Protein AF-A0A2G1MBL4-F1 (afdb_monomer_lite)

InterPro domains:
  IPR002586 CobQ/CobB/MinD/ParA nucleotide binding domain [PF01656] (137-292)
  IPR027417 P-loop containing nucleoside triphosphate hydrolase [G3DSA:3.40.50.300] (133-451)
  IPR027417 P-loop containing nucleoside triphosphate hydrolase [SSF52540] (134-450)
  IPR050678 DNA Partitioning ATPase [PTHR13696] (133-441)

Organism: NCBI:txid1125964

Foldseek 3Di:
DDDDDPPDDPPPPPPPVPDQDPVNVVVVCVVVVVVVVVVDCLLVLLVPQDFDWDWLCVLCLLQVHDSVVSVVLLVVLVVVAVPQDPADWDQDPVGTIGIGGLVNSLVVQLSLCQDPPRPDNRADFDDVPRDAAEEEQDALDPPLCRLQLLLLLQVLCCRNHVFQEEEAELAQVQLNVLQFDHNVDPDPDPPAAHLLVLLQQDLVPLCSVDRHDDALVRNLVNWDDTPRFNYTYRTHHPCSVSSLVSLVVNCVVVVNPDPSLQSSLVSVVNNCVVLPQDDDSNNQADPVRHGNPPVVSCNSSSDGRYYYYRHYSHDTSSVSSSQLNHLEYEYRFEQDPVGVVSVVVVVVVNVVVCVVSVPDPVRGNVFAYEYAHEQAAVVDVSRVVSQVVCCVVPPSHYDLAHQHRAVCQVVQVVSSHRLVSDDDDPVCVVRSVVRVLSSSLSSLSVVCRRCVCPDPRSCSVVVSNVVRVD

Structure (mmCIF, N/CA/C/O backbone):
data_AF-A0A2G1MBL4-F1
#
_entry.id   AF-A0A2G1MBL4-F1
#
loop_
_atom_site.group_PDB
_atom_site.id
_atom_site.type_symbol
_atom_site.label_atom_id
_atom_site.label_alt_id
_atom_site.label_comp_id
_atom_site.label_asym_id
_atom_site.label_entity_id
_atom_site.label_seq_id
_atom_site.pdbx_PDB_ins_code
_atom_site.Cartn_x
_atom_site.Cartn_y
_atom_site.Cartn_z
_atom_site.occupancy
_atom_site.B_iso_or_equiv
_atom_site.auth_seq_id
_atom_site.auth_comp_id
_atom_site.auth_asym_id
_atom_site.auth_atom_id
_atom_site.pdbx_PDB_model_num
ATOM 1 N N . MET A 1 1 ? -27.479 16.479 69.561 1.00 47.28 1 MET A N 1
ATOM 2 C CA . MET A 1 1 ? -27.605 15.944 68.192 1.00 47.28 1 MET A CA 1
ATOM 3 C C . MET A 1 1 ? -27.246 17.063 67.230 1.00 47.28 1 MET A C 1
ATOM 5 O O . MET A 1 1 ? -28.086 17.910 66.993 1.00 47.28 1 MET A O 1
ATOM 9 N N . GLN A 1 2 ? -25.993 17.119 66.778 1.00 37.66 2 GLN A N 1
ATOM 10 C CA . GLN A 1 2 ? -25.556 17.826 65.567 1.00 37.66 2 GLN A CA 1
ATOM 11 C C . GLN A 1 2 ? -24.086 17.455 65.351 1.00 37.66 2 GLN A C 1
ATOM 13 O O . GLN A 1 2 ? -23.241 17.730 66.197 1.00 37.66 2 GLN A O 1
ATOM 18 N N . ALA A 1 3 ? -23.828 16.707 64.281 1.00 39.56 3 ALA A N 1
ATOM 19 C CA . ALA A 1 3 ? -22.493 16.340 63.842 1.00 39.56 3 ALA A CA 1
ATOM 20 C C . ALA A 1 3 ? -22.049 17.376 62.806 1.00 39.56 3 ALA A C 1
ATOM 22 O O . ALA A 1 3 ? -22.635 17.444 61.725 1.00 39.56 3 ALA A O 1
ATOM 23 N N . ASP A 1 4 ? -21.039 18.172 63.149 1.00 41.62 4 ASP A N 1
ATOM 24 C CA . ASP A 1 4 ? -20.347 19.057 62.215 1.00 41.62 4 ASP A CA 1
ATOM 25 C C . ASP A 1 4 ? -19.500 18.210 61.258 1.00 41.62 4 ASP A C 1
ATOM 27 O O . ASP A 1 4 ? -18.495 17.608 61.644 1.00 41.62 4 ASP A O 1
ATOM 31 N N . LYS A 1 5 ? -19.915 18.141 59.991 1.00 48.19 5 LYS A N 1
ATOM 32 C CA . LYS A 1 5 ? -19.060 17.674 58.897 1.00 48.19 5 LYS A CA 1
ATOM 33 C C . LYS A 1 5 ? -18.268 18.871 58.380 1.00 48.19 5 LYS A C 1
ATOM 35 O O . LYS A 1 5 ? -18.796 19.683 57.629 1.00 48.19 5 LYS A O 1
ATOM 40 N N . GLN A 1 6 ? -16.992 18.946 58.750 1.00 46.56 6 GLN A N 1
ATOM 41 C CA . GLN A 1 6 ? -16.007 19.754 58.035 1.00 46.56 6 GLN A CA 1
ATOM 42 C C . GLN A 1 6 ? -15.863 19.212 56.606 1.00 46.56 6 GLN A C 1
ATOM 44 O O . GLN A 1 6 ? -15.235 18.181 56.377 1.00 46.56 6 GLN A O 1
ATOM 49 N N . THR A 1 7 ? -16.454 19.901 55.634 1.00 43.56 7 THR A N 1
ATOM 50 C CA . THR A 1 7 ? -16.052 19.815 54.228 1.00 43.56 7 THR A CA 1
ATOM 51 C C . THR A 1 7 ? -14.730 20.554 54.074 1.00 43.56 7 THR A C 1
ATOM 53 O O . THR A 1 7 ? -14.689 21.782 54.084 1.00 43.56 7 THR A O 1
ATOM 56 N N . THR A 1 8 ? -13.633 19.807 53.982 1.00 46.31 8 THR A N 1
ATOM 57 C CA . THR A 1 8 ? -12.325 20.337 53.597 1.00 46.31 8 THR A CA 1
ATOM 58 C C . THR A 1 8 ? -12.393 20.759 52.133 1.00 46.31 8 THR A C 1
ATOM 60 O O . THR A 1 8 ? -12.489 19.916 51.242 1.00 46.31 8 THR A O 1
ATOM 63 N N . ASP A 1 9 ? -12.376 22.066 51.896 1.00 45.69 9 ASP A N 1
ATOM 64 C CA . ASP A 1 9 ? -12.354 22.655 50.564 1.00 45.69 9 ASP A CA 1
ATOM 65 C C . ASP A 1 9 ? -10.951 22.480 49.953 1.00 45.69 9 ASP A C 1
ATOM 67 O O . ASP A 1 9 ? -9.966 23.065 50.412 1.00 45.69 9 ASP A O 1
ATOM 71 N N . TYR A 1 10 ? -10.821 21.572 48.983 1.00 45.06 10 TYR A N 1
ATOM 72 C CA . TYR A 1 10 ? -9.541 21.215 48.351 1.00 45.06 10 TYR A CA 1
ATOM 73 C C . TYR A 1 10 ? -9.123 22.195 47.236 1.00 45.06 10 TYR A C 1
ATOM 75 O O . TYR A 1 10 ? -8.008 22.085 46.720 1.00 45.06 10 TYR A O 1
ATOM 83 N N . THR A 1 11 ? -9.975 23.152 46.859 1.00 51.69 11 THR A N 1
ATOM 84 C CA . THR A 1 11 ? -9.774 24.027 45.688 1.00 51.69 11 THR A CA 1
ATOM 85 C C . THR A 1 11 ? -8.787 25.175 45.899 1.00 51.69 11 THR A C 1
ATOM 87 O O . THR A 1 11 ? -8.198 25.640 44.925 1.00 51.69 11 THR A O 1
ATOM 90 N N . ASP A 1 12 ? -8.509 25.585 47.139 1.00 52.25 12 ASP A N 1
ATOM 91 C CA . ASP A 1 12 ? -7.719 26.803 47.393 1.00 52.25 12 ASP A CA 1
ATOM 92 C C . ASP A 1 12 ? -6.199 26.599 47.500 1.00 52.25 12 ASP A C 1
ATOM 94 O O . ASP A 1 12 ? -5.437 27.564 47.468 1.00 52.25 12 ASP A O 1
ATOM 98 N N . ARG A 1 13 ? -5.695 25.359 47.575 1.00 50.66 13 ARG A N 1
ATOM 99 C CA . ARG A 1 13 ? -4.246 25.115 47.776 1.00 50.66 13 ARG A CA 1
ATOM 100 C C . ARG A 1 13 ? -3.380 25.201 46.513 1.00 50.66 13 ARG A C 1
ATOM 102 O O . ARG A 1 13 ? -2.158 25.141 46.631 1.00 50.66 13 ARG A O 1
ATOM 109 N N . TYR A 1 14 ? -3.975 25.340 45.327 1.00 54.22 14 TYR A N 1
ATOM 110 C CA . TYR A 1 14 ? -3.248 25.296 44.046 1.00 54.22 14 TYR A CA 1
ATOM 111 C C . TYR A 1 14 ? -3.433 26.533 43.151 1.00 54.22 14 TYR A C 1
ATOM 113 O O . TYR A 1 14 ? -2.769 26.631 42.118 1.00 54.22 14 TYR A O 1
ATOM 121 N N . ASN A 1 15 ? -4.269 27.497 43.543 1.00 52.56 15 ASN A N 1
ATOM 122 C CA . ASN A 1 15 ? -4.556 28.699 42.756 1.00 52.56 15 ASN A CA 1
ATOM 123 C C . ASN A 1 15 ? -3.570 29.839 43.071 1.00 52.56 15 ASN A C 1
ATOM 125 O O . ASN A 1 15 ? -3.923 30.888 43.600 1.00 52.56 15 ASN A O 1
ATOM 129 N N . ASP A 1 16 ? -2.296 29.630 42.743 1.00 61.41 16 ASP A N 1
ATOM 130 C CA . ASP A 1 16 ? -1.307 30.708 42.735 1.00 61.41 16 ASP A CA 1
ATOM 131 C C . ASP A 1 16 ? -1.412 31.481 41.410 1.00 61.41 16 ASP A C 1
ATOM 133 O O . ASP A 1 16 ? -0.902 31.045 40.375 1.00 61.41 16 ASP A O 1
ATOM 137 N N . ALA A 1 17 ? -2.092 32.631 41.438 1.00 60.56 17 ALA A N 1
ATOM 138 C CA . ALA A 1 17 ? -2.305 33.498 40.275 1.00 60.56 17 ALA A CA 1
ATOM 139 C C . ALA A 1 17 ? -1.001 34.049 39.654 1.00 60.56 17 ALA A C 1
ATOM 141 O O . ALA A 1 17 ? -1.041 34.606 38.558 1.00 60.56 17 ALA A O 1
ATOM 142 N N . SER A 1 18 ? 0.149 33.889 40.325 1.00 63.81 18 SER A N 1
ATOM 143 C CA . SER A 1 18 ? 1.467 34.280 39.807 1.00 63.81 18 SER A CA 1
ATOM 144 C C . SER A 1 18 ? 2.124 33.217 38.915 1.00 63.81 18 SER A C 1
ATOM 146 O O . SER A 1 18 ? 3.076 33.521 38.192 1.00 63.81 18 SER A O 1
ATOM 148 N N . LYS A 1 19 ? 1.620 31.973 38.921 1.00 63.19 19 LYS A N 1
ATOM 149 C CA . LYS A 1 19 ? 2.148 30.886 38.088 1.00 63.19 19 LYS A CA 1
ATOM 150 C C . LYS A 1 19 ? 1.446 30.850 36.729 1.00 63.19 19 LYS A C 1
ATOM 152 O O . LYS A 1 19 ? 0.219 30.950 36.672 1.00 63.19 19 LYS A O 1
ATOM 157 N N . PRO A 1 20 ? 2.188 30.669 35.619 1.00 64.19 20 PRO A N 1
ATOM 158 C CA . PRO A 1 20 ? 1.573 30.520 34.309 1.00 64.19 20 PRO A CA 1
ATOM 159 C C . PRO A 1 20 ? 0.638 29.308 34.309 1.00 64.19 20 PRO A C 1
ATOM 161 O O . PRO A 1 20 ? 1.053 28.177 34.558 1.00 64.19 20 PRO A O 1
ATOM 164 N N . GLN A 1 21 ? -0.634 29.573 34.033 1.00 81.62 21 GLN A N 1
ATOM 165 C CA . GLN A 1 21 ? -1.693 28.571 34.012 1.00 81.62 21 GLN A CA 1
ATOM 166 C C . GLN A 1 21 ? -1.446 27.548 32.896 1.00 81.62 21 GLN A C 1
ATOM 168 O O . GLN A 1 21 ? -0.995 27.904 31.805 1.00 81.62 21 GLN A O 1
ATOM 173 N N . MET A 1 22 ? -1.784 26.277 33.137 1.00 79.81 22 MET A N 1
ATOM 174 C CA . MET A 1 22 ? -1.566 25.184 32.175 1.00 79.81 22 MET A CA 1
ATOM 175 C C . MET A 1 22 ? -2.210 25.471 30.809 1.00 79.81 22 MET A C 1
ATOM 177 O O . MET A 1 22 ? -1.595 25.219 29.777 1.00 79.81 22 MET A O 1
ATOM 181 N N . ILE A 1 23 ? -3.411 26.060 30.792 1.00 78.12 23 ILE A N 1
ATOM 182 C CA . ILE A 1 23 ? -4.107 26.448 29.553 1.00 78.12 23 ILE A CA 1
ATOM 183 C C . ILE A 1 23 ? -3.312 27.504 28.778 1.00 78.12 23 ILE A C 1
ATOM 185 O O . ILE A 1 23 ? -3.197 27.414 27.557 1.00 78.12 23 ILE A O 1
ATOM 189 N N . ASP A 1 24 ? -2.749 28.496 29.470 1.00 79.69 24 ASP A N 1
ATOM 190 C CA . ASP A 1 24 ? -1.931 29.533 28.840 1.00 79.69 24 ASP A CA 1
ATOM 191 C C . ASP A 1 24 ? -0.620 28.946 28.301 1.00 79.69 24 ASP A C 1
ATOM 193 O O . ASP A 1 24 ? -0.237 29.212 27.163 1.00 79.69 24 ASP A O 1
ATOM 197 N N . PHE A 1 25 ? 0.022 28.048 29.057 1.00 86.00 25 PHE A N 1
ATOM 198 C CA . PHE A 1 25 ? 1.174 27.294 28.567 1.00 86.00 25 PHE A CA 1
ATOM 199 C C . PHE A 1 25 ? 0.843 26.488 27.305 1.00 86.00 25 PHE A C 1
ATOM 201 O O . PHE A 1 25 ? 1.580 26.602 26.331 1.00 86.00 25 PHE A O 1
ATOM 208 N N . ILE A 1 26 ? -0.269 25.742 27.279 1.00 84.62 26 ILE A N 1
ATOM 209 C CA . ILE A 1 26 ? -0.704 24.975 26.099 1.00 84.62 26 ILE A CA 1
ATOM 210 C C . ILE A 1 26 ? -0.954 25.903 24.906 1.00 84.62 26 ILE A C 1
ATOM 212 O O . ILE A 1 26 ? -0.511 25.600 23.801 1.00 84.62 26 ILE A O 1
ATOM 216 N N . LYS A 1 27 ? -1.606 27.057 25.108 1.00 78.75 27 LYS A N 1
ATOM 217 C CA . LYS A 1 27 ? -1.837 28.044 24.039 1.00 78.75 27 LYS A CA 1
ATOM 218 C C . LYS A 1 27 ? -0.526 28.596 23.480 1.00 78.75 27 LYS A C 1
ATOM 220 O O . LYS A 1 27 ? -0.358 28.634 22.260 1.00 78.75 27 LYS A O 1
ATOM 225 N N . ARG A 1 28 ? 0.416 28.976 24.350 1.00 83.56 28 ARG A N 1
ATOM 226 C CA . ARG A 1 28 ? 1.747 29.468 23.953 1.00 83.56 28 ARG A CA 1
ATOM 227 C C . ARG A 1 28 ? 2.578 28.383 23.277 1.00 83.56 28 ARG A C 1
ATOM 229 O O . ARG A 1 28 ? 3.210 28.666 22.268 1.00 83.56 28 ARG A O 1
ATOM 236 N N . LEU A 1 29 ? 2.535 27.150 23.781 1.00 83.38 29 LEU A N 1
ATOM 237 C CA . LEU A 1 29 ? 3.185 25.993 23.168 1.00 83.38 29 LEU A CA 1
ATOM 238 C C . LEU A 1 29 ? 2.617 25.744 21.768 1.00 83.38 29 LEU A C 1
ATOM 240 O O . LEU A 1 29 ? 3.375 25.653 20.812 1.00 83.38 29 LEU A O 1
ATOM 244 N N . ALA A 1 30 ? 1.291 25.714 21.619 1.00 78.06 30 ALA A N 1
ATOM 245 C CA . ALA A 1 30 ? 0.637 25.518 20.329 1.00 78.06 30 ALA A CA 1
ATOM 246 C C . ALA A 1 30 ? 0.931 26.651 19.334 1.00 78.06 30 ALA A C 1
ATOM 248 O O . ALA A 1 30 ? 0.952 26.408 18.128 1.00 78.06 30 ALA A O 1
ATOM 249 N N . HIS A 1 31 ? 1.112 27.886 19.807 1.00 76.56 31 HIS A N 1
ATOM 250 C CA . HIS A 1 31 ? 1.511 29.013 18.964 1.00 76.56 31 HIS A CA 1
ATOM 251 C C . HIS A 1 31 ? 2.991 28.919 18.568 1.00 76.56 31 HIS A C 1
ATOM 253 O O . HIS A 1 31 ? 3.287 28.854 17.381 1.00 76.56 31 HIS A O 1
ATOM 259 N N . GLY A 1 32 ? 3.898 28.775 19.539 1.00 76.06 32 GLY A N 1
ATOM 260 C CA . GLY A 1 32 ? 5.338 28.691 19.286 1.00 76.06 32 GLY A CA 1
ATOM 261 C C . GLY A 1 32 ? 5.738 27.472 18.451 1.00 76.06 32 GLY A C 1
ATOM 262 O O . GLY A 1 32 ? 6.605 27.574 17.588 1.00 76.06 32 GLY A O 1
ATOM 263 N N . MET A 1 33 ? 5.075 26.325 18.634 1.00 75.19 33 MET A N 1
ATOM 264 C CA . MET A 1 33 ? 5.304 25.152 17.784 1.00 75.19 33 MET A CA 1
ATOM 265 C C . MET A 1 33 ? 4.790 25.360 16.356 1.00 75.19 33 MET A C 1
ATOM 267 O O . MET A 1 33 ? 5.405 24.838 15.435 1.00 75.19 33 MET A O 1
ATOM 271 N N . ARG A 1 34 ? 3.713 26.133 16.137 1.00 65.81 34 ARG A N 1
ATOM 272 C CA . ARG A 1 34 ? 3.239 26.475 14.782 1.00 65.81 34 ARG A CA 1
ATOM 273 C C . ARG A 1 34 ? 4.226 27.373 14.045 1.00 65.81 34 ARG A C 1
ATOM 275 O O . ARG A 1 34 ? 4.475 27.138 12.867 1.00 65.81 34 ARG A O 1
ATOM 282 N N . ASP A 1 35 ? 4.814 28.337 14.744 1.00 62.31 35 ASP A N 1
ATOM 283 C CA . ASP A 1 35 ? 5.798 29.251 14.159 1.00 62.31 35 ASP A CA 1
ATOM 284 C C . ASP A 1 35 ? 7.078 28.505 13.741 1.00 62.31 35 ASP A C 1
ATOM 286 O O . ASP A 1 35 ? 7.629 28.759 12.670 1.00 62.31 35 ASP A O 1
ATOM 290 N N . ILE A 1 36 ? 7.508 27.519 14.539 1.00 64.12 36 ILE A N 1
ATOM 291 C CA . ILE A 1 36 ? 8.644 26.641 14.214 1.00 64.12 36 ILE A CA 1
ATOM 292 C C . ILE A 1 36 ? 8.272 25.638 13.112 1.00 64.12 36 ILE A C 1
ATOM 294 O O . ILE A 1 36 ? 9.056 25.424 12.189 1.00 64.12 36 ILE A O 1
ATOM 298 N N . ALA A 1 37 ? 7.077 25.038 13.171 1.00 52.66 37 ALA A N 1
ATOM 299 C CA . ALA A 1 37 ? 6.597 24.079 12.175 1.00 52.66 37 ALA A CA 1
ATOM 300 C C . ALA A 1 37 ? 6.451 24.710 10.781 1.00 52.66 37 ALA A C 1
ATOM 302 O O . ALA A 1 37 ? 6.770 24.064 9.788 1.00 52.66 37 ALA A O 1
ATOM 303 N N . GLY A 1 38 ? 6.063 25.989 10.699 1.00 47.72 38 GLY A N 1
ATOM 304 C CA . GLY A 1 38 ? 6.035 26.752 9.446 1.00 47.72 38 GLY A CA 1
ATOM 305 C C . GLY A 1 38 ? 7.414 26.970 8.804 1.00 47.72 38 GLY A C 1
ATOM 306 O O . GLY A 1 38 ? 7.487 27.282 7.620 1.00 47.72 38 GLY A O 1
ATOM 307 N N . GLN A 1 39 ? 8.509 26.772 9.551 1.00 43.19 39 GLN A N 1
ATOM 308 C CA . GLN A 1 39 ? 9.887 26.788 9.041 1.00 43.19 39 GLN A CA 1
ATOM 309 C C . GLN A 1 39 ? 10.437 25.383 8.725 1.00 43.19 39 GLN A C 1
ATOM 311 O O . GLN A 1 39 ? 11.594 25.249 8.311 1.00 43.19 39 GLN A O 1
ATOM 316 N N . VAL A 1 40 ? 9.654 24.314 8.918 1.00 49.00 40 VAL A N 1
ATOM 317 C CA . VAL A 1 40 ? 10.126 22.943 8.696 1.00 49.00 40 VAL A CA 1
ATOM 318 C C . VAL A 1 40 ? 10.284 22.674 7.197 1.00 49.00 40 VAL A C 1
ATOM 320 O O . VAL A 1 40 ? 9.353 22.786 6.410 1.00 49.00 40 VAL A O 1
ATOM 323 N N . ARG A 1 41 ? 11.499 22.242 6.840 1.00 54.00 41 ARG A N 1
ATOM 324 C CA . ARG A 1 41 ? 12.054 21.850 5.526 1.00 54.00 41 ARG A CA 1
ATOM 325 C C . ARG A 1 41 ? 11.214 20.907 4.633 1.00 54.00 41 ARG A C 1
ATOM 327 O O . ARG A 1 41 ? 11.715 20.496 3.591 1.00 54.00 41 ARG A O 1
ATOM 334 N N . GLN A 1 42 ? 9.997 20.517 5.012 1.00 57.19 42 GLN A N 1
ATOM 335 C CA . GLN A 1 42 ? 9.166 19.551 4.279 1.00 57.19 42 GLN A CA 1
ATOM 336 C C . GLN A 1 42 ? 8.817 20.039 2.869 1.00 57.19 42 GLN A C 1
ATOM 338 O O . GLN A 1 42 ? 9.068 19.314 1.907 1.00 57.19 42 GLN A O 1
ATOM 343 N N . ASP A 1 43 ? 8.369 21.289 2.727 1.00 57.97 43 ASP A N 1
ATOM 344 C CA . ASP A 1 43 ? 8.055 21.883 1.420 1.00 57.97 43 ASP A CA 1
ATOM 345 C C . ASP A 1 43 ? 9.270 21.914 0.488 1.00 57.97 43 ASP A C 1
ATOM 347 O O . ASP A 1 43 ? 9.164 21.618 -0.702 1.00 57.97 43 ASP A O 1
ATOM 351 N N . ASP A 1 44 ? 10.449 22.240 1.018 1.00 58.12 44 ASP A N 1
ATOM 352 C CA . ASP A 1 44 ? 11.685 22.303 0.237 1.00 58.12 44 ASP A CA 1
ATOM 353 C C . ASP A 1 44 ? 12.195 20.916 -0.166 1.00 58.12 44 ASP A C 1
ATOM 355 O O . ASP A 1 44 ? 12.693 20.745 -1.284 1.00 58.12 44 ASP A O 1
ATOM 359 N N . THR A 1 45 ? 12.055 19.919 0.713 1.00 60.69 45 THR A N 1
ATOM 360 C CA . THR A 1 45 ? 12.400 18.526 0.406 1.00 60.69 45 THR A CA 1
ATOM 361 C C . THR A 1 45 ? 11.466 17.960 -0.663 1.00 60.69 45 THR A C 1
ATOM 363 O O . THR A 1 45 ? 11.951 17.391 -1.641 1.00 60.69 45 THR A O 1
ATOM 366 N N . MET A 1 46 ? 10.154 18.204 -0.566 1.00 65.06 46 MET A N 1
ATOM 367 C CA . MET A 1 46 ? 9.184 17.782 -1.587 1.00 65.06 46 MET A CA 1
ATOM 368 C C . MET A 1 46 ? 9.388 18.524 -2.914 1.00 65.06 46 MET A C 1
ATOM 370 O O . MET A 1 46 ? 9.327 17.922 -3.987 1.00 65.06 46 MET A O 1
ATOM 374 N N . LYS A 1 47 ? 9.760 19.812 -2.878 1.00 60.31 47 LYS A N 1
ATOM 375 C CA . LYS A 1 47 ? 10.109 20.584 -4.085 1.00 60.31 47 LYS A CA 1
ATOM 376 C C . LYS A 1 47 ? 11.347 20.048 -4.817 1.00 60.31 47 LYS A C 1
ATOM 378 O O . LYS A 1 47 ? 11.454 20.253 -6.030 1.00 60.31 47 LYS A O 1
ATOM 383 N N . LYS A 1 48 ? 12.270 19.388 -4.112 1.00 58.38 48 LYS A N 1
ATOM 384 C CA . LYS A 1 48 ? 13.546 18.872 -4.647 1.00 58.38 48 LYS A CA 1
ATOM 385 C C . LYS A 1 48 ? 13.575 17.349 -4.824 1.00 58.38 48 LYS A C 1
ATOM 387 O O . LYS A 1 48 ? 14.607 16.822 -5.238 1.00 58.38 48 LYS A O 1
ATOM 392 N N . ARG A 1 49 ? 12.482 16.638 -4.525 1.00 70.69 49 ARG A N 1
ATOM 393 C CA . ARG A 1 49 ? 12.379 15.182 -4.700 1.00 70.69 49 ARG A CA 1
ATOM 394 C C . ARG A 1 49 ? 12.554 14.837 -6.183 1.00 70.69 49 ARG A C 1
ATOM 396 O O . ARG A 1 49 ? 11.757 15.248 -7.019 1.00 70.69 49 ARG A O 1
ATOM 403 N N . VAL A 1 50 ? 13.636 14.131 -6.508 1.00 64.81 50 VAL A N 1
ATOM 404 C CA . VAL A 1 50 ? 13.901 13.612 -7.857 1.00 64.81 50 VAL A CA 1
ATOM 405 C C . VAL A 1 50 ? 13.324 12.206 -7.948 1.00 64.81 50 VAL A C 1
ATOM 407 O O . VAL A 1 50 ? 13.573 11.387 -7.062 1.00 64.81 50 VAL A O 1
ATOM 410 N N . GLU A 1 51 ? 12.564 11.940 -9.007 1.00 76.44 51 GLU A N 1
ATOM 411 C CA . GLU A 1 51 ? 12.010 10.617 -9.280 1.00 76.44 51 GLU A CA 1
ATOM 412 C C . GLU A 1 51 ? 13.137 9.611 -9.554 1.00 76.44 51 GLU A C 1
ATOM 414 O O . GLU A 1 51 ? 14.066 9.872 -10.329 1.00 76.44 51 GLU A O 1
ATOM 419 N N . LYS A 1 52 ? 13.069 8.450 -8.902 1.00 85.25 52 LYS A N 1
ATOM 420 C CA . LYS A 1 52 ? 14.018 7.363 -9.134 1.00 85.25 52 LYS A CA 1
ATOM 421 C C . LYS A 1 52 ? 13.775 6.750 -10.508 1.00 85.25 52 LYS A C 1
ATOM 423 O O . LYS A 1 52 ? 12.637 6.532 -10.908 1.00 85.25 52 LYS A O 1
ATOM 428 N N . THR A 1 53 ? 14.859 6.421 -11.203 1.00 90.25 53 THR A N 1
ATOM 429 C CA . THR A 1 53 ? 14.799 5.739 -12.499 1.00 90.25 53 THR A CA 1
ATOM 430 C C . THR A 1 53 ? 15.475 4.376 -12.437 1.00 90.25 53 THR A C 1
ATOM 432 O O . THR A 1 53 ? 16.373 4.149 -11.624 1.00 90.25 53 THR A O 1
ATOM 435 N N . PHE A 1 54 ? 15.050 3.476 -13.317 1.00 91.75 54 PHE A N 1
ATOM 436 C CA . PHE A 1 54 ? 15.447 2.074 -13.345 1.00 91.75 54 PHE A CA 1
ATOM 437 C C . PHE A 1 54 ? 16.145 1.755 -14.661 1.00 91.75 54 PHE A C 1
ATOM 439 O O . PHE A 1 54 ? 15.678 2.129 -15.735 1.00 91.75 54 PHE A O 1
ATOM 446 N N . SER A 1 55 ? 17.268 1.053 -14.589 1.00 91.81 55 SER A N 1
ATOM 447 C CA . SER A 1 55 ? 17.964 0.541 -15.770 1.00 91.81 55 SER A CA 1
ATOM 448 C C . SER A 1 55 ? 17.122 -0.504 -16.511 1.00 91.81 55 SER A C 1
ATOM 450 O O . SER A 1 55 ? 16.289 -1.180 -15.909 1.00 91.81 55 SER A O 1
ATOM 452 N N . THR A 1 56 ? 17.394 -0.734 -17.799 1.00 91.56 56 THR A N 1
ATOM 453 C CA . THR A 1 56 ? 16.745 -1.802 -18.593 1.00 91.56 56 THR A CA 1
ATOM 454 C C . THR A 1 56 ? 16.743 -3.170 -17.896 1.00 91.56 56 THR A C 1
ATOM 456 O O . THR A 1 56 ? 15.784 -3.932 -18.015 1.00 91.56 56 THR A O 1
ATOM 459 N N . ARG A 1 57 ? 17.805 -3.488 -17.142 1.00 91.62 57 ARG A N 1
ATOM 460 C CA . ARG A 1 57 ? 17.887 -4.729 -16.364 1.00 91.62 57 ARG A CA 1
ATOM 461 C C . ARG A 1 57 ? 16.842 -4.762 -15.247 1.00 91.62 57 ARG A C 1
ATOM 463 O O . ARG A 1 57 ? 16.135 -5.755 -15.119 1.00 91.62 57 ARG A O 1
ATOM 470 N N . GLU A 1 58 ? 16.757 -3.695 -14.456 1.00 92.94 58 GLU A N 1
ATOM 471 C CA . GLU A 1 58 ? 15.786 -3.574 -13.361 1.00 92.94 58 GLU A CA 1
ATOM 472 C C . GLU A 1 58 ? 14.350 -3.564 -13.895 1.00 92.94 58 GLU A C 1
ATOM 474 O O . GLU A 1 58 ? 13.486 -4.209 -13.312 1.00 92.94 58 GLU A O 1
ATOM 479 N N . VAL A 1 59 ? 14.105 -2.934 -15.051 1.00 94.69 59 VAL A N 1
ATOM 480 C CA . VAL A 1 59 ? 12.814 -3.028 -15.754 1.00 94.69 59 VAL A CA 1
ATOM 481 C C . VAL A 1 59 ? 12.472 -4.485 -16.070 1.00 94.69 59 VAL A C 1
ATOM 483 O O . VAL A 1 59 ? 11.353 -4.920 -15.821 1.00 94.69 59 VAL A O 1
ATOM 486 N N . GLY A 1 60 ? 13.433 -5.271 -16.565 1.00 94.19 60 GLY A N 1
ATOM 487 C CA . GLY A 1 60 ? 13.238 -6.703 -16.797 1.00 94.19 60 GLY A CA 1
ATOM 488 C C . GLY A 1 60 ? 12.865 -7.472 -15.531 1.00 94.19 60 GLY A C 1
ATOM 489 O O . GLY A 1 60 ? 11.911 -8.245 -15.554 1.00 94.19 60 GLY A O 1
ATOM 490 N N . GLU A 1 61 ? 13.573 -7.219 -14.428 1.00 93.19 61 GLU A N 1
ATOM 491 C CA . GLU A 1 61 ? 13.295 -7.833 -13.123 1.00 93.19 61 GLU A CA 1
ATOM 492 C C . GLU A 1 61 ? 11.874 -7.478 -12.634 1.00 93.19 61 GLU A C 1
ATOM 494 O O . GLU A 1 61 ? 11.111 -8.379 -12.282 1.00 93.19 61 GLU A O 1
ATOM 499 N N . LEU A 1 62 ? 11.467 -6.205 -12.725 1.00 94.00 62 LEU A N 1
ATOM 500 C CA . LEU A 1 62 ? 10.118 -5.747 -12.365 1.00 94.00 62 LEU A CA 1
ATOM 501 C C . LEU A 1 62 ? 9.030 -6.367 -13.255 1.00 94.00 62 LEU A C 1
ATOM 503 O O . LEU A 1 62 ? 7.989 -6.799 -12.756 1.00 94.00 62 LEU A O 1
ATOM 507 N N . LEU A 1 63 ? 9.263 -6.468 -14.567 1.00 93.38 63 LEU A N 1
ATOM 508 C CA . LEU A 1 63 ? 8.338 -7.116 -15.504 1.00 93.38 63 LEU A CA 1
ATOM 509 C C . LEU A 1 63 ? 8.301 -8.649 -15.352 1.00 93.38 63 LEU A C 1
ATOM 511 O O . LEU A 1 63 ? 7.438 -9.293 -15.942 1.00 93.38 63 LEU A O 1
ATOM 515 N N . GLY A 1 64 ? 9.196 -9.257 -14.563 1.00 91.31 64 GLY A N 1
ATOM 516 C CA . GLY A 1 64 ? 9.306 -10.715 -14.433 1.00 91.31 64 GLY A CA 1
ATOM 517 C C . GLY A 1 64 ? 9.923 -11.411 -15.637 1.00 91.31 64 GLY A C 1
ATOM 518 O O . GLY A 1 64 ? 9.607 -12.566 -15.909 1.00 91.31 64 GLY A O 1
ATOM 519 N N . LEU A 1 65 ? 10.764 -10.707 -16.388 1.00 92.19 65 LEU A N 1
ATOM 520 C CA . LEU A 1 65 ? 11.336 -11.178 -17.639 1.00 92.19 65 LEU A CA 1
ATOM 521 C C . LEU A 1 65 ? 12.846 -11.404 -17.517 1.00 92.19 65 LEU A C 1
ATOM 523 O O . LEU A 1 65 ? 13.573 -10.656 -16.864 1.00 92.19 65 LEU A O 1
ATOM 527 N N . GLY A 1 66 ? 13.346 -12.414 -18.230 1.00 90.94 66 GLY A N 1
ATOM 528 C CA . GLY A 1 66 ? 14.784 -12.608 -18.398 1.00 90.94 66 GLY A CA 1
ATOM 529 C C . GLY A 1 66 ? 15.412 -11.487 -19.235 1.00 90.94 66 GLY A C 1
ATOM 530 O O . GLY A 1 66 ? 14.846 -11.072 -20.244 1.00 90.94 66 GLY A O 1
ATOM 531 N N . ASN A 1 67 ? 16.624 -11.054 -18.872 1.00 89.44 67 ASN A N 1
ATOM 532 C CA . ASN A 1 67 ? 17.293 -9.878 -19.452 1.00 89.44 67 ASN A CA 1
ATOM 533 C C . ASN A 1 67 ? 17.319 -9.857 -20.999 1.00 89.44 67 ASN A C 1
ATOM 535 O O . ASN A 1 67 ? 16.983 -8.852 -21.620 1.00 89.44 67 ASN A O 1
ATOM 539 N N . ALA A 1 68 ? 17.659 -10.982 -21.639 1.00 90.69 68 ALA A N 1
ATOM 540 C CA . ALA A 1 68 ? 17.706 -11.079 -23.103 1.00 90.69 68 ALA A CA 1
ATOM 541 C C . ALA A 1 68 ? 16.323 -10.939 -23.766 1.00 90.69 68 ALA A C 1
ATOM 543 O O . ALA A 1 68 ? 16.215 -10.417 -24.877 1.00 90.69 68 ALA A O 1
ATOM 544 N N . TYR A 1 69 ? 15.265 -11.408 -23.098 1.00 92.06 69 TYR A N 1
ATOM 545 C CA . TYR A 1 69 ? 13.896 -11.265 -23.584 1.00 92.06 69 TYR A CA 1
ATOM 546 C C . TYR A 1 69 ? 13.394 -9.833 -23.390 1.00 92.06 69 TYR A C 1
ATOM 548 O O . TYR A 1 69 ? 12.833 -9.271 -24.325 1.00 92.06 69 TYR A O 1
ATOM 556 N N . THR A 1 70 ? 13.687 -9.211 -22.243 1.00 92.00 70 THR A N 1
ATOM 557 C CA . THR A 1 70 ? 13.376 -7.799 -21.973 1.00 92.00 70 THR A CA 1
ATOM 558 C C . THR A 1 70 ? 13.937 -6.887 -23.056 1.00 92.00 70 THR A C 1
ATOM 560 O O . THR A 1 70 ? 13.181 -6.158 -23.685 1.00 92.00 70 THR A O 1
ATOM 563 N N . ILE A 1 71 ? 15.242 -6.977 -23.343 1.00 90.69 71 ILE A N 1
ATOM 564 C CA . ILE A 1 71 ? 15.892 -6.139 -24.364 1.00 90.69 71 ILE A CA 1
ATOM 565 C C . ILE A 1 71 ? 15.206 -6.307 -25.725 1.00 90.69 71 ILE A C 1
ATOM 567 O O . ILE A 1 71 ? 14.917 -5.325 -26.404 1.00 90.69 71 ILE A O 1
ATOM 571 N N . ARG A 1 72 ? 14.905 -7.551 -26.116 1.00 91.50 72 ARG A N 1
ATOM 572 C CA . ARG A 1 72 ? 14.237 -7.844 -27.389 1.00 91.50 72 ARG A CA 1
ATOM 573 C C . ARG A 1 72 ? 12.845 -7.219 -27.460 1.00 91.50 72 ARG A C 1
ATOM 575 O O . ARG A 1 72 ? 12.526 -6.583 -28.457 1.00 91.50 72 ARG A O 1
ATOM 582 N N . VAL A 1 73 ? 12.038 -7.408 -26.418 1.00 90.75 73 VAL A N 1
ATOM 583 C CA . VAL A 1 73 ? 10.656 -6.918 -26.361 1.00 90.75 73 VAL A CA 1
ATOM 584 C C . VAL A 1 73 ? 10.610 -5.391 -26.358 1.00 90.75 73 VAL A C 1
ATOM 586 O O . VAL A 1 73 ? 9.813 -4.824 -27.097 1.00 90.75 73 VAL A O 1
ATOM 589 N N . LEU A 1 74 ? 11.479 -4.728 -25.589 1.00 90.56 74 LEU A N 1
ATOM 590 C CA . LEU A 1 74 ? 11.529 -3.264 -25.529 1.00 90.56 74 LEU A CA 1
ATOM 591 C C . LEU A 1 74 ? 12.032 -2.644 -26.839 1.00 90.56 74 LEU A C 1
ATOM 593 O O . LEU A 1 74 ? 11.466 -1.652 -27.293 1.00 90.56 74 LEU A O 1
ATOM 597 N N . ASN A 1 75 ? 13.040 -3.243 -27.486 1.00 89.75 75 ASN A N 1
ATOM 598 C CA . ASN A 1 75 ? 13.518 -2.771 -28.790 1.00 89.75 75 ASN A CA 1
ATOM 599 C C . ASN A 1 75 ? 12.453 -2.943 -29.878 1.00 89.75 75 ASN A C 1
ATOM 601 O O . ASN A 1 75 ? 12.274 -2.056 -30.711 1.00 89.75 75 ASN A O 1
ATOM 605 N N . GLN A 1 76 ? 11.739 -4.072 -29.860 1.00 89.12 76 GLN A N 1
ATOM 606 C CA . GLN A 1 76 ? 10.640 -4.306 -30.788 1.00 89.12 76 GLN A CA 1
ATOM 607 C C . GLN A 1 76 ? 9.511 -3.295 -30.557 1.00 89.12 76 GLN A C 1
ATOM 609 O O . GLN A 1 76 ? 9.089 -2.648 -31.501 1.00 89.12 76 GLN A O 1
ATOM 614 N N . ALA A 1 77 ? 9.075 -3.099 -29.309 1.00 89.25 77 ALA A N 1
ATOM 615 C CA . ALA A 1 77 ? 8.000 -2.161 -28.985 1.00 89.25 77 ALA A CA 1
ATOM 616 C C . ALA A 1 77 ? 8.340 -0.712 -29.375 1.00 89.25 77 ALA A C 1
ATOM 618 O O . ALA A 1 77 ? 7.515 -0.044 -29.982 1.00 89.25 77 ALA A O 1
ATOM 619 N N . THR A 1 78 ? 9.579 -0.274 -29.121 1.00 88.62 78 THR A N 1
ATOM 620 C CA . THR A 1 78 ? 10.093 1.035 -29.573 1.00 88.62 78 THR A CA 1
ATOM 621 C C . THR A 1 78 ? 10.062 1.200 -31.098 1.00 88.62 78 THR A C 1
ATOM 623 O O . THR A 1 78 ? 9.972 2.316 -31.586 1.00 88.62 78 THR A O 1
ATOM 626 N N . SER A 1 79 ? 10.191 0.106 -31.856 1.00 87.38 79 SER A N 1
ATOM 627 C CA . SER A 1 79 ? 10.165 0.149 -33.327 1.00 87.38 79 SER A CA 1
ATOM 628 C C . SER A 1 79 ? 8.744 0.049 -33.892 1.00 87.38 79 SER A C 1
ATOM 630 O O . SER A 1 79 ? 8.495 0.531 -34.992 1.00 87.38 79 SER A O 1
ATOM 632 N N . ASP A 1 80 ? 7.846 -0.620 -33.164 1.00 86.81 80 ASP A N 1
ATOM 633 C CA . ASP A 1 80 ? 6.468 -0.892 -33.577 1.00 86.81 80 ASP A CA 1
ATOM 634 C C . ASP A 1 80 ? 5.544 0.326 -33.345 1.00 86.81 80 ASP A C 1
ATOM 636 O O . ASP A 1 80 ? 4.546 0.464 -34.050 1.00 86.81 80 ASP A O 1
ATOM 640 N N . ASP A 1 81 ? 5.822 1.174 -32.343 1.00 84.50 81 ASP A N 1
ATOM 641 C CA . ASP A 1 81 ? 4.933 2.272 -31.932 1.00 84.50 81 ASP A CA 1
ATOM 642 C C . ASP A 1 81 ? 5.714 3.459 -31.333 1.00 84.50 81 ASP A C 1
ATOM 644 O O . ASP A 1 81 ? 6.374 3.324 -30.300 1.00 84.50 81 ASP A O 1
ATOM 648 N N . ASP A 1 82 ? 5.592 4.638 -31.950 1.00 86.12 82 ASP A N 1
ATOM 649 C CA . ASP A 1 82 ? 6.275 5.872 -31.528 1.00 86.12 82 ASP A CA 1
ATOM 650 C C . ASP A 1 82 ? 5.838 6.369 -30.138 1.00 86.12 82 ASP A C 1
ATOM 652 O O . ASP A 1 82 ? 6.548 7.155 -29.507 1.00 86.12 82 ASP A O 1
ATOM 656 N N . SER A 1 83 ? 4.681 5.920 -29.635 1.00 84.50 83 SER A N 1
ATOM 657 C CA . SER A 1 83 ? 4.217 6.253 -28.283 1.00 84.50 83 SER A CA 1
ATOM 658 C C . SER A 1 83 ? 4.948 5.472 -27.185 1.00 84.50 83 SER A C 1
ATOM 660 O O . SER A 1 83 ? 4.853 5.833 -26.009 1.00 84.50 83 SER A O 1
ATOM 662 N N . PHE A 1 84 ? 5.684 4.409 -27.531 1.00 90.31 84 PHE A N 1
ATOM 663 C CA . PHE A 1 84 ? 6.366 3.563 -26.557 1.00 90.31 84 PHE A CA 1
ATOM 664 C C . PHE A 1 84 ? 7.532 4.307 -25.872 1.00 90.31 84 PHE A C 1
ATOM 666 O O . PHE A 1 84 ? 8.321 4.981 -26.539 1.00 90.31 84 PHE A O 1
ATOM 673 N N . PRO A 1 85 ? 7.709 4.184 -24.540 1.00 91.12 85 PRO A N 1
ATOM 674 C CA . PRO A 1 85 ? 8.709 4.978 -23.842 1.00 91.12 85 PRO A CA 1
ATOM 675 C C . PRO A 1 85 ? 10.133 4.491 -24.146 1.00 91.12 85 PRO A C 1
ATOM 677 O O . PRO A 1 85 ? 10.479 3.324 -23.949 1.00 91.12 85 PRO A O 1
ATOM 680 N N . VAL A 1 86 ? 10.986 5.421 -24.583 1.00 87.50 86 VAL A N 1
ATOM 681 C CA . VAL A 1 86 ? 12.390 5.158 -24.956 1.00 87.50 86 VAL A CA 1
ATOM 682 C C . VAL A 1 86 ? 13.371 5.290 -23.789 1.00 87.50 86 VAL A C 1
ATOM 684 O O . VAL A 1 86 ? 14.498 4.791 -23.873 1.00 87.50 86 VAL A O 1
ATOM 687 N N . GLY A 1 87 ? 12.940 5.923 -22.694 1.00 87.50 87 GLY A N 1
ATOM 688 C CA . GLY A 1 87 ? 13.752 6.185 -21.513 1.00 87.50 87 GLY A CA 1
ATOM 689 C C . GLY A 1 87 ? 14.866 7.207 -21.748 1.00 87.50 87 GLY A C 1
ATOM 690 O O . GLY A 1 87 ? 15.233 7.574 -22.870 1.00 87.50 87 GLY A O 1
ATOM 691 N N . ARG A 1 88 ? 15.467 7.670 -20.653 1.00 85.88 88 ARG A N 1
ATOM 692 C CA . ARG A 1 88 ? 16.603 8.591 -20.688 1.00 85.88 88 ARG A CA 1
ATOM 693 C C . ARG A 1 88 ? 17.904 7.819 -20.886 1.00 85.88 88 ARG A C 1
ATOM 695 O O . ARG A 1 88 ? 18.311 7.034 -20.032 1.00 85.88 88 ARG A O 1
ATOM 702 N N . LYS A 1 89 ? 18.608 8.089 -21.986 1.00 81.19 89 LYS A N 1
ATOM 703 C CA . LYS A 1 89 ? 19.942 7.521 -22.237 1.00 81.19 89 LYS A CA 1
ATOM 704 C C . LYS A 1 89 ? 20.985 8.217 -21.363 1.00 81.19 89 LYS A C 1
ATOM 706 O O . LYS A 1 89 ? 21.168 9.430 -21.454 1.00 81.19 89 LYS A O 1
ATOM 711 N N . THR A 1 90 ? 21.699 7.450 -20.547 1.00 68.75 90 THR A N 1
ATOM 712 C CA . THR A 1 90 ? 22.878 7.913 -19.805 1.00 68.75 90 THR A CA 1
ATOM 713 C C . THR A 1 90 ? 24.147 7.357 -20.453 1.00 68.75 90 THR A C 1
ATOM 715 O O . THR A 1 90 ? 24.158 6.250 -20.997 1.00 68.75 90 THR A O 1
ATOM 718 N N . VAL A 1 91 ? 25.223 8.151 -20.455 1.00 57.88 91 VAL A N 1
ATOM 719 C CA . VAL A 1 91 ? 26.535 7.728 -20.968 1.00 57.88 91 VAL A CA 1
ATOM 720 C C . VAL A 1 91 ? 27.290 7.046 -19.830 1.00 57.88 91 VAL A C 1
ATOM 722 O O . VAL A 1 91 ? 27.723 7.706 -18.886 1.00 57.88 91 VAL A O 1
ATOM 725 N N . GLY A 1 92 ? 27.413 5.722 -19.898 1.00 58.75 92 GLY A N 1
ATOM 726 C CA . GLY A 1 92 ? 28.256 4.937 -19.000 1.00 58.75 92 GLY A CA 1
ATOM 727 C C . GLY A 1 92 ? 29.608 4.597 -19.632 1.00 58.75 92 GLY A C 1
ATOM 728 O O . GLY A 1 92 ? 29.811 4.772 -20.831 1.00 58.75 92 GLY A O 1
ATOM 729 N N . GLN A 1 93 ? 30.523 4.033 -18.836 1.00 49.19 93 GLN A N 1
ATOM 730 C CA . GLN A 1 93 ? 31.818 3.528 -19.329 1.00 49.19 93 GLN A CA 1
ATOM 731 C C . GLN A 1 93 ? 31.676 2.363 -20.332 1.00 49.19 93 GLN A C 1
ATOM 733 O O . GLN A 1 93 ? 32.612 2.078 -21.070 1.00 49.19 93 GLN A O 1
ATOM 738 N N . SER A 1 94 ? 30.514 1.701 -20.368 1.00 52.19 94 SER A N 1
ATOM 739 C CA . SER A 1 94 ? 30.223 0.513 -21.188 1.00 52.19 94 SER A CA 1
ATOM 740 C C . SER A 1 94 ? 29.270 0.789 -22.364 1.00 52.19 94 SER A C 1
ATOM 742 O O . SER A 1 94 ? 28.795 -0.155 -22.988 1.00 52.19 94 SER A O 1
ATOM 744 N N . GLY A 1 95 ? 28.952 2.061 -22.645 1.00 59.31 95 GLY A N 1
ATOM 745 C CA . GLY A 1 95 ? 27.988 2.480 -23.671 1.00 59.31 95 GLY A CA 1
ATOM 746 C C . GLY A 1 95 ? 26.753 3.195 -23.107 1.00 59.31 95 GLY A C 1
ATOM 747 O O . GLY A 1 95 ? 26.707 3.576 -21.934 1.00 59.31 95 GLY A O 1
ATOM 748 N N . HIS A 1 96 ? 25.746 3.402 -23.961 1.00 63.41 96 HIS A N 1
ATOM 749 C CA . HIS A 1 96 ? 24.477 4.022 -23.573 1.00 63.41 96 HIS A CA 1
ATOM 750 C C . HIS A 1 96 ? 23.585 3.020 -22.832 1.00 63.41 96 HIS A C 1
ATOM 752 O O . HIS A 1 96 ? 23.239 1.981 -23.388 1.00 63.41 96 HIS A O 1
ATOM 758 N N . THR A 1 97 ? 23.179 3.343 -21.602 1.00 75.00 97 THR A N 1
ATOM 759 C CA . THR A 1 97 ? 22.147 2.589 -20.867 1.00 75.00 97 THR A CA 1
ATOM 760 C C . THR A 1 97 ? 20.886 3.442 -20.778 1.00 75.00 97 THR A C 1
ATOM 762 O O . THR A 1 97 ? 20.968 4.627 -20.455 1.00 75.00 97 THR A O 1
ATOM 765 N N . ALA A 1 98 ? 19.727 2.869 -21.105 1.00 87.06 98 ALA A N 1
ATOM 766 C CA . ALA A 1 98 ? 18.446 3.548 -20.945 1.00 87.06 98 ALA A CA 1
ATOM 767 C C . ALA A 1 98 ? 17.942 3.388 -19.504 1.00 87.06 98 ALA A C 1
ATOM 769 O O . ALA A 1 98 ? 18.007 2.297 -18.928 1.00 87.06 98 ALA A O 1
ATOM 770 N N . HIS A 1 99 ? 17.466 4.492 -18.936 1.00 91.81 99 HIS A N 1
ATOM 771 C CA . HIS A 1 99 ? 16.842 4.554 -17.623 1.00 91.81 99 HIS A CA 1
ATOM 772 C C . HIS A 1 99 ? 15.394 5.013 -17.754 1.00 91.81 99 HIS A C 1
ATOM 774 O O . HIS A 1 99 ? 15.129 5.974 -18.474 1.00 91.81 99 HIS A O 1
ATOM 780 N N . TYR A 1 100 ? 14.494 4.354 -17.033 1.00 93.38 100 TYR A N 1
ATOM 781 C CA . TYR A 1 100 ? 13.053 4.558 -17.140 1.00 93.38 100 TYR A CA 1
ATOM 782 C C . TYR A 1 100 ? 12.448 4.990 -15.809 1.00 93.38 100 TYR A C 1
ATOM 784 O O . TYR A 1 100 ? 12.875 4.512 -14.755 1.00 93.38 100 TYR A O 1
ATOM 792 N N . SER A 1 101 ? 11.470 5.886 -15.849 1.00 93.25 101 SER A N 1
ATOM 793 C CA . SER A 1 101 ? 10.666 6.266 -14.686 1.00 93.25 101 SER A CA 1
ATOM 794 C C . SER A 1 101 ? 9.653 5.173 -14.327 1.00 93.25 101 SER A C 1
ATOM 796 O O . SER A 1 101 ? 9.403 4.258 -15.118 1.00 93.25 101 SER A O 1
ATOM 798 N N . ILE A 1 102 ? 9.042 5.246 -13.139 1.00 92.38 102 ILE A N 1
ATOM 799 C CA . ILE A 1 102 ? 8.022 4.251 -12.773 1.00 92.38 102 ILE A CA 1
ATOM 800 C C . ILE A 1 102 ? 6.765 4.392 -13.647 1.00 92.38 102 ILE A C 1
ATOM 802 O O . ILE A 1 102 ? 6.153 3.390 -14.018 1.00 92.38 102 ILE A O 1
ATOM 806 N N . SER A 1 103 ? 6.438 5.620 -14.055 1.00 93.31 103 SER A N 1
ATOM 807 C CA . SER A 1 103 ? 5.346 5.922 -14.988 1.00 93.31 103 SER A CA 1
ATOM 808 C C . SER A 1 103 ? 5.584 5.324 -16.374 1.00 93.31 103 SER A C 1
ATOM 810 O O . SER A 1 103 ? 4.671 4.735 -16.954 1.00 93.31 103 SER A O 1
ATOM 812 N N . GLU A 1 104 ? 6.819 5.391 -16.881 1.00 95.19 104 GLU A N 1
ATOM 813 C CA . GLU A 1 104 ? 7.188 4.725 -18.134 1.00 95.19 104 GLU A CA 1
ATOM 814 C C . GLU A 1 104 ? 7.051 3.204 -18.008 1.00 95.19 104 GLU A C 1
ATOM 816 O O . GLU A 1 104 ? 6.487 2.572 -18.895 1.00 95.19 104 GLU A O 1
ATOM 821 N N . ILE A 1 105 ? 7.488 2.608 -16.891 1.00 95.56 105 ILE A N 1
ATOM 822 C CA . ILE A 1 105 ? 7.349 1.161 -16.650 1.00 95.56 105 ILE A CA 1
ATOM 823 C C . ILE A 1 105 ? 5.873 0.742 -16.597 1.00 95.56 105 ILE A C 1
ATOM 825 O O . ILE A 1 105 ? 5.518 -0.290 -17.170 1.00 95.56 105 ILE A O 1
ATOM 829 N N . MET A 1 106 ? 4.996 1.526 -15.960 1.00 96.56 106 MET A N 1
ATOM 830 C CA . MET A 1 106 ? 3.551 1.261 -15.959 1.00 96.56 106 MET A CA 1
ATOM 831 C C . MET A 1 106 ? 2.971 1.310 -17.380 1.00 96.56 106 MET A C 1
ATOM 833 O O . MET A 1 106 ? 2.232 0.410 -17.781 1.00 96.56 106 MET A O 1
ATOM 837 N N . MET A 1 107 ? 3.375 2.297 -18.182 1.00 95.94 107 MET A N 1
ATOM 838 C CA . MET A 1 107 ? 2.948 2.392 -19.578 1.00 95.94 107 MET A CA 1
ATOM 839 C C . MET A 1 107 ? 3.466 1.214 -20.415 1.00 95.94 107 MET A C 1
ATOM 841 O O . MET A 1 107 ? 2.720 0.655 -21.216 1.00 95.94 107 MET A O 1
ATOM 845 N N . MET A 1 108 ? 4.705 0.758 -20.184 1.00 95.69 108 MET A N 1
ATOM 846 C CA . MET A 1 108 ? 5.229 -0.459 -20.815 1.00 95.69 108 MET A CA 1
ATOM 847 C C . MET A 1 108 ? 4.375 -1.681 -20.475 1.00 95.69 108 MET A C 1
ATOM 849 O O . MET A 1 108 ? 4.090 -2.485 -21.361 1.00 95.69 108 MET A O 1
ATOM 853 N N . ARG A 1 109 ? 3.946 -1.832 -19.213 1.00 95.69 109 ARG A N 1
ATOM 854 C CA . ARG A 1 109 ? 3.053 -2.929 -18.807 1.00 95.69 109 ARG A CA 1
ATOM 855 C C . ARG A 1 109 ? 1.742 -2.886 -19.578 1.00 95.69 109 ARG A C 1
ATOM 857 O O . ARG A 1 109 ? 1.357 -3.901 -20.151 1.00 95.69 109 ARG A O 1
ATOM 864 N N . ALA A 1 110 ? 1.101 -1.720 -19.631 1.00 96.38 110 ALA A N 1
ATOM 865 C CA . ALA A 1 110 ? -0.145 -1.516 -20.360 1.00 96.38 110 ALA A CA 1
ATOM 866 C C . ALA A 1 110 ? 0.004 -1.814 -21.861 1.00 96.38 110 ALA A C 1
ATOM 868 O O . ALA A 1 110 ? -0.779 -2.581 -22.424 1.00 96.38 110 ALA A O 1
ATOM 869 N N . TYR A 1 111 ? 1.062 -1.300 -22.490 1.00 95.75 111 TYR A N 1
ATOM 870 C CA . TYR A 1 111 ? 1.364 -1.546 -23.900 1.00 95.75 111 TYR A CA 1
ATOM 871 C C . TYR A 1 111 ? 1.566 -3.036 -24.203 1.00 95.75 111 TYR A C 1
ATOM 873 O O . TYR A 1 111 ? 1.026 -3.570 -25.176 1.00 95.75 111 TYR A O 1
ATOM 881 N N . LEU A 1 112 ? 2.360 -3.728 -23.379 1.00 94.81 112 LEU A N 1
ATOM 882 C CA . LEU A 1 112 ? 2.655 -5.147 -23.571 1.00 94.81 112 LEU A CA 1
ATOM 883 C C . LEU A 1 112 ? 1.434 -6.025 -23.273 1.00 94.81 112 LEU A C 1
ATOM 885 O O . LEU A 1 112 ? 1.206 -7.004 -23.988 1.00 94.81 112 LEU A O 1
ATOM 889 N N . GLN A 1 113 ? 0.625 -5.657 -22.275 1.00 95.69 113 GLN A N 1
ATOM 890 C CA . GLN A 1 113 ? -0.636 -6.326 -21.959 1.00 95.69 113 GLN A CA 1
ATOM 891 C C . GLN A 1 113 ? -1.651 -6.206 -23.105 1.00 95.69 113 GLN A C 1
ATOM 893 O O . GLN A 1 113 ? -2.382 -7.161 -23.379 1.00 95.69 113 GLN A O 1
ATOM 898 N N . SER A 1 114 ? -1.678 -5.073 -23.808 1.00 94.75 114 SER A N 1
ATOM 899 C CA . SER A 1 114 ? -2.649 -4.828 -24.876 1.00 94.75 114 SER A CA 1
ATOM 900 C C . SER A 1 114 ? -2.343 -5.564 -26.183 1.00 94.75 114 SER A C 1
ATOM 902 O O . SER A 1 114 ? -3.162 -5.566 -27.099 1.00 94.75 114 SER A O 1
ATOM 904 N N . ARG A 1 115 ? -1.170 -6.200 -26.324 1.00 92.19 115 ARG A N 1
ATOM 905 C CA . ARG A 1 115 ? -0.830 -6.980 -27.528 1.00 92.19 115 ARG A CA 1
ATOM 906 C C . ARG A 1 115 ? -1.693 -8.243 -27.626 1.00 92.19 115 ARG A C 1
ATOM 908 O O . ARG A 1 115 ? -1.831 -8.989 -26.657 1.00 92.19 115 ARG A O 1
ATOM 915 N N . THR A 1 116 ? -2.182 -8.534 -28.832 1.00 85.19 116 THR A N 1
ATOM 916 C CA . THR A 1 116 ? -3.014 -9.713 -29.141 1.00 85.19 116 THR A CA 1
ATOM 917 C C . THR A 1 116 ? -2.300 -11.040 -28.868 1.00 85.19 116 THR A C 1
ATOM 919 O O . THR A 1 116 ? -2.892 -11.955 -28.306 1.00 85.19 116 THR A O 1
ATOM 922 N N . HIS A 1 117 ? -1.011 -11.140 -29.202 1.00 84.31 117 HIS A N 1
ATOM 923 C CA . HIS A 1 117 ? -0.200 -12.355 -29.035 1.00 84.31 117 HIS A CA 1
ATOM 924 C C . HIS A 1 117 ? 0.813 -12.246 -27.885 1.00 84.31 117 HIS A C 1
ATOM 926 O O . HIS A 1 117 ? 1.980 -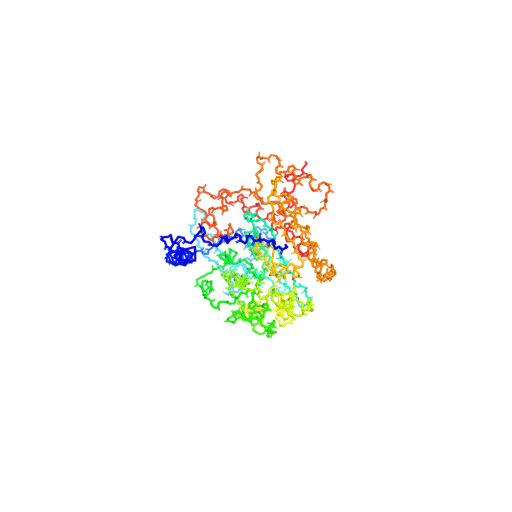12.628 -28.023 1.00 84.31 117 HIS A O 1
ATOM 932 N N . ARG A 1 118 ? 0.394 -11.687 -26.742 1.00 89.44 118 ARG A N 1
ATOM 933 C CA . ARG A 1 118 ? 1.257 -11.593 -25.555 1.00 89.44 118 ARG A CA 1
ATOM 934 C C . ARG A 1 118 ? 1.577 -12.978 -24.979 1.00 89.44 118 ARG A C 1
ATOM 936 O O . ARG A 1 118 ? 0.730 -13.865 -24.958 1.00 89.44 118 ARG A O 1
ATOM 943 N N . LYS A 1 119 ? 2.808 -13.148 -24.488 1.00 86.69 119 LYS A N 1
ATOM 944 C CA . LYS A 1 119 ? 3.280 -14.404 -23.866 1.00 86.69 119 LYS A CA 1
ATOM 945 C C . LYS A 1 119 ? 3.113 -14.450 -22.351 1.00 86.69 119 LYS A C 1
ATOM 947 O O . LYS A 1 119 ? 3.096 -15.530 -21.775 1.00 86.69 119 LYS A O 1
ATOM 952 N N . HIS A 1 120 ? 3.050 -13.283 -21.724 1.00 89.50 120 HIS A N 1
ATOM 953 C CA . HIS A 1 120 ? 2.980 -13.125 -20.280 1.00 89.50 120 HIS A CA 1
ATOM 954 C C . HIS A 1 120 ? 1.865 -12.142 -19.941 1.00 89.50 120 HIS A C 1
ATOM 956 O O . HIS A 1 120 ? 1.455 -11.340 -20.784 1.00 89.50 120 HIS A O 1
ATOM 962 N N . GLU A 1 121 ? 1.390 -12.213 -18.705 1.00 91.00 121 GLU A N 1
ATOM 963 C CA . GLU A 1 121 ? 0.586 -11.156 -18.112 1.00 91.00 121 GLU A CA 1
ATOM 964 C C . GLU A 1 121 ? 1.534 -10.078 -17.579 1.00 91.00 121 GLU A C 1
ATOM 966 O O . GLU A 1 121 ? 2.470 -10.370 -16.834 1.00 91.00 121 GLU A O 1
ATOM 971 N N . TYR A 1 122 ? 1.343 -8.847 -18.043 1.00 93.75 122 TYR A N 1
ATOM 972 C CA . TYR A 1 122 ? 2.202 -7.707 -17.721 1.00 93.75 122 TYR A CA 1
ATOM 973 C C . TYR A 1 122 ? 1.527 -6.722 -16.768 1.00 93.75 122 TYR A C 1
ATOM 975 O O . TYR A 1 122 ? 2.222 -5.958 -16.095 1.00 93.75 122 TYR A O 1
ATOM 983 N N . LEU A 1 123 ? 0.195 -6.750 -16.712 1.00 94.06 123 LEU A N 1
ATOM 984 C CA . LEU A 1 123 ? -0.642 -5.852 -15.931 1.00 94.06 123 LEU A CA 1
ATOM 985 C C . LEU A 1 123 ? -1.698 -6.682 -15.203 1.00 94.06 123 LEU A C 1
ATOM 987 O O . LEU A 1 123 ? -2.455 -7.403 -15.851 1.00 94.06 123 LEU A O 1
ATOM 991 N N . HIS A 1 124 ? -1.736 -6.572 -13.879 1.00 95.44 124 HIS A N 1
ATOM 992 C CA . HIS A 1 124 ? -2.596 -7.395 -13.025 1.00 95.44 124 HIS A CA 1
ATOM 993 C C . HIS A 1 124 ? -3.789 -6.613 -12.459 1.00 95.44 124 HIS A C 1
ATOM 995 O O . HIS A 1 124 ? -4.195 -6.845 -11.325 1.00 95.44 124 HIS A O 1
ATOM 1001 N N . TRP A 1 125 ? -4.335 -5.667 -13.226 1.00 96.75 125 TRP A N 1
ATOM 1002 C CA . TRP A 1 125 ? -5.532 -4.926 -12.821 1.00 96.75 125 TRP A CA 1
ATOM 1003 C C . TRP A 1 125 ? -6.710 -5.863 -12.549 1.00 96.75 125 TRP A C 1
ATOM 1005 O O . TRP A 1 125 ? -6.875 -6.880 -13.233 1.00 96.75 125 TRP A O 1
ATOM 1015 N N . ARG A 1 126 ? -7.542 -5.488 -11.572 1.00 96.19 126 ARG A N 1
ATOM 1016 C CA . ARG A 1 126 ? -8.820 -6.150 -11.311 1.00 96.19 126 ARG A CA 1
ATOM 1017 C C . ARG A 1 126 ? -9.682 -6.125 -12.567 1.00 96.19 126 ARG A C 1
ATOM 1019 O O . ARG A 1 126 ? -9.675 -5.156 -13.326 1.00 96.19 126 ARG A O 1
ATOM 1026 N N . LYS A 1 127 ? -10.446 -7.191 -12.760 1.00 94.50 127 LYS A N 1
ATOM 1027 C CA . LYS A 1 127 ? -11.462 -7.323 -13.805 1.00 94.50 127 LYS A CA 1
ATOM 1028 C C . LYS A 1 127 ? -12.840 -6.981 -13.229 1.00 94.50 127 LYS A C 1
ATOM 1030 O O . LYS A 1 127 ? -13.024 -7.081 -12.014 1.00 94.50 127 LYS A O 1
ATOM 1035 N N . PRO A 1 128 ? -13.823 -6.615 -14.071 1.00 94.25 128 PRO A N 1
ATOM 1036 C CA . PRO A 1 128 ? -15.201 -6.432 -13.623 1.00 94.25 128 PRO A CA 1
ATOM 1037 C C . PRO A 1 128 ? -15.696 -7.638 -12.810 1.00 94.25 128 PRO A C 1
ATOM 1039 O O . PRO A 1 128 ? -15.659 -8.772 -13.290 1.00 94.25 128 PRO A O 1
ATOM 1042 N N . GLY A 1 129 ? -16.146 -7.389 -11.579 1.00 91.88 129 GLY A N 1
ATOM 1043 C CA . GLY A 1 129 ? -16.605 -8.417 -10.638 1.00 91.88 129 GLY A CA 1
ATOM 1044 C C . GLY A 1 129 ? -15.538 -8.974 -9.687 1.00 91.88 129 GLY A C 1
ATOM 1045 O O . GLY A 1 129 ? -15.906 -9.655 -8.730 1.00 91.88 129 GLY A O 1
ATOM 1046 N N . ASP A 1 130 ? -14.250 -8.671 -9.888 1.00 94.31 130 ASP A N 1
ATOM 1047 C CA . ASP A 1 130 ? -13.207 -9.044 -8.928 1.00 94.31 130 ASP A CA 1
ATOM 1048 C C . ASP A 1 130 ? -13.376 -8.248 -7.617 1.00 94.31 130 ASP A C 1
ATOM 1050 O O . ASP A 1 130 ? -13.547 -7.021 -7.654 1.00 94.31 130 ASP A O 1
ATOM 1054 N N . PRO A 1 131 ? -13.280 -8.902 -6.443 1.00 93.06 131 PRO A N 1
ATOM 1055 C CA . PRO A 1 131 ? -13.400 -8.217 -5.161 1.00 93.06 131 PRO A CA 1
ATOM 1056 C C . PRO A 1 131 ? -12.262 -7.209 -4.973 1.00 93.06 131 PRO A C 1
ATOM 1058 O O . PRO A 1 131 ? -11.144 -7.439 -5.434 1.00 93.06 131 PRO A O 1
ATOM 1061 N N . LEU A 1 132 ? -12.530 -6.110 -4.264 1.00 96.50 132 LEU A N 1
ATOM 1062 C CA . LEU A 1 132 ? -11.517 -5.133 -3.866 1.00 96.50 132 LEU A CA 1
ATOM 1063 C C . LEU A 1 132 ? -10.837 -5.571 -2.556 1.00 96.50 132 LEU A C 1
ATOM 1065 O O . LEU A 1 132 ? -11.480 -5.532 -1.504 1.00 96.50 132 LEU A O 1
ATOM 1069 N N . PRO A 1 133 ? -9.547 -5.959 -2.563 1.00 96.88 133 PRO A N 1
ATOM 1070 C CA . PRO A 1 133 ? -8.817 -6.223 -1.332 1.00 96.88 133 PRO A CA 1
ATOM 1071 C C . PRO A 1 133 ? -8.593 -4.921 -0.557 1.00 96.88 133 PRO A C 1
ATOM 1073 O O . PRO A 1 133 ? -8.162 -3.911 -1.120 1.00 96.88 133 PRO A O 1
ATOM 1076 N N . VAL A 1 134 ? -8.836 -4.963 0.751 1.00 97.75 134 VAL A N 1
ATOM 1077 C CA . VAL A 1 134 ? -8.602 -3.859 1.687 1.00 97.75 134 VAL A CA 1
ATOM 1078 C C . VAL A 1 134 ? -7.646 -4.349 2.772 1.00 97.75 134 VAL A C 1
ATOM 1080 O O . VAL A 1 134 ? -8.004 -5.141 3.643 1.00 97.75 134 VAL A O 1
ATOM 1083 N N . VAL A 1 135 ? -6.400 -3.898 2.707 1.00 98.19 135 VAL A N 1
ATOM 1084 C CA . VAL A 1 135 ? -5.301 -4.368 3.550 1.00 98.19 135 VAL A CA 1
ATOM 1085 C C . VAL A 1 135 ? -5.008 -3.329 4.624 1.00 98.19 135 VAL A C 1
ATOM 1087 O O . VAL A 1 135 ? -4.467 -2.262 4.338 1.00 98.19 135 VAL A O 1
ATOM 1090 N N . SER A 1 136 ? -5.352 -3.640 5.871 1.00 96.38 136 SER A N 1
ATOM 1091 C CA . SER A 1 136 ? -5.107 -2.754 7.010 1.00 96.38 136 SER A CA 1
ATOM 1092 C C . SER A 1 136 ? -3.808 -3.120 7.717 1.00 96.38 136 SER A C 1
ATOM 1094 O O . SER A 1 136 ? -3.607 -4.265 8.130 1.00 96.38 136 SER A O 1
ATOM 1096 N N . PHE A 1 137 ? -2.926 -2.135 7.867 1.00 96.25 137 PHE A N 1
ATOM 1097 C CA . PHE A 1 137 ? -1.726 -2.216 8.686 1.00 96.25 137 PHE A CA 1
ATOM 1098 C C . PHE A 1 137 ? -2.036 -1.594 10.040 1.00 96.25 137 PHE A C 1
ATOM 1100 O O . PHE A 1 137 ? -2.198 -0.380 10.155 1.00 96.25 137 PHE A O 1
ATOM 1107 N N . SER A 1 138 ? -2.111 -2.426 11.078 1.00 91.12 138 SER A N 1
ATOM 1108 C CA . SER A 1 138 ? -2.542 -2.005 12.411 1.00 91.12 138 SER A CA 1
ATOM 1109 C C . SER A 1 138 ? -1.608 -2.524 13.494 1.00 91.12 138 SER A C 1
ATOM 1111 O O . SER A 1 138 ? -1.173 -3.666 13.455 1.00 91.12 138 SER A O 1
ATOM 1113 N N . ALA A 1 139 ? -1.282 -1.685 14.473 1.00 83.94 139 ALA A N 1
ATOM 1114 C CA . ALA A 1 139 ? -0.463 -2.057 15.621 1.00 83.94 139 ALA A CA 1
ATOM 1115 C C . ALA A 1 139 ? -0.671 -1.039 16.742 1.00 83.94 139 ALA A C 1
ATOM 1117 O O . ALA A 1 139 ? -0.613 0.163 16.483 1.00 83.94 139 ALA A O 1
ATOM 1118 N N . GLN A 1 140 ? -0.835 -1.507 17.981 1.00 76.94 140 GLN A N 1
ATOM 1119 C CA . GLN A 1 140 ? -1.071 -0.642 19.145 1.00 76.94 140 GLN A CA 1
ATOM 1120 C C . GLN A 1 140 ? 0.159 0.191 19.535 1.00 76.94 140 GLN A C 1
ATOM 1122 O O . GLN A 1 140 ? 0.029 1.275 20.094 1.00 76.94 140 GLN A O 1
ATOM 1127 N N . LYS A 1 141 ? 1.370 -0.300 19.255 1.00 80.25 141 LYS A N 1
ATOM 1128 C CA . LYS A 1 141 ? 2.607 0.377 19.649 1.00 80.25 141 LYS A CA 1
ATOM 1129 C C . LYS A 1 141 ? 3.102 1.317 18.542 1.00 80.25 141 LYS A C 1
ATOM 1131 O O . LYS A 1 141 ? 3.181 0.949 17.368 1.00 80.25 141 LYS A O 1
ATOM 1136 N N . GLY A 1 142 ? 3.486 2.534 18.927 1.00 79.62 142 GLY A N 1
ATOM 1137 C CA . GLY A 1 142 ? 4.220 3.450 18.054 1.00 79.62 142 GLY A CA 1
ATOM 1138 C C . GLY A 1 142 ? 5.613 2.906 17.709 1.00 79.62 142 GLY A C 1
ATOM 1139 O O . GLY A 1 142 ? 6.266 2.271 18.535 1.00 79.62 142 GLY A O 1
ATOM 1140 N N . GLY A 1 143 ? 6.083 3.149 16.484 1.00 83.12 143 GLY A N 1
ATOM 1141 C CA . GLY A 1 143 ? 7.443 2.777 16.076 1.00 83.12 143 GLY A CA 1
ATOM 1142 C C . GLY A 1 143 ? 7.663 1.301 15.713 1.00 83.12 143 GLY A C 1
ATOM 1143 O O . GLY A 1 143 ? 8.810 0.885 15.602 1.00 83.12 143 GLY A O 1
ATOM 1144 N N . THR A 1 144 ? 6.612 0.508 15.473 1.00 84.44 144 THR A N 1
ATOM 1145 C CA . THR A 1 144 ? 6.731 -0.884 14.977 1.00 84.44 144 THR A CA 1
ATOM 1146 C C . THR A 1 144 ? 6.906 -0.992 13.455 1.00 84.44 144 THR A C 1
ATOM 1148 O O . THR A 1 144 ? 6.799 -2.073 12.886 1.00 84.44 144 THR A O 1
ATOM 1151 N N . GLY A 1 145 ? 7.158 0.118 12.755 1.00 89.44 145 GLY A N 1
ATOM 1152 C CA . GLY A 1 145 ? 7.328 0.124 11.296 1.00 89.44 145 GLY A CA 1
ATOM 1153 C C . GLY A 1 145 ? 6.023 0.023 10.496 1.00 89.44 145 GLY A C 1
ATOM 1154 O O . GLY A 1 145 ? 6.059 -0.407 9.350 1.00 89.44 145 GLY A O 1
ATOM 1155 N N . LYS A 1 146 ? 4.884 0.417 11.078 1.00 92.81 146 LYS A N 1
ATOM 1156 C CA . LYS A 1 146 ? 3.542 0.307 10.480 1.00 92.81 146 LYS A CA 1
ATOM 1157 C C . LYS A 1 146 ? 3.355 1.106 9.183 1.00 92.81 146 LYS A C 1
ATOM 1159 O O . LYS A 1 146 ? 3.257 0.484 8.130 1.00 92.81 146 LYS A O 1
ATOM 1164 N N . SER A 1 147 ? 3.454 2.436 9.236 1.00 94.06 147 SER A N 1
ATOM 1165 C CA . SER A 1 147 ? 3.331 3.312 8.059 1.00 94.06 147 SER A CA 1
ATOM 1166 C C . SER A 1 147 ? 4.341 2.980 6.967 1.00 94.06 147 SER A C 1
ATOM 1168 O O . SER A 1 147 ? 4.037 3.028 5.779 1.00 94.06 147 SER A O 1
ATOM 1170 N N . LEU A 1 148 ? 5.551 2.581 7.366 1.00 94.12 148 LEU A N 1
ATOM 1171 C CA . LEU A 1 148 ? 6.585 2.168 6.427 1.00 94.12 148 LEU A CA 1
ATOM 1172 C C . LEU A 1 148 ? 6.258 0.824 5.760 1.00 94.12 148 LEU A C 1
ATOM 1174 O O . LEU A 1 148 ? 6.481 0.678 4.564 1.00 94.12 148 LEU A O 1
ATOM 1178 N N . SER A 1 149 ? 5.724 -0.148 6.507 1.00 96.88 149 SER A N 1
ATOM 1179 C CA . SER A 1 149 ? 5.284 -1.433 5.946 1.00 96.88 149 SER A CA 1
ATOM 1180 C C . SER A 1 149 ? 4.118 -1.232 4.977 1.00 96.88 149 SER A C 1
ATOM 1182 O O . SER A 1 149 ? 4.141 -1.796 3.888 1.00 96.88 149 SER A O 1
ATOM 1184 N N . ALA A 1 150 ? 3.160 -0.365 5.327 1.00 97.75 150 ALA A N 1
ATOM 1185 C CA . ALA A 1 150 ? 2.060 0.026 4.448 1.00 97.75 150 ALA A CA 1
ATOM 1186 C C . ALA A 1 150 ? 2.577 0.668 3.146 1.00 97.75 150 ALA A C 1
ATOM 1188 O O . ALA A 1 150 ? 2.217 0.230 2.052 1.00 97.75 150 ALA A O 1
ATOM 1189 N N . ALA A 1 151 ? 3.489 1.643 3.253 1.00 96.94 151 ALA A N 1
ATOM 1190 C CA . ALA A 1 151 ? 4.103 2.297 2.098 1.00 96.94 151 ALA A CA 1
ATOM 1191 C C . ALA A 1 151 ? 4.890 1.318 1.219 1.00 96.94 151 ALA A C 1
ATOM 1193 O O . ALA A 1 151 ? 4.717 1.296 0.001 1.00 96.94 151 ALA A O 1
ATOM 1194 N N . HIS A 1 152 ? 5.732 0.478 1.826 1.00 97.75 152 HIS A N 1
ATOM 1195 C CA . HIS A 1 152 ? 6.514 -0.513 1.097 1.00 97.75 152 HIS A CA 1
ATOM 1196 C C . HIS A 1 152 ? 5.629 -1.531 0.384 1.00 97.75 152 HIS A C 1
ATOM 1198 O O . HIS A 1 152 ? 5.938 -1.879 -0.752 1.00 97.75 152 HIS A O 1
ATOM 1204 N N . PHE A 1 153 ? 4.550 -1.999 1.012 1.00 98.56 153 PHE A N 1
ATOM 1205 C CA . PHE A 1 153 ? 3.614 -2.920 0.379 1.00 98.56 153 PHE A CA 1
ATOM 1206 C C . PHE A 1 153 ? 2.928 -2.275 -0.827 1.00 98.56 153 PHE A C 1
ATOM 1208 O O . PHE A 1 153 ? 3.006 -2.826 -1.924 1.00 98.56 153 PHE A O 1
ATOM 1215 N N . ALA A 1 154 ? 2.358 -1.077 -0.655 1.00 98.31 154 ALA A N 1
ATOM 1216 C CA . ALA A 1 154 ? 1.732 -0.301 -1.728 1.00 98.31 154 ALA A CA 1
ATOM 1217 C C . ALA A 1 154 ? 2.684 -0.090 -2.921 1.00 98.31 154 ALA A C 1
ATOM 1219 O O . ALA A 1 154 ? 2.344 -0.373 -4.069 1.00 98.31 154 ALA A O 1
ATOM 1220 N N . GLN A 1 155 ? 3.915 0.343 -2.652 1.00 97.31 155 GLN A N 1
ATOM 1221 C CA . GLN A 1 155 ? 4.920 0.561 -3.692 1.00 97.31 155 GLN A CA 1
ATOM 1222 C C . GLN A 1 155 ? 5.357 -0.748 -4.343 1.00 97.31 155 GLN A C 1
ATOM 1224 O O . GLN A 1 155 ? 5.492 -0.816 -5.561 1.00 97.31 155 GLN A O 1
ATOM 1229 N N . TYR A 1 156 ? 5.559 -1.807 -3.558 1.00 97.62 156 TYR A N 1
ATOM 1230 C CA . TYR A 1 156 ? 5.956 -3.106 -4.083 1.00 97.62 156 TYR A CA 1
ATOM 1231 C C . TYR A 1 156 ? 4.928 -3.650 -5.073 1.00 97.62 156 TYR A C 1
ATOM 1233 O O . TYR A 1 156 ? 5.321 -4.073 -6.165 1.00 97.62 156 TYR A O 1
ATOM 1241 N N . VAL A 1 157 ? 3.636 -3.610 -4.730 1.00 97.88 157 VAL A N 1
ATOM 1242 C CA . VAL A 1 157 ? 2.585 -4.140 -5.605 1.00 97.88 157 VAL A CA 1
ATOM 1243 C C . VAL A 1 157 ? 2.378 -3.280 -6.854 1.00 97.88 157 VAL A C 1
ATOM 1245 O O . VAL A 1 157 ? 2.217 -3.827 -7.948 1.00 97.88 157 VAL A O 1
ATOM 1248 N N . ALA A 1 158 ? 2.511 -1.956 -6.732 1.00 96.75 158 ALA A N 1
ATOM 1249 C CA . ALA A 1 158 ? 2.511 -1.050 -7.877 1.00 96.75 158 ALA A CA 1
ATOM 1250 C C . ALA A 1 158 ? 3.696 -1.332 -8.823 1.00 96.75 158 ALA A C 1
ATOM 1252 O O . ALA A 1 158 ? 3.501 -1.537 -10.020 1.00 96.75 158 ALA A O 1
ATOM 1253 N N . MET A 1 159 ? 4.928 -1.441 -8.306 1.00 94.69 159 MET A N 1
ATOM 1254 C CA . MET A 1 159 ? 6.115 -1.671 -9.147 1.00 94.69 159 MET A CA 1
ATOM 1255 C C . MET A 1 159 ? 6.143 -3.056 -9.789 1.00 94.69 159 MET A C 1
ATOM 1257 O O . MET A 1 159 ? 6.477 -3.181 -10.970 1.00 94.69 159 MET A O 1
ATOM 1261 N N . ASN A 1 160 ? 5.850 -4.106 -9.017 1.00 94.88 160 ASN A N 1
ATOM 1262 C CA . ASN A 1 160 ? 6.044 -5.489 -9.458 1.00 94.88 160 ASN A CA 1
ATOM 1263 C C . ASN A 1 160 ? 4.844 -6.029 -10.233 1.00 94.88 160 ASN A C 1
ATOM 1265 O O . ASN A 1 160 ? 5.035 -6.880 -11.097 1.00 94.88 160 ASN A O 1
ATOM 1269 N N . TYR A 1 161 ? 3.629 -5.541 -9.986 1.00 96.31 161 TYR A N 1
ATOM 1270 C CA . TYR A 1 161 ? 2.425 -6.062 -10.643 1.00 96.31 161 TYR A CA 1
ATOM 1271 C C . TYR A 1 161 ? 1.683 -5.015 -11.483 1.00 96.31 161 TYR A C 1
ATOM 1273 O O . TYR A 1 161 ? 0.803 -5.376 -12.264 1.00 96.31 161 TYR A O 1
ATOM 1281 N N . GLY A 1 162 ? 2.058 -3.735 -11.385 1.00 96.12 162 GLY A N 1
ATOM 1282 C CA . GLY A 1 162 ? 1.332 -2.654 -12.052 1.00 96.12 162 GLY A CA 1
ATOM 1283 C C . GLY A 1 162 ? -0.056 -2.429 -11.457 1.00 96.12 162 GLY A C 1
ATOM 1284 O O . GLY A 1 162 ? -0.944 -1.974 -12.167 1.00 96.12 162 GLY A O 1
ATOM 1285 N N . LEU A 1 163 ? -0.260 -2.794 -10.187 1.00 97.75 163 LEU A N 1
ATOM 1286 C CA . LEU A 1 163 ? -1.529 -2.581 -9.495 1.00 97.75 163 LEU A CA 1
ATOM 1287 C C . LEU A 1 163 ? -1.742 -1.090 -9.220 1.00 97.75 163 LEU A C 1
ATOM 1289 O O . LEU A 1 163 ? -0.817 -0.390 -8.808 1.00 97.75 163 LEU A O 1
ATOM 1293 N N . ARG A 1 164 ? -2.974 -0.628 -9.417 1.00 98.25 164 ARG A N 1
ATOM 1294 C CA . ARG A 1 164 ? -3.470 0.671 -8.958 1.00 98.25 164 ARG A CA 1
ATOM 1295 C C . ARG A 1 164 ? -3.744 0.575 -7.460 1.00 98.25 164 ARG A C 1
ATOM 1297 O O . ARG A 1 164 ? -4.391 -0.372 -7.015 1.00 98.25 164 ARG A O 1
ATOM 1304 N N . VAL A 1 165 ? -3.260 1.521 -6.664 1.00 98.56 165 VAL A N 1
ATOM 1305 C CA . VAL A 1 165 ? -3.290 1.416 -5.195 1.00 98.56 165 VAL A CA 1
ATOM 1306 C C . VAL A 1 165 ? -4.013 2.606 -4.582 1.00 98.56 165 VAL A C 1
ATOM 1308 O O . VAL A 1 165 ? -3.632 3.747 -4.811 1.00 98.56 165 VAL A O 1
ATOM 1311 N N . GLY A 1 166 ? -5.034 2.355 -3.770 1.00 98.38 166 GLY A N 1
ATOM 1312 C CA . GLY A 1 166 ? -5.659 3.369 -2.924 1.00 98.38 166 GLY A CA 1
ATOM 1313 C C . GLY A 1 166 ? -5.007 3.382 -1.549 1.00 98.38 166 GLY A C 1
ATOM 1314 O O . GLY A 1 166 ? -4.891 2.340 -0.918 1.00 98.38 166 GLY A O 1
ATOM 1315 N N . ILE A 1 167 ? -4.582 4.539 -1.064 1.00 98.19 167 ILE A N 1
ATOM 1316 C CA . ILE A 1 167 ? -3.994 4.702 0.265 1.00 98.19 167 ILE A CA 1
ATOM 1317 C C . ILE A 1 167 ? -4.961 5.499 1.126 1.00 98.19 167 ILE A C 1
ATOM 1319 O O . ILE A 1 167 ? -5.312 6.627 0.783 1.00 98.19 167 ILE A O 1
ATOM 1323 N N . LEU A 1 168 ? -5.368 4.913 2.247 1.00 97.38 168 LEU A N 1
ATOM 1324 C CA . LEU A 1 168 ? -6.154 5.572 3.282 1.00 97.38 168 LEU A CA 1
ATOM 1325 C C . LEU A 1 168 ? -5.272 5.767 4.511 1.00 97.38 168 LEU A C 1
ATOM 1327 O O . LEU A 1 168 ? -4.962 4.816 5.229 1.00 97.38 168 LEU A O 1
ATOM 1331 N N . ASP A 1 169 ? -4.861 7.002 4.754 1.00 95.12 169 ASP A N 1
ATOM 1332 C CA . ASP A 1 169 ? -4.060 7.341 5.924 1.00 95.12 169 ASP A CA 1
ATOM 1333 C C . ASP A 1 169 ? -4.988 7.716 7.089 1.00 95.12 169 ASP A C 1
ATOM 1335 O O . ASP A 1 169 ? -5.605 8.783 7.112 1.00 95.12 169 ASP A O 1
ATOM 1339 N N . CYS A 1 170 ? -5.127 6.786 8.034 1.00 92.94 170 CYS A N 1
ATOM 1340 C CA . CYS A 1 170 ? -5.923 6.935 9.250 1.00 92.94 170 CYS A CA 1
ATOM 1341 C C . CYS A 1 170 ? -5.061 7.390 10.445 1.00 92.94 170 CYS A C 1
ATOM 1343 O O . CYS A 1 170 ? -5.488 7.246 11.593 1.00 92.94 170 CYS A O 1
ATOM 1345 N N . ASP A 1 171 ? -3.855 7.920 10.204 1.00 89.62 171 ASP A N 1
ATOM 1346 C CA . ASP A 1 171 ? -2.989 8.482 11.237 1.00 89.62 171 ASP A CA 1
ATOM 1347 C C . ASP A 1 171 ? -3.062 10.023 11.238 1.00 89.62 171 ASP A C 1
ATOM 1349 O O . ASP A 1 171 ? -2.771 10.668 10.224 1.00 89.62 171 ASP A O 1
ATOM 1353 N N . PRO A 1 172 ? -3.395 10.668 12.374 1.00 84.31 172 PRO A N 1
ATOM 1354 C CA . PRO A 1 172 ? -3.332 12.122 12.497 1.00 84.31 172 PRO A CA 1
ATOM 1355 C C . PRO A 1 172 ? -1.967 12.737 12.149 1.00 84.31 172 PRO A C 1
ATOM 1357 O O . PRO A 1 172 ? -1.910 13.905 11.760 1.00 84.31 172 PRO A O 1
ATOM 1360 N N . GLN A 1 173 ? -0.872 11.977 12.289 1.00 82.31 173 GLN A N 1
ATOM 1361 C CA . GLN A 1 173 ? 0.486 12.406 11.929 1.00 82.31 173 GLN A CA 1
ATOM 1362 C C . GLN A 1 173 ? 0.761 12.359 10.420 1.00 82.31 173 GLN A C 1
ATOM 1364 O O . GLN A 1 173 ? 1.763 12.913 9.970 1.00 82.31 173 GLN A O 1
ATOM 1369 N N . ALA A 1 174 ? -0.118 11.723 9.641 1.00 85.25 174 ALA A N 1
ATOM 1370 C CA . ALA A 1 174 ? -0.039 11.613 8.189 1.00 85.25 174 ALA A CA 1
ATOM 1371 C C . ALA A 1 174 ? 1.294 11.027 7.668 1.00 85.25 174 ALA A C 1
ATOM 1373 O O . ALA A 1 174 ? 1.836 11.471 6.651 1.00 85.25 174 ALA A O 1
ATOM 1374 N N . THR A 1 175 ? 1.873 10.060 8.394 1.00 88.31 175 THR A N 1
ATOM 1375 C CA . THR A 1 175 ? 3.222 9.547 8.098 1.00 88.31 175 THR A CA 1
ATOM 1376 C C . THR A 1 175 ? 3.271 8.848 6.741 1.00 88.31 175 THR A C 1
ATOM 1378 O O . THR A 1 175 ? 4.189 9.111 5.961 1.00 88.31 175 THR A O 1
ATOM 1381 N N . VAL A 1 176 ? 2.298 7.979 6.424 1.00 91.88 176 VAL A N 1
ATOM 1382 C CA . VAL A 1 176 ? 2.270 7.309 5.115 1.00 91.88 176 VAL A CA 1
ATOM 1383 C C . VAL A 1 176 ? 2.011 8.307 3.988 1.00 91.88 176 VAL A C 1
ATOM 1385 O O . VAL A 1 176 ? 2.641 8.196 2.937 1.00 91.88 176 VAL A O 1
ATOM 1388 N N . SER A 1 177 ? 1.182 9.333 4.223 1.00 91.12 177 SER A N 1
ATOM 1389 C CA . SER A 1 177 ? 0.912 10.389 3.241 1.00 91.12 177 SER A CA 1
ATOM 1390 C C . SER A 1 177 ? 2.195 11.047 2.731 1.00 91.12 177 SER A C 1
ATOM 1392 O O . SER A 1 177 ? 2.320 11.291 1.534 1.00 91.12 177 SER A O 1
ATOM 1394 N N . LEU A 1 178 ? 3.186 11.279 3.602 1.00 86.94 178 LEU A N 1
ATOM 1395 C CA . LEU A 1 178 ? 4.464 11.897 3.222 1.00 86.94 178 LEU A CA 1
ATOM 1396 C C . LEU A 1 178 ? 5.255 11.062 2.200 1.00 86.94 178 LEU A C 1
ATOM 1398 O O . LEU A 1 178 ? 5.940 11.626 1.344 1.00 86.94 178 LEU A O 1
ATOM 1402 N N . TYR A 1 179 ? 5.144 9.730 2.233 1.00 88.62 179 TYR A N 1
ATOM 1403 C CA . TYR A 1 179 ? 5.840 8.873 1.268 1.00 88.62 179 TYR A CA 1
ATOM 1404 C C . TYR A 1 179 ? 5.274 8.986 -0.148 1.00 88.62 179 TYR A C 1
ATOM 1406 O O . TYR A 1 179 ? 6.030 8.800 -1.099 1.00 88.62 179 TYR A O 1
ATOM 1414 N N . PHE A 1 180 ? 3.997 9.341 -0.296 1.00 88.62 180 PHE A N 1
ATOM 1415 C CA . PHE A 1 180 ? 3.320 9.455 -1.594 1.00 88.62 180 PHE A CA 1
ATOM 1416 C C . PHE A 1 180 ? 3.056 10.898 -2.027 1.00 88.62 180 PHE A C 1
ATOM 1418 O O . PHE A 1 180 ? 2.652 11.127 -3.165 1.00 88.62 180 PHE A O 1
ATOM 1425 N N . ALA A 1 181 ? 3.324 11.859 -1.145 1.00 79.88 181 ALA A N 1
ATOM 1426 C CA . ALA A 1 181 ? 3.189 13.274 -1.427 1.00 79.88 181 ALA A CA 1
ATOM 1427 C C . ALA A 1 181 ? 4.118 13.738 -2.550 1.00 79.88 181 ALA A C 1
ATOM 1429 O O . ALA A 1 181 ? 5.306 13.393 -2.600 1.00 79.88 181 ALA A O 1
ATOM 1430 N N . ASP A 1 182 ? 3.576 14.611 -3.385 1.00 73.19 182 ASP A N 1
ATOM 1431 C CA . ASP A 1 182 ? 4.298 15.402 -4.368 1.00 73.19 182 ASP A CA 1
ATOM 1432 C C . ASP A 1 182 ? 4.043 16.908 -4.159 1.00 73.19 182 ASP A C 1
ATOM 1434 O O . ASP A 1 182 ? 3.470 17.335 -3.156 1.00 73.19 182 ASP A O 1
ATOM 1438 N N . LYS A 1 183 ? 4.482 17.741 -5.110 1.00 66.88 183 LYS A N 1
ATOM 1439 C CA . LYS A 1 183 ? 4.300 19.202 -5.036 1.00 66.88 183 LYS A CA 1
ATOM 1440 C C . LYS A 1 183 ? 2.841 19.654 -5.162 1.00 66.88 183 LYS A C 1
ATOM 1442 O O . LYS A 1 183 ? 2.555 20.801 -4.835 1.00 66.88 183 LYS A O 1
ATOM 1447 N N . GLN A 1 184 ? 1.971 18.817 -5.722 1.00 65.31 184 GLN A N 1
ATOM 1448 C CA . GLN A 1 184 ? 0.562 19.122 -5.978 1.00 65.31 184 GLN A CA 1
ATOM 1449 C C . GLN A 1 184 ? -0.342 18.582 -4.864 1.00 65.31 184 GLN A C 1
ATOM 1451 O O . GLN A 1 184 ? -1.465 19.054 -4.701 1.00 65.31 184 GLN A O 1
ATOM 1456 N N . THR A 1 185 ? 0.158 17.620 -4.085 1.00 69.06 185 THR A N 1
ATOM 1457 C CA . THR A 1 185 ? -0.568 16.976 -2.998 1.00 69.06 185 THR A CA 1
ATOM 1458 C C . THR A 1 185 ? -0.861 17.985 -1.899 1.00 69.06 185 THR A C 1
ATOM 1460 O O . THR A 1 185 ? 0.037 18.557 -1.277 1.00 69.06 185 THR A O 1
ATOM 1463 N N . LYS A 1 186 ? -2.146 18.149 -1.598 1.00 68.69 186 LYS A N 1
ATOM 1464 C CA . LYS A 1 186 ? -2.647 19.049 -0.562 1.00 68.69 186 LYS A CA 1
ATOM 1465 C C . LYS A 1 186 ? -2.635 18.353 0.797 1.00 68.69 186 LYS A C 1
ATOM 1467 O O . LYS A 1 186 ? -3.659 18.219 1.471 1.00 68.69 186 LYS A O 1
ATOM 1472 N N . LEU A 1 187 ? -1.447 17.914 1.219 1.00 66.94 187 LEU A N 1
ATOM 1473 C CA . LEU A 1 187 ? -1.151 17.768 2.649 1.00 66.94 187 LEU A CA 1
ATOM 1474 C C . LEU A 1 187 ? -1.217 19.179 3.261 1.00 66.94 187 LEU A C 1
ATOM 1476 O O . LEU A 1 187 ? -1.447 20.121 2.547 1.00 66.94 187 LEU A O 1
ATOM 1480 N N . PHE A 1 188 ? -1.033 19.440 4.538 1.00 65.81 188 PHE A N 1
ATOM 1481 C CA . PHE A 1 188 ? -1.010 20.809 5.123 1.00 65.81 188 PHE A CA 1
ATOM 1482 C C . PHE A 1 188 ? -2.235 21.758 4.959 1.00 65.81 188 PHE A C 1
ATOM 1484 O O . PHE A 1 188 ? -2.425 22.592 5.845 1.00 65.81 188 PHE A O 1
ATOM 1491 N N . GLU A 1 189 ? -3.113 21.642 3.954 1.00 67.62 189 GLU A N 1
ATOM 1492 C CA . GLU A 1 189 ? -4.364 22.412 3.876 1.00 67.62 189 GLU A CA 1
ATOM 1493 C C . GLU A 1 189 ? -5.281 22.029 5.054 1.00 67.62 189 GLU A C 1
ATOM 1495 O O . GLU A 1 189 ? -5.356 20.859 5.451 1.00 67.62 189 GLU A O 1
ATOM 1500 N N . ARG A 1 190 ? -5.953 23.024 5.654 1.00 60.47 190 ARG A N 1
ATOM 1501 C CA . ARG A 1 190 ? -6.836 22.814 6.818 1.00 60.47 190 ARG A CA 1
ATOM 1502 C C . ARG A 1 190 ? -8.117 22.060 6.462 1.00 60.47 190 ARG A C 1
ATOM 1504 O O . ARG A 1 190 ? -8.516 21.196 7.229 1.00 60.47 190 ARG A O 1
ATOM 1511 N N . ASN A 1 191 ? -8.695 22.335 5.293 1.00 62.78 191 ASN A N 1
ATOM 1512 C CA . ASN A 1 191 ? -9.969 21.759 4.845 1.00 62.78 191 ASN A CA 1
ATOM 1513 C C . ASN A 1 191 ? -9.755 20.603 3.856 1.00 62.78 191 ASN A C 1
ATOM 1515 O O . ASN A 1 191 ? -10.491 20.460 2.882 1.00 62.78 191 ASN A O 1
ATOM 1519 N N . ARG A 1 192 ? -8.696 19.809 4.053 1.00 76.44 192 ARG A N 1
ATOM 1520 C CA . ARG A 1 192 ? -8.425 18.661 3.182 1.00 76.44 192 ARG A CA 1
ATOM 1521 C C . ARG A 1 192 ? -9.404 17.525 3.488 1.00 76.44 192 ARG A C 1
ATOM 1523 O O . ARG A 1 192 ? -9.720 17.279 4.652 1.00 76.44 192 ARG A O 1
ATOM 1530 N N . ASN A 1 193 ? -9.802 16.784 2.459 1.00 84.88 193 ASN A N 1
ATOM 1531 C CA . ASN A 1 193 ? -10.550 15.544 2.646 1.00 84.88 193 ASN A CA 1
ATOM 1532 C C . ASN A 1 193 ? -9.639 14.503 3.306 1.00 84.88 193 ASN A C 1
ATOM 1534 O O . ASN A 1 193 ? -8.577 14.186 2.772 1.00 84.88 193 ASN A O 1
ATOM 1538 N N . THR A 1 194 ? -10.049 13.987 4.461 1.00 90.81 194 THR A N 1
ATOM 1539 C CA . THR A 1 194 ? -9.393 12.854 5.132 1.00 90.81 194 THR A CA 1
ATOM 1540 C C . THR A 1 194 ? -10.359 11.680 5.217 1.00 90.81 194 THR A C 1
ATOM 1542 O O . THR A 1 194 ? -11.505 11.770 4.764 1.00 90.81 194 THR A O 1
ATOM 1545 N N . VAL A 1 195 ? -9.932 10.573 5.833 1.00 92.25 195 VAL A N 1
ATOM 1546 C CA . VAL A 1 195 ? -10.815 9.420 6.059 1.00 92.25 195 VAL A CA 1
ATOM 1547 C C . VAL A 1 195 ? -12.093 9.806 6.816 1.00 92.25 195 VAL A C 1
ATOM 1549 O O . VAL A 1 195 ? -13.139 9.211 6.588 1.00 92.25 195 VAL A O 1
ATOM 1552 N N . ALA A 1 196 ? -12.053 10.851 7.651 1.00 90.62 196 ALA A N 1
ATOM 1553 C CA . ALA A 1 196 ? -13.233 11.370 8.335 1.00 90.62 196 ALA A CA 1
ATOM 1554 C C . ALA A 1 196 ? -14.307 11.857 7.349 1.00 90.62 196 ALA A C 1
ATOM 1556 O O . ALA A 1 196 ? -15.455 11.418 7.404 1.00 90.62 196 ALA A O 1
ATOM 1557 N N . SER A 1 197 ? -13.914 12.709 6.401 1.00 90.31 197 SER A N 1
ATOM 1558 C CA . SER A 1 197 ? -14.795 13.221 5.347 1.00 90.31 197 SER A CA 1
ATOM 1559 C C . SER A 1 197 ? -15.287 12.099 4.434 1.00 90.31 197 SER A C 1
ATOM 1561 O O . SER A 1 197 ? -16.453 12.097 4.039 1.00 90.31 197 SER A O 1
ATOM 1563 N N . PHE A 1 198 ? -14.416 11.123 4.152 1.00 93.38 198 PHE A N 1
ATOM 1564 C CA . PHE A 1 198 ? -14.740 9.947 3.344 1.00 93.38 198 PHE A CA 1
ATOM 1565 C C . PHE A 1 198 ? -15.787 9.050 4.017 1.00 93.38 198 PHE A C 1
ATOM 1567 O O . PHE A 1 198 ? -16.706 8.569 3.362 1.00 93.38 198 PHE A O 1
ATOM 1574 N N . MET A 1 199 ? -15.721 8.909 5.344 1.00 92.44 199 MET A N 1
ATOM 1575 C CA . MET A 1 199 ? -16.762 8.260 6.149 1.00 92.44 199 MET A CA 1
ATOM 1576 C C . MET A 1 199 ? -18.058 9.075 6.239 1.00 92.44 199 MET A C 1
ATOM 1578 O O . MET A 1 199 ? -19.024 8.581 6.806 1.00 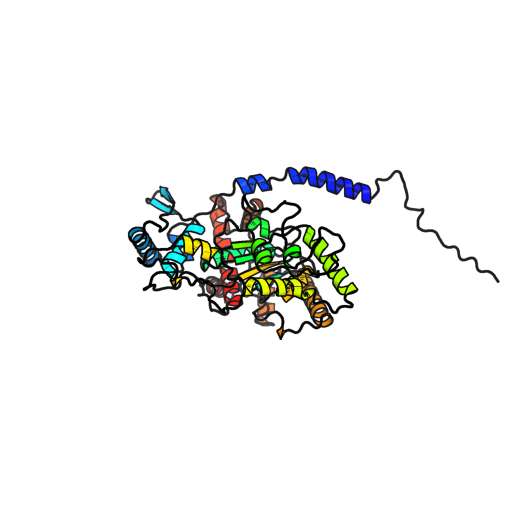92.44 199 MET A O 1
ATOM 1582 N N . GLY A 1 200 ? -18.105 10.305 5.714 1.00 89.19 200 GLY A N 1
ATOM 1583 C CA . GLY A 1 200 ? -19.281 11.172 5.790 1.00 89.19 200 GLY A CA 1
ATOM 1584 C C . GLY A 1 200 ? -19.372 12.008 7.067 1.00 89.19 200 GLY A C 1
ATOM 1585 O O . GLY A 1 200 ? -20.444 12.525 7.379 1.00 89.19 200 GLY A O 1
ATOM 1586 N N . LEU A 1 201 ? -18.276 12.152 7.817 1.00 86.56 201 LEU A N 1
ATOM 1587 C CA . LEU A 1 201 ? -18.231 13.005 9.003 1.00 86.56 201 LEU A CA 1
ATOM 1588 C C . LEU A 1 201 ? -17.947 14.452 8.587 1.00 86.56 201 LEU A C 1
ATOM 1590 O O . LEU A 1 201 ? -16.872 14.764 8.072 1.00 86.56 201 LEU A O 1
ATOM 1594 N N . ASP A 1 202 ? -18.921 15.333 8.813 1.00 74.88 202 ASP A N 1
ATOM 1595 C CA . ASP A 1 202 ? -18.736 16.781 8.712 1.00 74.88 202 ASP A CA 1
ATOM 1596 C C . ASP A 1 202 ? -18.214 17.311 10.054 1.00 74.88 202 ASP A C 1
ATOM 1598 O O . ASP A 1 202 ? -18.922 17.284 11.063 1.00 74.88 202 ASP A O 1
ATOM 1602 N N . LEU A 1 203 ? -16.946 17.723 10.065 1.00 71.69 203 LEU A N 1
ATOM 1603 C CA . LEU A 1 203 ? -16.222 18.151 11.264 1.00 71.69 203 LEU A CA 1
ATOM 1604 C C . LEU A 1 203 ? -16.149 19.680 11.406 1.00 71.69 203 LEU A C 1
ATOM 1606 O O . LEU A 1 203 ? -15.700 20.163 12.444 1.00 71.69 203 LEU A O 1
ATOM 1610 N N . ASP A 1 204 ? -16.612 20.446 10.408 1.00 62.16 204 ASP A N 1
ATOM 1611 C CA . ASP A 1 204 ? -16.614 21.919 10.457 1.00 62.16 204 ASP A CA 1
ATOM 1612 C C . ASP A 1 204 ? -17.625 22.455 11.483 1.00 62.16 204 ASP A C 1
ATOM 1614 O O . ASP A 1 204 ? -17.527 23.579 11.982 1.00 62.16 204 ASP A O 1
ATOM 1618 N N . GLN A 1 205 ? -18.583 21.613 11.853 1.00 51.47 205 GLN A N 1
ATOM 1619 C CA . GLN A 1 205 ? -19.482 21.825 12.966 1.00 51.47 205 GLN A CA 1
ATOM 1620 C C . GLN A 1 205 ? -19.075 20.795 14.018 1.00 51.47 205 GLN A C 1
ATOM 1622 O O . GLN A 1 205 ? -19.237 19.604 13.782 1.00 51.47 205 GLN A O 1
ATOM 1627 N N . PHE A 1 206 ? -18.614 21.216 15.204 1.00 49.22 206 PHE A N 1
ATOM 1628 C CA . PHE A 1 206 ? -18.340 20.367 16.392 1.00 49.22 206 PHE A CA 1
ATOM 1629 C C . PHE A 1 206 ? -19.569 19.558 16.900 1.00 49.22 206 PHE A C 1
ATOM 1631 O O . PHE A 1 206 ? -19.636 19.109 18.040 1.00 49.22 206 PHE A O 1
ATOM 1638 N N . ASN A 1 207 ? -20.569 19.409 16.040 1.00 50.38 207 ASN A N 1
ATOM 1639 C CA . ASN A 1 207 ? -21.870 18.809 16.159 1.00 50.38 207 ASN A CA 1
ATOM 1640 C C . ASN A 1 207 ? -22.120 17.936 14.914 1.00 50.38 207 ASN A C 1
ATOM 1642 O O . ASN A 1 207 ? -23.143 18.078 14.249 1.00 50.38 207 ASN A O 1
ATOM 1646 N N . ALA A 1 208 ? -21.216 17.002 14.598 1.00 56.97 208 ALA A N 1
ATOM 1647 C CA . ALA A 1 208 ? -21.550 15.902 13.696 1.00 56.97 208 ALA A CA 1
ATOM 1648 C C . ALA A 1 208 ? -22.755 15.152 14.301 1.00 56.97 208 ALA A C 1
ATOM 1650 O O . ALA A 1 208 ? -22.641 14.388 15.259 1.00 56.97 208 ALA A O 1
ATOM 1651 N N . HIS A 1 209 ? -23.956 15.489 13.835 1.00 61.47 209 HIS A N 1
ATOM 1652 C CA . HIS A 1 209 ? -25.221 14.956 14.344 1.00 61.47 209 HIS A CA 1
ATOM 1653 C C . HIS A 1 209 ? -25.630 13.667 13.639 1.00 61.47 209 HIS A C 1
ATOM 1655 O O . HIS A 1 209 ? -26.491 12.950 14.138 1.00 61.47 209 HIS A O 1
ATOM 1661 N N . GLN A 1 210 ? -24.985 13.370 12.513 1.00 72.75 210 GLN A N 1
ATOM 1662 C CA . GLN A 1 210 ? -25.190 12.175 11.715 1.00 72.75 210 GLN A CA 1
ATOM 1663 C C . GLN A 1 210 ? -23.965 11.911 10.838 1.00 72.75 210 GLN A C 1
ATOM 1665 O O . GLN A 1 210 ? -23.174 12.819 10.575 1.00 72.75 210 GLN A O 1
ATOM 1670 N N . ILE A 1 211 ? -23.854 10.679 10.352 1.00 81.81 211 ILE A N 1
ATOM 1671 C CA . ILE A 1 211 ? -23.002 10.355 9.210 1.00 81.81 211 ILE A CA 1
ATOM 1672 C C . ILE A 1 211 ? -23.759 10.790 7.953 1.00 81.81 211 ILE A C 1
ATOM 1674 O O . ILE A 1 211 ? -24.879 10.338 7.721 1.00 81.81 211 ILE A O 1
ATOM 1678 N N . VAL A 1 212 ? -23.176 11.692 7.165 1.00 86.06 212 VAL A N 1
ATOM 1679 C CA . VAL A 1 212 ? -23.772 12.148 5.906 1.00 86.06 212 VAL A CA 1
ATOM 1680 C C . VAL A 1 212 ? -23.403 11.170 4.804 1.00 86.06 212 VAL A C 1
ATOM 1682 O O . VAL A 1 212 ? -22.231 10.992 4.472 1.00 86.06 212 VAL A O 1
ATOM 1685 N N . GLU A 1 213 ? -24.415 10.561 4.198 1.00 87.50 213 GLU A N 1
ATOM 1686 C CA . GLU A 1 213 ? -24.225 9.683 3.055 1.00 87.50 213 GLU A CA 1
ATOM 1687 C C . GLU A 1 213 ? -23.699 10.483 1.844 1.00 87.50 213 GLU A C 1
ATOM 1689 O O . GLU A 1 213 ? -24.417 11.276 1.241 1.00 87.50 213 GLU A O 1
ATOM 1694 N N . LYS A 1 214 ? -22.414 10.312 1.510 1.00 90.38 214 LYS A N 1
ATOM 1695 C CA . LYS A 1 214 ? -21.765 10.947 0.346 1.00 90.38 214 LYS A CA 1
ATOM 1696 C C . LYS A 1 214 ? -22.102 10.216 -0.952 1.00 90.38 214 LYS A C 1
ATOM 1698 O O . LYS A 1 214 ? -22.117 8.986 -0.948 1.00 90.38 214 LYS A O 1
ATOM 1703 N N . SER A 1 215 ? -22.314 10.933 -2.055 1.00 95.81 215 SER A N 1
ATOM 1704 C CA . SER A 1 215 ? -22.491 10.285 -3.361 1.00 95.81 215 SER A CA 1
ATOM 1705 C C . SER A 1 215 ? -21.197 9.588 -3.806 1.00 95.81 215 SER A C 1
ATOM 1707 O O . SER A 1 215 ? -20.107 9.916 -3.334 1.00 95.81 215 SER A O 1
ATOM 1709 N N . ALA A 1 216 ? -21.289 8.623 -4.725 1.00 96.31 216 ALA A N 1
ATOM 1710 C CA . ALA A 1 216 ? -20.091 7.978 -5.259 1.00 96.31 216 ALA A CA 1
ATOM 1711 C C . ALA A 1 216 ? -19.167 8.972 -5.985 1.00 96.31 216 ALA A C 1
ATOM 1713 O O . ALA A 1 216 ? -17.948 8.832 -5.909 1.00 96.31 216 ALA A O 1
ATOM 1714 N N . GLU A 1 217 ? -19.739 9.982 -6.648 1.00 96.75 217 GLU A N 1
ATOM 1715 C CA . GLU A 1 217 ? -18.996 11.067 -7.295 1.00 96.75 217 GLU A CA 1
ATOM 1716 C C . GLU A 1 217 ? -18.221 11.898 -6.265 1.00 96.75 217 GLU A C 1
ATOM 1718 O O . GLU A 1 217 ? -17.021 12.116 -6.439 1.00 96.75 217 GLU A O 1
ATOM 1723 N N . ASP A 1 218 ? -18.865 12.266 -5.149 1.00 95.19 218 ASP A N 1
ATOM 1724 C CA . ASP A 1 218 ? -18.198 12.966 -4.045 1.00 95.19 218 ASP A CA 1
ATOM 1725 C C . ASP A 1 218 ? -17.032 12.139 -3.502 1.00 95.19 218 ASP A C 1
ATOM 1727 O O . ASP A 1 218 ? -15.930 12.659 -3.353 1.00 95.19 218 ASP A O 1
ATOM 1731 N N . LEU A 1 219 ? -17.260 10.847 -3.227 1.00 96.44 219 LEU A N 1
ATOM 1732 C CA . LEU A 1 219 ? -16.233 9.929 -2.724 1.00 96.44 219 LEU A CA 1
ATOM 1733 C C . LEU A 1 219 ? -15.066 9.803 -3.710 1.00 96.44 219 LEU A C 1
ATOM 1735 O O . LEU A 1 219 ? -13.907 9.856 -3.300 1.00 96.44 219 LEU A O 1
ATOM 1739 N N . ASN A 1 220 ? -15.356 9.685 -5.009 1.00 96.75 220 ASN A N 1
ATOM 1740 C CA . ASN A 1 220 ? -14.329 9.620 -6.042 1.00 96.75 220 ASN A CA 1
ATOM 1741 C C . ASN A 1 220 ? -13.504 10.917 -6.108 1.00 96.75 220 ASN A C 1
ATOM 1743 O O . ASN A 1 220 ? -12.280 10.859 -6.213 1.00 96.75 220 ASN A O 1
ATOM 1747 N N . GLY A 1 221 ? -14.154 12.076 -5.964 1.00 94.56 221 GLY A N 1
ATOM 1748 C CA . GLY A 1 221 ? -13.506 13.389 -5.935 1.00 94.56 221 GLY A CA 1
ATOM 1749 C C . GLY A 1 221 ? -12.612 13.645 -4.712 1.00 94.56 221 GLY A C 1
ATOM 1750 O O . GLY A 1 221 ? -11.818 14.586 -4.729 1.00 94.56 221 GLY A O 1
ATOM 1751 N N . MET A 1 222 ? -12.697 12.827 -3.654 1.00 93.56 222 MET A N 1
ATOM 1752 C CA . MET A 1 222 ? -11.825 12.956 -2.475 1.00 93.56 222 MET A CA 1
ATOM 1753 C C . MET A 1 222 ? -10.428 12.364 -2.679 1.00 93.56 222 MET A C 1
ATOM 1755 O O . MET A 1 222 ? -9.500 12.748 -1.963 1.00 93.56 222 MET A O 1
ATOM 1759 N N . TRP A 1 223 ? -10.265 11.440 -3.628 1.00 94.38 223 TRP A N 1
ATOM 1760 C CA . TRP A 1 223 ? -8.980 10.808 -3.907 1.00 94.38 223 TRP A CA 1
ATOM 1761 C C . TRP A 1 223 ? -8.022 11.780 -4.597 1.00 94.38 223 TRP A C 1
ATOM 1763 O O . TRP A 1 223 ? -8.312 12.309 -5.668 1.00 94.38 223 TRP A O 1
ATOM 1773 N N . GLN A 1 224 ? -6.835 11.965 -4.022 1.00 92.00 224 GLN A N 1
ATOM 1774 C CA . GLN A 1 224 ? -5.759 12.736 -4.643 1.00 92.00 224 GLN A CA 1
ATOM 1775 C C . GLN A 1 224 ? -4.862 11.810 -5.464 1.00 92.00 224 GLN A C 1
ATOM 1777 O O . GLN A 1 224 ? -4.523 10.711 -5.021 1.00 92.00 224 GLN A O 1
ATOM 1782 N N . THR A 1 225 ? -4.453 12.239 -6.655 1.00 90.50 225 THR A N 1
ATOM 1783 C CA . THR A 1 225 ? -3.401 11.547 -7.408 1.00 90.50 225 THR A CA 1
ATOM 1784 C C . THR A 1 225 ? -2.048 11.731 -6.732 1.00 90.50 225 THR A C 1
ATOM 1786 O O . THR A 1 225 ? -1.820 12.718 -6.036 1.00 90.50 225 THR A O 1
ATOM 1789 N N . THR A 1 226 ? -1.140 10.787 -6.956 1.00 88.94 226 THR A N 1
ATOM 1790 C CA . THR A 1 226 ? 0.226 10.832 -6.422 1.00 88.94 226 THR A CA 1
ATOM 1791 C C . THR A 1 226 ? 1.239 10.755 -7.563 1.00 88.94 226 THR A C 1
ATOM 1793 O O . THR A 1 226 ? 0.881 10.439 -8.697 1.00 88.94 226 THR A O 1
ATOM 1796 N N . GLN A 1 227 ? 2.523 10.962 -7.264 1.00 84.94 227 GLN A N 1
ATOM 1797 C CA . GLN A 1 227 ? 3.604 10.752 -8.239 1.00 84.94 227 GLN A CA 1
ATOM 1798 C C . GLN A 1 227 ? 3.752 9.289 -8.697 1.00 84.94 227 GLN A C 1
ATOM 1800 O O . GLN A 1 227 ? 4.457 9.005 -9.663 1.00 84.94 227 GLN A O 1
ATOM 1805 N N . TRP A 1 228 ? 3.130 8.350 -7.982 1.00 91.19 228 TRP A N 1
ATOM 1806 C CA . TRP A 1 228 ? 3.142 6.935 -8.319 1.00 91.19 228 TRP A CA 1
ATOM 1807 C C . TRP A 1 228 ? 1.988 6.625 -9.290 1.00 91.19 228 TRP A C 1
ATOM 1809 O O . TRP A 1 228 ? 0.829 6.880 -8.951 1.00 91.19 228 TRP A O 1
ATOM 1819 N N . PRO A 1 229 ? 2.264 6.069 -10.485 1.00 93.25 229 PRO A N 1
ATOM 1820 C CA . PRO A 1 229 ? 1.243 5.844 -11.504 1.00 93.25 229 PRO A CA 1
ATOM 1821 C C . PRO A 1 229 ? 0.184 4.863 -10.994 1.00 93.25 229 PRO A C 1
ATOM 1823 O O . PRO A 1 229 ? 0.511 3.774 -10.527 1.00 93.25 229 PRO A O 1
ATOM 1826 N N . GLY A 1 230 ? -1.089 5.252 -11.085 1.00 94.00 230 GLY A N 1
ATOM 1827 C CA . GLY A 1 230 ? -2.211 4.447 -10.592 1.00 94.00 230 GLY A CA 1
ATOM 1828 C C . GLY A 1 230 ? -2.386 4.456 -9.070 1.00 94.00 230 GLY A C 1
ATOM 1829 O O . GLY A 1 230 ? -3.277 3.776 -8.567 1.00 94.00 230 GLY A O 1
ATOM 1830 N N . THR A 1 231 ? -1.582 5.219 -8.323 1.00 95.94 231 THR A N 1
ATOM 1831 C CA . THR A 1 231 ? -1.729 5.345 -6.869 1.00 95.94 231 THR A CA 1
ATOM 1832 C C . THR A 1 231 ? -2.511 6.600 -6.501 1.00 95.94 231 THR A C 1
ATOM 1834 O O . THR A 1 231 ? -2.196 7.709 -6.949 1.00 95.94 231 THR A O 1
ATOM 1837 N N . ARG A 1 232 ? -3.513 6.420 -5.641 1.00 95.56 232 ARG A N 1
ATOM 1838 C CA . ARG A 1 232 ? -4.401 7.453 -5.108 1.00 95.56 232 ARG A CA 1
ATOM 1839 C C . ARG A 1 232 ? -4.298 7.523 -3.593 1.00 95.56 232 ARG A C 1
ATOM 1841 O O . ARG A 1 232 ? -4.096 6.504 -2.944 1.00 95.56 232 ARG A O 1
ATOM 1848 N N . LEU A 1 233 ? -4.464 8.712 -3.028 1.00 95.06 233 LEU A N 1
ATOM 1849 C CA . LEU A 1 233 ? -4.298 8.974 -1.601 1.00 95.06 233 LEU A CA 1
ATOM 1850 C C . LEU A 1 233 ? -5.486 9.762 -1.044 1.00 95.06 233 LEU A C 1
ATOM 1852 O O . LEU A 1 233 ? -5.847 10.811 -1.575 1.00 95.06 233 LEU A O 1
ATOM 1856 N N . ILE A 1 234 ? -6.026 9.294 0.078 1.00 94.62 234 ILE A N 1
ATOM 1857 C CA . ILE A 1 234 ? -6.770 10.121 1.028 1.00 94.62 234 ILE A CA 1
ATOM 1858 C C . ILE A 1 234 ? -5.842 10.346 2.225 1.00 94.62 234 ILE A C 1
ATOM 1860 O O . ILE A 1 234 ? -5.514 9.385 2.929 1.00 94.62 234 ILE A O 1
ATOM 1864 N N . PRO A 1 235 ? -5.356 11.583 2.426 1.00 92.19 235 PRO A N 1
ATOM 1865 C CA . PRO A 1 235 ? -4.303 11.850 3.387 1.00 92.19 235 PRO A CA 1
ATOM 1866 C C . PRO A 1 235 ? -4.794 11.835 4.834 1.00 92.19 235 PRO A C 1
ATOM 1868 O O . PRO A 1 235 ? -5.970 12.064 5.127 1.00 92.19 235 PRO A O 1
ATOM 1871 N N . GLY A 1 236 ? -3.832 11.662 5.736 1.00 88.88 236 GLY A N 1
ATOM 1872 C CA . GLY A 1 236 ? -4.032 11.794 7.168 1.00 88.88 236 GLY A CA 1
ATOM 1873 C C . GLY A 1 236 ? -4.143 13.261 7.575 1.00 88.88 236 GLY A C 1
ATOM 1874 O O . GLY A 1 236 ? -3.821 14.190 6.814 1.00 88.88 236 GLY A O 1
ATOM 1875 N N . GLY A 1 237 ? -4.575 13.495 8.809 1.00 85.12 237 GLY A N 1
ATOM 1876 C CA . GLY A 1 237 ? -4.675 14.844 9.346 1.00 85.12 237 GLY A CA 1
ATOM 1877 C C . GLY A 1 237 ? -5.235 14.907 10.758 1.00 85.12 237 GLY A C 1
ATOM 1878 O O . GLY A 1 237 ? -5.882 13.981 11.236 1.00 85.12 237 GLY A O 1
ATOM 1879 N N . ALA A 1 238 ? -5.006 16.043 11.418 1.00 77.81 238 ALA A N 1
ATOM 1880 C CA . ALA A 1 238 ? -5.428 16.270 12.801 1.00 77.81 238 ALA A CA 1
ATOM 1881 C C . ALA A 1 238 ? -6.937 16.052 13.024 1.00 77.81 238 ALA A C 1
ATOM 1883 O O . ALA A 1 238 ? -7.329 15.588 14.090 1.00 77.81 238 ALA A O 1
ATOM 1884 N N . ASN A 1 239 ? -7.765 16.301 12.003 1.00 79.62 239 ASN A N 1
ATOM 1885 C CA . ASN A 1 239 ? -9.217 16.122 12.058 1.00 79.62 239 ASN A CA 1
ATOM 1886 C C . ASN A 1 239 ? -9.658 14.655 12.259 1.00 79.62 239 ASN A C 1
ATOM 1888 O O . ASN A 1 239 ? -10.804 14.398 12.611 1.00 79.62 239 ASN A O 1
ATOM 1892 N N . ILE A 1 240 ? -8.760 13.680 12.097 1.00 85.38 240 ILE A N 1
ATOM 1893 C CA . ILE A 1 240 ? -9.026 12.278 12.448 1.00 85.38 240 ILE A CA 1
ATOM 1894 C C . ILE A 1 240 ? -9.307 12.131 13.952 1.00 85.38 240 ILE A C 1
ATOM 1896 O O . ILE A 1 240 ? -10.144 11.323 14.343 1.00 85.38 240 ILE A O 1
ATOM 1900 N N . GLN A 1 241 ? -8.677 12.947 14.803 1.00 82.19 241 GLN A N 1
ATOM 1901 C CA . GLN A 1 241 ? -8.970 12.944 16.241 1.00 82.19 241 GLN A CA 1
ATOM 1902 C C . GLN A 1 241 ? -10.378 13.479 16.533 1.00 82.19 241 GLN A C 1
ATOM 1904 O O . GLN A 1 241 ? -11.078 12.951 17.397 1.00 82.19 241 GLN A O 1
ATOM 1909 N N . ASP A 1 242 ? -10.818 14.490 15.782 1.00 83.25 242 ASP A N 1
ATOM 1910 C CA . ASP A 1 242 ? -12.175 15.032 15.893 1.00 83.25 242 ASP A CA 1
ATOM 1911 C C . ASP A 1 242 ? -13.219 14.011 15.407 1.00 83.25 242 ASP A C 1
ATOM 1913 O O . ASP A 1 242 ? -14.301 13.892 15.986 1.00 83.25 242 ASP A O 1
ATOM 1917 N N . ALA A 1 243 ? -12.872 13.209 14.394 1.00 86.25 243 ALA A N 1
ATOM 1918 C CA . ALA A 1 243 ? -13.700 12.111 13.901 1.00 86.25 243 ALA A CA 1
ATOM 1919 C C . ALA A 1 243 ? -13.961 11.040 14.965 1.00 86.25 243 ALA A C 1
ATOM 1921 O O . ALA A 1 243 ? -15.087 10.559 15.086 1.00 86.25 243 ALA A O 1
ATOM 1922 N N . ASP A 1 244 ? -12.953 10.695 15.768 1.00 85.50 244 ASP A N 1
ATOM 1923 C CA . ASP A 1 244 ? -13.119 9.750 16.875 1.00 85.50 244 ASP A CA 1
ATOM 1924 C C . ASP A 1 244 ? -14.151 10.246 17.899 1.00 85.50 244 ASP A C 1
ATOM 1926 O O . ASP A 1 244 ? -15.031 9.488 18.320 1.00 85.50 244 ASP A O 1
ATOM 1930 N N . LEU A 1 245 ? -14.092 11.533 18.260 1.00 83.25 245 LEU A N 1
ATOM 1931 C CA . LEU A 1 245 ? -15.065 12.143 19.166 1.00 83.25 245 LEU A CA 1
ATOM 1932 C C . LEU A 1 245 ? -16.472 12.166 18.551 1.00 83.25 245 LEU A C 1
ATOM 1934 O O . LEU A 1 245 ? -17.446 11.841 19.233 1.00 83.25 245 LEU A O 1
ATOM 1938 N N . ALA A 1 246 ? -16.578 12.510 17.266 1.00 85.56 246 ALA A N 1
ATOM 1939 C CA . ALA A 1 246 ? -17.841 12.510 16.535 1.00 85.56 246 ALA A CA 1
ATOM 1940 C C . ALA A 1 246 ? -18.493 11.118 16.520 1.00 85.56 246 ALA A C 1
ATOM 1942 O O . ALA A 1 246 ? -19.661 10.982 16.886 1.00 85.56 246 ALA A O 1
ATOM 1943 N N . LEU A 1 247 ? -17.736 10.071 16.172 1.00 87.00 247 LEU A N 1
ATOM 1944 C CA . LEU A 1 247 ? -18.227 8.689 16.154 1.00 87.00 247 LEU A CA 1
ATOM 1945 C C . LEU A 1 247 ? -18.698 8.229 17.542 1.00 87.00 247 LEU A C 1
ATOM 1947 O O . LEU A 1 247 ? -19.717 7.544 17.647 1.00 87.00 247 LEU A O 1
ATOM 1951 N N . LEU A 1 248 ? -18.009 8.644 18.612 1.00 83.94 248 LEU A N 1
ATOM 1952 C CA . LEU A 1 248 ? -18.410 8.335 19.986 1.00 83.94 248 LEU A CA 1
ATOM 1953 C C . LEU A 1 248 ? -19.722 9.032 20.372 1.00 83.94 248 LEU A C 1
ATOM 1955 O O . LEU A 1 248 ? -20.608 8.414 20.958 1.00 83.94 248 LEU A O 1
ATOM 1959 N N . MET A 1 249 ? -19.878 10.314 20.035 1.00 82.62 249 MET A N 1
ATOM 1960 C CA . MET A 1 249 ? -21.127 11.035 20.299 1.00 82.62 249 MET A CA 1
ATOM 1961 C C . MET A 1 249 ? -22.304 10.435 19.521 1.00 82.62 249 MET A C 1
ATOM 1963 O O . MET A 1 249 ? -23.417 10.348 20.044 1.00 82.62 249 MET A O 1
ATOM 1967 N N . LEU A 1 250 ? -22.066 10.009 18.280 1.00 83.69 250 LEU A N 1
ATOM 1968 C CA . LEU A 1 250 ? -23.069 9.368 17.432 1.00 83.69 250 LEU A CA 1
ATOM 1969 C C . LEU A 1 250 ? -23.497 8.002 17.970 1.00 83.69 250 LEU A C 1
ATOM 1971 O O . LEU A 1 250 ? -24.697 7.714 17.991 1.00 83.69 250 LEU A O 1
ATOM 1975 N N . SER A 1 251 ? -22.555 7.184 18.449 1.00 80.69 251 SER A N 1
ATOM 1976 C CA . SER A 1 251 ? -22.879 5.874 19.025 1.00 80.69 251 SER A CA 1
ATOM 1977 C C . SER A 1 251 ? -23.769 6.007 20.265 1.00 80.69 251 SER A C 1
ATOM 1979 O O . SER A 1 251 ? -24.743 5.268 20.403 1.00 80.69 251 SER A O 1
ATOM 1981 N N . GLN A 1 252 ? -23.514 7.013 21.110 1.00 78.12 252 GLN A N 1
ATOM 1982 C CA . GLN A 1 252 ? -24.324 7.298 22.298 1.00 78.12 252 GLN A CA 1
ATOM 1983 C C . GLN A 1 252 ? -25.720 7.833 21.952 1.00 78.12 252 GLN A C 1
ATOM 1985 O O . GLN A 1 252 ? -26.714 7.349 22.492 1.00 78.12 252 GLN A O 1
ATOM 1990 N N . LYS A 1 253 ? -25.818 8.813 21.042 1.00 75.19 253 LYS A N 1
ATOM 1991 C CA . LYS A 1 253 ? -27.104 9.424 20.649 1.00 75.19 253 LYS A CA 1
ATOM 1992 C C . LYS A 1 253 ? -28.051 8.439 19.975 1.00 75.19 253 LYS A C 1
ATOM 1994 O O . LYS A 1 253 ? -29.259 8.534 20.153 1.00 75.19 253 LYS A O 1
ATOM 1999 N N . SER A 1 254 ? -27.497 7.491 19.229 1.00 66.50 254 SER A N 1
ATOM 2000 C CA . SER A 1 254 ? -28.268 6.468 18.522 1.00 66.50 254 SER A CA 1
ATOM 2001 C C . SER A 1 254 ? -28.685 5.308 19.432 1.00 66.50 254 SER A C 1
ATOM 2003 O O . SER A 1 254 ? -29.188 4.308 18.938 1.00 66.50 254 SER A O 1
ATOM 2005 N N . GLY A 1 255 ? -28.414 5.370 20.743 1.00 60.25 255 GLY A N 1
ATOM 2006 C CA . GLY A 1 255 ? -28.645 4.241 21.649 1.00 60.25 255 GLY A CA 1
ATOM 2007 C C . GLY A 1 255 ? -27.869 2.978 21.250 1.00 60.25 255 GLY A C 1
ATOM 2008 O O . GLY A 1 255 ? -28.339 1.875 21.501 1.00 60.25 255 GLY A O 1
ATOM 2009 N N . GLY A 1 256 ? -26.722 3.131 20.578 1.00 61.91 256 GLY A N 1
ATOM 2010 C CA . GLY A 1 256 ? -25.909 2.023 20.071 1.00 61.91 256 GLY A CA 1
ATOM 2011 C C . GLY A 1 256 ? -26.384 1.388 18.759 1.00 61.91 256 GLY A C 1
ATOM 2012 O O . GLY A 1 256 ? -25.728 0.468 18.285 1.00 61.91 256 GLY A O 1
ATOM 20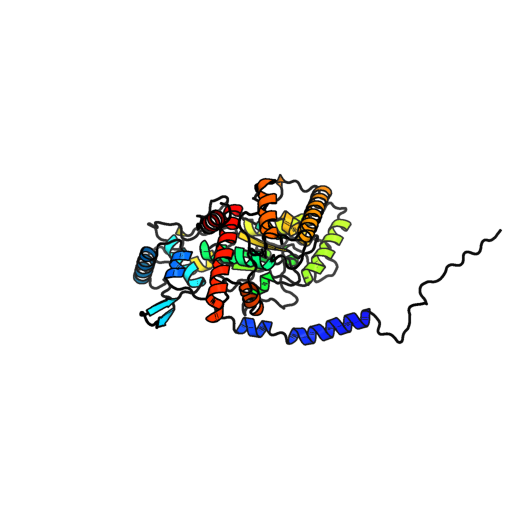13 N N . THR A 1 257 ? -27.474 1.854 18.134 1.00 58.91 257 THR A N 1
ATOM 2014 C CA . THR A 1 257 ? -28.024 1.200 16.927 1.00 58.91 257 THR A CA 1
ATOM 2015 C C . THR A 1 257 ? -27.420 1.684 15.608 1.00 58.91 257 THR A C 1
ATOM 2017 O O . THR A 1 257 ? -27.626 1.046 14.578 1.00 58.91 257 THR A O 1
ATOM 2020 N N . ALA A 1 258 ? -26.709 2.816 15.596 1.00 66.62 258 ALA A N 1
ATOM 2021 C CA . ALA A 1 258 ? -26.051 3.301 14.385 1.00 66.62 258 ALA A CA 1
ATOM 2022 C C . ALA A 1 258 ? -24.772 2.487 14.117 1.00 66.62 258 ALA A C 1
ATOM 2024 O O . ALA A 1 258 ? -23.937 2.381 15.023 1.00 66.62 258 ALA A O 1
ATOM 2025 N N . PRO A 1 259 ? -24.558 1.968 12.891 1.00 76.31 259 PRO A N 1
ATOM 2026 C CA . PRO A 1 259 ? -23.385 1.170 12.540 1.00 76.31 259 PRO A CA 1
ATOM 2027 C C . PRO A 1 259 ? -22.158 2.068 12.318 1.00 76.31 259 PRO A C 1
ATOM 2029 O O . PRO A 1 259 ? -21.517 2.051 11.272 1.00 76.31 259 PRO A O 1
ATOM 2032 N N . VAL A 1 260 ? -21.804 2.876 13.322 1.00 85.75 260 VAL A N 1
ATOM 2033 C CA . VAL A 1 260 ? -20.686 3.832 13.261 1.00 85.75 260 VAL A CA 1
ATOM 2034 C C . VAL A 1 260 ? -19.346 3.153 12.978 1.00 85.75 260 VAL A C 1
ATOM 2036 O O . VAL A 1 260 ? -18.424 3.815 12.524 1.00 85.75 260 VAL A O 1
ATOM 2039 N N . HIS A 1 261 ? -19.238 1.847 13.239 1.00 86.62 261 HIS A N 1
ATOM 2040 C CA . HIS A 1 261 ? -18.068 1.014 12.967 1.00 86.62 261 HIS A CA 1
ATOM 2041 C C . HIS A 1 261 ? -17.958 0.569 11.498 1.00 86.62 261 HIS A C 1
ATOM 2043 O O . HIS A 1 261 ? -16.901 0.093 11.098 1.00 86.62 261 HIS A O 1
ATOM 2049 N N . ALA A 1 262 ? -19.029 0.692 10.707 1.00 89.06 262 ALA A N 1
ATOM 2050 C CA . ALA A 1 262 ? -19.072 0.291 9.301 1.00 89.06 262 ALA A CA 1
ATOM 2051 C C . ALA A 1 262 ? -18.993 1.481 8.331 1.00 89.06 262 ALA A C 1
ATOM 2053 O O . ALA A 1 262 ? -18.902 1.267 7.126 1.00 89.06 262 ALA A O 1
ATOM 2054 N N . ALA A 1 263 ? -18.959 2.721 8.831 1.00 92.00 263 ALA A N 1
ATOM 2055 C CA . ALA A 1 263 ? -18.992 3.937 8.018 1.00 92.00 263 ALA A CA 1
ATOM 2056 C C . ALA A 1 263 ? -17.934 3.942 6.901 1.00 92.00 263 ALA A C 1
ATOM 2058 O O . ALA A 1 263 ? -18.230 4.284 5.754 1.00 92.00 263 ALA A O 1
ATOM 2059 N N . LEU A 1 264 ? -16.707 3.511 7.215 1.00 94.94 264 LEU A N 1
ATOM 2060 C CA . LEU A 1 264 ? -15.640 3.407 6.218 1.00 94.94 264 LEU A CA 1
ATOM 2061 C C . LEU A 1 264 ? -15.892 2.287 5.207 1.00 94.94 264 LEU A C 1
ATOM 2063 O O . LEU A 1 264 ? -15.697 2.488 4.009 1.00 94.94 264 LEU A O 1
ATOM 2067 N N . LYS A 1 265 ? -16.338 1.120 5.677 1.00 94.12 265 LYS A N 1
ATOM 2068 C CA . LYS A 1 265 ? -16.658 -0.024 4.819 1.00 94.12 265 LYS A CA 1
ATOM 2069 C C . LYS A 1 265 ? -17.765 0.334 3.825 1.00 94.12 265 LYS A C 1
ATOM 2071 O O . LYS A 1 265 ? -17.628 0.057 2.637 1.00 94.12 265 LYS A O 1
ATOM 2076 N N . ASP A 1 266 ? -18.809 1.007 4.295 1.00 94.00 266 ASP A N 1
ATOM 2077 C CA . ASP A 1 266 ? -19.953 1.426 3.485 1.00 94.00 266 ASP A CA 1
ATOM 2078 C C . ASP A 1 266 ? -19.574 2.525 2.485 1.00 94.00 266 ASP A C 1
ATOM 2080 O O . ASP A 1 266 ? -20.082 2.551 1.364 1.00 94.00 266 ASP A O 1
ATOM 2084 N N . ALA A 1 267 ? -18.667 3.436 2.853 1.00 96.31 267 ALA A N 1
ATOM 2085 C CA . ALA A 1 267 ? -18.104 4.412 1.921 1.00 96.31 267 ALA A CA 1
ATOM 2086 C C . ALA A 1 267 ? -17.273 3.735 0.817 1.00 96.31 267 ALA A C 1
ATOM 2088 O O . ALA A 1 267 ? -17.494 4.007 -0.363 1.00 96.31 267 ALA A O 1
ATOM 2089 N N . ILE A 1 268 ? -16.376 2.807 1.175 1.00 97.44 268 ILE A N 1
ATOM 2090 C CA . ILE A 1 268 ? -15.576 2.046 0.201 1.00 97.44 268 ILE A CA 1
ATOM 2091 C C . ILE A 1 268 ? -16.486 1.246 -0.735 1.00 97.44 268 ILE A C 1
ATOM 2093 O O . ILE A 1 268 ? -16.308 1.318 -1.947 1.00 97.44 268 ILE A O 1
ATOM 2097 N N . ALA A 1 269 ? -17.476 0.528 -0.197 1.00 96.12 269 ALA A N 1
ATOM 2098 C CA . ALA A 1 269 ? -18.382 -0.300 -0.989 1.00 96.12 269 ALA A CA 1
ATOM 2099 C C . ALA A 1 269 ? -19.212 0.527 -1.982 1.00 96.12 269 ALA A C 1
ATOM 2101 O O . ALA A 1 269 ? -19.349 0.138 -3.139 1.00 96.12 269 ALA A O 1
ATOM 2102 N N . ARG A 1 270 ? -19.734 1.688 -1.561 1.00 96.81 270 ARG A N 1
ATOM 2103 C CA . ARG A 1 270 ? -20.478 2.591 -2.456 1.00 96.81 270 ARG A CA 1
ATOM 2104 C C . ARG A 1 270 ? -19.596 3.179 -3.551 1.00 96.81 270 ARG A C 1
ATOM 2106 O O . ARG A 1 270 ? -20.043 3.283 -4.690 1.00 96.81 270 ARG A O 1
ATOM 2113 N N . TRP A 1 271 ? -18.360 3.550 -3.220 1.00 97.94 271 TRP A N 1
ATOM 2114 C CA . TRP A 1 271 ? -17.403 4.036 -4.210 1.00 97.94 271 TRP A CA 1
ATOM 2115 C C . TRP A 1 271 ? -17.013 2.937 -5.211 1.00 97.94 271 TRP A C 1
ATOM 2117 O O . TRP A 1 271 ? -17.144 3.159 -6.411 1.00 97.94 271 TRP A O 1
ATOM 2127 N N . ASP A 1 272 ? -16.624 1.745 -4.746 1.00 97.75 272 ASP A N 1
ATOM 2128 C CA . ASP A 1 272 ? -16.207 0.624 -5.607 1.00 97.75 272 ASP A CA 1
ATOM 2129 C C . ASP A 1 272 ? -17.353 0.090 -6.483 1.00 97.75 272 ASP A C 1
ATOM 2131 O O . ASP A 1 272 ? -17.129 -0.311 -7.619 1.00 97.75 272 ASP A O 1
ATOM 2135 N N . ALA A 1 273 ? -18.602 0.146 -6.009 1.00 96.94 273 ALA A N 1
ATOM 2136 C CA . ALA A 1 273 ? -19.761 -0.246 -6.812 1.00 96.94 273 ALA A CA 1
ATOM 2137 C C . ALA A 1 273 ? -19.988 0.664 -8.035 1.00 96.94 273 ALA A C 1
ATOM 2139 O O . ALA A 1 273 ? -20.496 0.200 -9.055 1.00 96.94 273 ALA A O 1
ATOM 2140 N N . ALA A 1 274 ? -19.633 1.949 -7.941 1.00 96.94 274 ALA A N 1
ATOM 2141 C CA . ALA A 1 274 ? -19.810 2.923 -9.021 1.00 96.94 274 ALA A CA 1
ATOM 2142 C C . ALA A 1 274 ? -18.539 3.128 -9.863 1.00 96.94 274 ALA A C 1
ATOM 2144 O O . ALA A 1 274 ? -18.625 3.329 -11.072 1.00 96.94 274 ALA A O 1
ATOM 2145 N N . TYR A 1 275 ? -17.369 3.062 -9.226 1.00 96.81 275 TYR A N 1
ATOM 2146 C CA . TYR A 1 275 ? -16.048 3.276 -9.819 1.00 96.81 275 TYR A CA 1
ATOM 2147 C C . TYR A 1 275 ? -15.199 2.005 -9.736 1.00 96.81 275 TYR A C 1
ATOM 2149 O O . TYR A 1 275 ? -14.009 2.065 -9.444 1.00 96.81 275 TYR A O 1
ATOM 2157 N N . GLY A 1 276 ? -15.813 0.841 -9.943 1.00 95.69 276 GLY A N 1
ATOM 2158 C CA . GLY A 1 276 ? -15.115 -0.437 -10.059 1.00 95.69 276 GLY A CA 1
ATOM 2159 C C . GLY A 1 276 ? -14.333 -0.556 -11.377 1.00 95.69 276 GLY A C 1
ATOM 2160 O O . GLY A 1 276 ? -14.385 0.340 -12.224 1.00 95.69 276 GLY A O 1
ATOM 2161 N N . PRO A 1 277 ? -13.588 -1.655 -11.577 1.00 95.75 277 PRO A N 1
ATOM 2162 C CA . PRO A 1 277 ? -12.805 -1.865 -12.788 1.00 95.75 277 PRO A CA 1
ATOM 2163 C C . PRO A 1 277 ? -13.726 -2.030 -13.996 1.00 95.75 277 PRO A C 1
ATOM 2165 O O . PRO A 1 277 ? -14.609 -2.888 -13.989 1.00 95.75 277 PRO A O 1
ATOM 2168 N N . ASN A 1 278 ? -13.472 -1.245 -15.042 1.00 95.31 278 ASN A N 1
ATOM 2169 C CA . ASN A 1 278 ? -14.243 -1.274 -16.285 1.00 95.31 278 ASN A CA 1
ATOM 2170 C C . ASN A 1 278 ? -13.355 -1.578 -17.491 1.00 95.31 278 ASN A C 1
ATOM 2172 O O . ASN A 1 278 ? -13.764 -2.326 -18.377 1.00 95.31 278 ASN A O 1
ATOM 2176 N N . THR A 1 279 ? -12.135 -1.039 -17.519 1.00 95.06 279 THR A N 1
ATOM 2177 C CA . THR A 1 279 ? -11.246 -1.172 -18.673 1.00 95.06 279 THR A CA 1
ATOM 2178 C C . THR A 1 279 ? -10.348 -2.396 -18.552 1.00 95.06 279 THR A C 1
ATOM 2180 O O . THR A 1 279 ? -9.537 -2.514 -17.631 1.00 95.06 279 THR A O 1
ATOM 2183 N N . LEU A 1 280 ? -10.412 -3.295 -19.536 1.00 94.00 280 LEU A N 1
ATOM 2184 C CA . LEU A 1 280 ? -9.480 -4.419 -19.606 1.00 94.00 280 LEU A CA 1
ATOM 2185 C C . LEU A 1 280 ? -8.172 -3.997 -20.280 1.00 94.00 280 LEU A C 1
ATOM 2187 O O . LEU A 1 280 ? -8.161 -3.288 -21.285 1.00 94.00 280 LEU A O 1
ATOM 2191 N N . GLY A 1 281 ? -7.040 -4.531 -19.811 1.00 90.31 281 GLY A N 1
ATOM 2192 C CA . GLY A 1 281 ? -5.730 -4.235 -20.410 1.00 90.31 281 GLY A CA 1
ATOM 2193 C C . GLY A 1 281 ? -5.610 -4.615 -21.898 1.00 90.31 281 GLY A C 1
ATOM 2194 O O . GLY A 1 281 ? -4.789 -4.050 -22.614 1.00 90.31 281 GLY A O 1
ATOM 2195 N N . SER A 1 282 ? -6.440 -5.542 -22.391 1.00 91.19 282 SER A N 1
ATOM 2196 C CA . SER A 1 282 ? -6.536 -5.891 -23.818 1.00 91.19 282 SER A CA 1
ATOM 2197 C C . SER A 1 282 ? -7.218 -4.826 -24.678 1.00 91.19 282 SER A C 1
ATOM 2199 O O . SER A 1 282 ? -7.086 -4.866 -25.895 1.00 91.19 282 SER A O 1
ATOM 2201 N N . GLU A 1 283 ? -7.943 -3.891 -24.069 1.00 94.12 283 GLU A N 1
ATOM 2202 C CA . GLU A 1 283 ? -8.755 -2.885 -24.758 1.00 94.12 283 GLU A CA 1
ATOM 2203 C C . GLU A 1 283 ? -8.028 -1.544 -24.912 1.00 94.12 283 GLU A C 1
ATOM 2205 O O . GLU A 1 283 ? -8.625 -0.573 -25.373 1.00 94.12 283 GLU A O 1
ATOM 2210 N N . LEU A 1 284 ? -6.747 -1.482 -24.536 1.00 95.62 284 LEU A N 1
ATOM 2211 C CA . LEU A 1 284 ? -5.895 -0.288 -24.600 1.00 95.62 284 LEU A CA 1
ATOM 2212 C C . LEU A 1 284 ? -5.271 -0.087 -25.993 1.00 95.62 284 LEU A C 1
ATOM 2214 O O . LEU A 1 284 ? -4.119 0.334 -26.122 1.00 95.62 284 LEU A O 1
ATOM 2218 N N . ARG A 1 285 ? -5.997 -0.462 -27.049 1.00 94.31 285 ARG A N 1
ATOM 2219 C CA . ARG A 1 285 ? -5.603 -0.245 -28.444 1.00 94.31 285 ARG A CA 1
ATOM 2220 C C . ARG A 1 285 ? -6.738 0.395 -29.218 1.00 94.31 285 ARG A C 1
ATOM 2222 O O . ARG A 1 285 ? -7.906 0.079 -28.993 1.00 94.31 285 ARG A O 1
ATOM 2229 N N . LYS A 1 286 ? -6.363 1.251 -30.161 1.00 93.25 286 LYS A N 1
ATOM 2230 C CA . LYS A 1 286 ? -7.281 1.849 -31.129 1.00 93.25 286 LYS A CA 1
ATOM 2231 C C . LYS A 1 286 ? -7.686 0.816 -32.181 1.00 93.25 286 LYS A C 1
ATOM 2233 O O . LYS A 1 286 ? -7.112 -0.270 -32.277 1.00 93.25 286 LYS A O 1
ATOM 2238 N N . SER A 1 287 ? -8.665 1.171 -33.008 1.00 90.50 287 SER A N 1
ATOM 2239 C CA . SER A 1 287 ? -9.142 0.325 -34.110 1.00 90.50 287 SER A CA 1
ATOM 2240 C C . SER A 1 287 ? -8.068 0.019 -35.162 1.00 90.50 287 SER A C 1
ATOM 2242 O O . SER A 1 287 ? -8.145 -1.019 -35.813 1.00 90.50 287 SER A O 1
ATOM 2244 N N . ASP A 1 288 ? -7.057 0.881 -35.305 1.00 89.75 288 ASP A N 1
ATOM 2245 C CA . ASP A 1 288 ? -5.899 0.680 -36.187 1.00 89.75 288 ASP A CA 1
ATOM 2246 C C . ASP A 1 288 ? -4.801 -0.218 -35.577 1.00 89.75 288 ASP A C 1
ATOM 2248 O O . ASP A 1 288 ? -3.812 -0.531 -36.237 1.00 89.75 288 ASP A O 1
ATOM 2252 N N . GLY A 1 289 ? -4.978 -0.658 -34.326 1.00 87.50 289 GLY A N 1
ATOM 2253 C CA . GLY A 1 289 ? -4.037 -1.505 -33.601 1.00 87.50 289 GLY A CA 1
ATOM 2254 C C . GLY A 1 289 ? -2.923 -0.759 -32.862 1.00 87.50 289 GLY A C 1
ATOM 2255 O O . GLY A 1 289 ? -2.162 -1.418 -32.149 1.00 87.50 289 GLY A O 1
ATOM 2256 N N . SER A 1 290 ? -2.824 0.569 -32.966 1.00 90.94 290 SER A N 1
ATOM 2257 C CA . SER A 1 290 ? -1.883 1.386 -32.179 1.00 90.94 290 SER A CA 1
ATOM 2258 C C . SER A 1 290 ? -2.273 1.445 -30.697 1.00 90.94 290 SER A C 1
ATOM 2260 O O . SER A 1 290 ? -3.425 1.181 -30.332 1.00 90.94 290 SER A O 1
ATOM 2262 N N . PHE A 1 291 ? -1.312 1.734 -29.815 1.00 94.88 291 PHE A N 1
ATOM 2263 C CA . PHE A 1 291 ? -1.591 1.884 -28.385 1.00 94.88 291 PHE A CA 1
ATOM 2264 C C . PHE A 1 291 ? -2.407 3.151 -28.097 1.00 94.88 291 PHE A C 1
ATOM 2266 O O . PHE A 1 291 ? -2.111 4.237 -28.598 1.00 94.88 291 PHE A O 1
ATOM 2273 N N . ASP A 1 292 ? -3.446 3.016 -27.274 1.00 95.81 292 ASP A N 1
ATOM 2274 C CA . ASP A 1 292 ? -4.309 4.133 -26.903 1.00 95.81 292 ASP A CA 1
ATOM 2275 C C . ASP A 1 292 ? -3.851 4.763 -25.583 1.00 95.81 292 ASP A C 1
ATOM 2277 O O . ASP A 1 292 ? -4.202 4.305 -24.493 1.00 95.81 292 ASP A O 1
ATOM 2281 N N . VAL A 1 293 ? -3.029 5.809 -25.692 1.00 95.00 293 VAL A N 1
ATOM 2282 C CA . VAL A 1 293 ? -2.482 6.525 -24.532 1.00 95.00 293 VAL A CA 1
ATOM 2283 C C . VAL A 1 293 ? -3.580 7.230 -23.735 1.00 95.00 293 VAL A C 1
ATOM 2285 O O . VAL A 1 293 ? -3.517 7.218 -22.510 1.00 95.00 293 VAL A O 1
ATOM 2288 N N . GLU A 1 294 ? -4.585 7.816 -24.391 1.00 95.50 294 GLU A N 1
ATOM 2289 C CA . GLU A 1 294 ? -5.670 8.540 -23.712 1.00 95.50 294 GLU A CA 1
ATOM 2290 C C . GLU A 1 294 ? -6.510 7.568 -22.886 1.00 95.50 294 GLU A C 1
ATOM 2292 O O . GLU A 1 294 ? -6.643 7.739 -21.673 1.00 95.50 294 GLU A O 1
ATOM 2297 N N . LYS A 1 295 ? -6.939 6.464 -23.505 1.00 96.75 295 LYS A N 1
ATOM 2298 C CA . LYS A 1 295 ? -7.676 5.408 -22.806 1.00 96.75 295 LYS A CA 1
ATOM 2299 C C . LYS A 1 295 ? -6.862 4.766 -21.681 1.00 96.75 295 LYS A C 1
ATOM 2301 O O . LYS A 1 295 ? -7.413 4.421 -20.639 1.00 96.75 295 LYS A O 1
ATOM 2306 N N . TYR A 1 296 ? -5.549 4.604 -21.860 1.00 96.69 296 TYR A N 1
ATOM 2307 C CA . TYR A 1 296 ? -4.664 4.145 -20.788 1.00 96.69 296 TYR A CA 1
ATOM 2308 C C . TYR A 1 296 ? -4.665 5.103 -19.591 1.00 96.69 296 TYR A C 1
ATOM 2310 O O . TYR A 1 296 ? -4.766 4.634 -18.459 1.00 96.69 296 TYR A O 1
ATOM 2318 N N . GLN A 1 297 ? -4.568 6.415 -19.821 1.00 95.81 297 GLN A N 1
ATOM 2319 C CA . GLN A 1 297 ? -4.575 7.402 -18.737 1.00 95.81 297 GLN A CA 1
ATOM 2320 C C . GLN A 1 297 ? -5.921 7.427 -18.004 1.00 95.81 297 GLN A C 1
ATOM 2322 O O . GLN A 1 297 ? -5.945 7.474 -16.775 1.00 95.81 297 GLN A O 1
ATOM 2327 N N . GLU A 1 298 ? -7.035 7.323 -18.732 1.00 95.94 298 GLU A N 1
ATOM 2328 C CA . GLU A 1 298 ? -8.367 7.194 -18.133 1.00 95.94 298 GLU A CA 1
ATOM 2329 C C . GLU A 1 298 ? -8.472 5.923 -17.278 1.00 95.94 298 GLU A C 1
ATOM 2331 O O . GLU A 1 298 ? -8.833 5.995 -16.104 1.00 95.94 298 GLU A O 1
ATOM 2336 N N . ALA A 1 299 ? -8.060 4.771 -17.815 1.00 96.62 299 ALA A N 1
ATOM 2337 C CA . ALA A 1 299 ? -8.102 3.488 -17.112 1.00 96.62 299 ALA A CA 1
ATOM 2338 C C . ALA A 1 299 ? -7.174 3.434 -15.886 1.00 96.62 299 ALA A C 1
ATOM 2340 O O . ALA A 1 299 ? -7.500 2.814 -14.868 1.00 96.62 299 ALA A O 1
ATOM 2341 N N . LEU A 1 300 ? -6.024 4.114 -15.941 1.00 96.31 300 LEU A N 1
ATOM 2342 C CA . LEU A 1 300 ? -5.096 4.239 -14.815 1.00 96.31 300 LEU A CA 1
ATOM 2343 C C . LEU A 1 300 ? -5.743 4.954 -13.617 1.00 96.31 300 LEU A C 1
ATOM 2345 O O . LEU A 1 300 ? -5.371 4.706 -12.469 1.00 96.31 300 LEU A O 1
ATOM 2349 N N . HIS A 1 301 ? -6.722 5.816 -13.891 1.00 94.31 301 HIS A N 1
ATOM 2350 C CA . HIS A 1 301 ? -7.451 6.623 -12.923 1.00 94.31 301 HIS A CA 1
ATOM 2351 C C . HIS A 1 301 ? -8.946 6.260 -12.856 1.00 94.31 301 HIS A C 1
ATOM 2353 O O . HIS A 1 301 ? -9.744 7.028 -12.328 1.00 94.31 301 HIS A O 1
ATOM 2359 N N . GLU A 1 302 ? -9.378 5.102 -13.346 1.00 94.69 302 GLU A N 1
ATOM 2360 C CA . GLU A 1 302 ? -10.795 4.732 -13.219 1.00 94.69 302 GLU A CA 1
ATOM 2361 C C . GLU A 1 302 ? -11.104 4.232 -11.792 1.00 94.69 302 GLU A C 1
ATOM 2363 O O . GLU A 1 302 ? -12.122 4.595 -11.213 1.00 94.69 302 GLU A O 1
ATOM 2368 N N . THR A 1 303 ? -10.191 3.452 -11.196 1.00 97.50 303 THR A N 1
ATOM 2369 C CA . THR A 1 303 ? -10.379 2.743 -9.919 1.00 97.50 303 THR A CA 1
ATOM 2370 C C . THR A 1 303 ? -9.037 2.415 -9.247 1.00 97.50 303 THR A C 1
ATOM 2372 O O . THR A 1 303 ? -7.982 2.877 -9.685 1.00 97.50 303 THR A O 1
ATOM 2375 N N . VAL A 1 304 ? -9.067 1.601 -8.187 1.00 98.31 304 VAL A N 1
ATOM 2376 C CA . VAL A 1 304 ? -7.892 0.948 -7.594 1.00 98.31 304 VAL A CA 1
ATOM 2377 C C . VAL A 1 304 ? -8.065 -0.572 -7.561 1.00 98.31 304 VAL A C 1
ATOM 2379 O O . VAL A 1 304 ? -9.178 -1.100 -7.566 1.00 98.31 304 VAL A O 1
ATOM 2382 N N . ASP A 1 305 ? -6.948 -1.290 -7.522 1.00 98.31 305 ASP A N 1
ATOM 2383 C CA . ASP A 1 305 ? -6.906 -2.751 -7.453 1.00 98.31 305 ASP A CA 1
ATOM 2384 C C . ASP A 1 305 ? -6.724 -3.278 -6.026 1.00 98.31 305 ASP A C 1
ATOM 2386 O O . ASP A 1 305 ? -6.976 -4.450 -5.766 1.00 98.31 305 ASP A O 1
ATOM 2390 N N . VAL A 1 306 ? -6.280 -2.419 -5.107 1.00 98.62 306 VAL A N 1
ATOM 2391 C CA . VAL A 1 306 ? -6.138 -2.695 -3.673 1.00 98.62 306 VAL A CA 1
ATOM 2392 C C . VAL A 1 306 ? -6.211 -1.389 -2.892 1.00 98.62 306 VAL A C 1
ATOM 2394 O O . VAL A 1 306 ? -5.669 -0.373 -3.330 1.00 98.62 306 VAL A O 1
ATOM 2397 N N . ILE A 1 307 ? -6.845 -1.418 -1.721 1.00 98.75 307 ILE A N 1
ATOM 2398 C CA . ILE A 1 307 ? -6.752 -0.346 -0.729 1.00 98.75 307 ILE A CA 1
ATOM 2399 C C . ILE A 1 307 ? -5.771 -0.759 0.369 1.00 98.75 307 ILE A C 1
ATOM 2401 O O . ILE A 1 307 ? -5.854 -1.860 0.905 1.00 98.75 307 ILE A O 1
ATOM 2405 N N . VAL A 1 308 ? -4.861 0.139 0.733 1.00 98.69 308 VAL A N 1
ATOM 2406 C CA . VAL A 1 308 ? -3.941 0.018 1.864 1.00 98.69 308 VAL A CA 1
ATOM 2407 C C . VAL A 1 308 ? -4.336 1.045 2.917 1.00 98.69 308 VAL A C 1
ATOM 2409 O O . VAL A 1 308 ? -4.367 2.241 2.633 1.00 98.69 308 VAL A O 1
ATOM 2412 N N . ILE A 1 309 ? -4.622 0.582 4.132 1.00 97.75 309 ILE A N 1
ATOM 2413 C CA . ILE A 1 309 ? -4.983 1.443 5.259 1.00 97.75 309 ILE A CA 1
ATOM 2414 C C . ILE A 1 309 ? -3.825 1.494 6.257 1.00 97.75 309 ILE A C 1
ATOM 2416 O O . ILE A 1 309 ? -3.428 0.457 6.788 1.00 97.75 309 ILE A O 1
ATOM 2420 N N . ASP A 1 310 ? -3.303 2.689 6.535 1.00 96.12 310 ASP A N 1
ATOM 2421 C CA . ASP A 1 310 ? -2.334 2.920 7.614 1.00 96.12 310 ASP A CA 1
ATOM 2422 C C . ASP A 1 310 ? -3.063 3.426 8.858 1.00 96.12 310 ASP A C 1
ATOM 2424 O O . ASP A 1 310 ? -3.690 4.482 8.825 1.00 96.12 310 ASP A O 1
ATOM 2428 N N . GLN A 1 311 ? -3.025 2.660 9.946 1.00 92.50 311 GLN A N 1
ATOM 2429 C CA . GLN A 1 311 ? -3.709 3.014 11.191 1.00 92.50 311 GLN A CA 1
ATOM 2430 C C . GLN A 1 311 ? -2.816 3.817 12.138 1.00 92.50 311 GLN A C 1
ATOM 2432 O O . GLN A 1 311 ? -1.615 3.578 12.215 1.00 92.50 311 GLN A O 1
ATOM 2437 N N . GLN A 1 312 ? -3.403 4.678 12.970 1.00 88.00 312 GLN A N 1
ATOM 2438 C CA . GLN A 1 312 ? -2.691 5.255 14.117 1.00 88.00 312 GLN A CA 1
ATOM 2439 C C . GLN A 1 312 ? -2.335 4.194 15.183 1.00 88.00 312 GLN A C 1
ATOM 2441 O O . GLN A 1 312 ? -3.003 3.162 15.291 1.00 88.00 312 GLN A O 1
ATOM 2446 N N . PRO A 1 313 ? -1.304 4.417 16.026 1.00 84.19 313 PRO A N 1
ATOM 2447 C CA . PRO A 1 313 ? -0.969 3.544 17.154 1.00 84.19 313 PRO A CA 1
ATOM 2448 C C . PRO A 1 313 ? -1.876 3.803 18.372 1.00 84.19 313 PRO A C 1
ATOM 2450 O O . PRO A 1 313 ? -1.403 4.091 19.469 1.00 84.19 313 PRO A O 1
ATOM 2453 N N . SER A 1 314 ? -3.190 3.755 18.172 1.00 79.69 314 SER A N 1
ATOM 2454 C CA . SER A 1 314 ? -4.198 3.968 19.213 1.00 79.69 314 SER A CA 1
ATOM 2455 C C . SER A 1 314 ? -5.425 3.122 18.919 1.00 79.69 314 SER A C 1
ATOM 2457 O O . SER A 1 314 ? -5.700 2.864 17.753 1.00 79.69 314 SER A O 1
ATOM 2459 N N . PHE A 1 315 ? -6.152 2.723 19.966 1.00 79.88 315 PHE A N 1
ATOM 2460 C CA . PHE A 1 315 ? -7.407 1.991 19.832 1.00 79.88 315 PHE A CA 1
ATOM 2461 C C . PHE A 1 315 ? -8.604 2.935 19.906 1.00 79.88 315 PHE A C 1
ATOM 2463 O O . PHE A 1 315 ? -9.011 3.345 20.992 1.00 79.88 315 PHE A O 1
ATOM 2470 N N . THR A 1 316 ? -9.121 3.316 18.736 1.00 85.75 316 THR A N 1
ATOM 2471 C CA . THR A 1 316 ? -10.189 4.314 18.577 1.00 85.75 316 THR A CA 1
ATOM 2472 C C . THR A 1 316 ? -11.283 3.843 17.609 1.00 85.75 316 THR A C 1
ATOM 2474 O O . THR A 1 316 ? -11.149 2.797 16.971 1.00 85.75 316 THR A O 1
ATOM 2477 N N . LEU A 1 317 ? -12.386 4.591 17.487 1.00 87.31 317 LEU A N 1
ATOM 2478 C CA . LEU A 1 317 ? -13.509 4.216 16.614 1.00 87.31 317 LEU A CA 1
ATOM 2479 C C . LEU A 1 317 ? -13.164 4.349 15.125 1.00 87.31 317 LEU A C 1
ATOM 2481 O O . LEU A 1 317 ? -13.655 3.563 14.312 1.00 87.31 317 LEU A O 1
ATOM 2485 N N . VAL A 1 318 ? -12.283 5.283 14.761 1.00 89.25 318 VAL A N 1
ATOM 2486 C CA . VAL A 1 318 ? -11.700 5.352 13.414 1.00 89.25 318 VAL A CA 1
ATOM 2487 C C . VAL A 1 318 ? -10.862 4.102 13.133 1.00 89.25 318 VAL A C 1
ATOM 2489 O O . VAL A 1 318 ? -10.978 3.518 12.055 1.00 89.25 318 VAL A O 1
ATOM 2492 N N . GLN A 1 319 ? -10.070 3.631 14.105 1.00 88.00 319 GLN A N 1
ATOM 2493 C CA . GLN A 1 319 ? -9.300 2.398 13.922 1.00 88.00 319 GLN A CA 1
ATOM 2494 C C . GLN A 1 319 ? -10.215 1.189 13.729 1.00 88.00 319 GLN A C 1
ATOM 2496 O O . GLN A 1 319 ? -9.971 0.361 12.850 1.00 88.00 319 GLN A O 1
ATOM 2501 N N . LEU A 1 320 ? -11.294 1.105 14.510 1.00 88.44 320 LEU A N 1
ATOM 2502 C CA . LEU A 1 320 ? -12.279 0.041 14.366 1.00 88.44 320 LEU A CA 1
ATOM 2503 C C . LEU A 1 320 ? -12.921 0.045 12.973 1.00 88.44 320 LEU A C 1
ATOM 2505 O O . LEU A 1 320 ? -13.029 -1.015 12.367 1.00 88.44 320 LEU A O 1
ATOM 2509 N N . ASN A 1 321 ? -13.249 1.218 12.424 1.00 91.94 321 ASN A N 1
ATOM 2510 C CA . ASN A 1 321 ? -13.718 1.346 11.040 1.00 91.94 321 ASN A CA 1
ATOM 2511 C C . ASN A 1 321 ? -12.720 0.770 10.033 1.00 91.94 321 ASN A C 1
ATOM 2513 O O . ASN A 1 321 ? -13.103 0.055 9.109 1.00 91.94 321 ASN A O 1
ATOM 2517 N N . GLY A 1 322 ? -11.432 1.045 10.230 1.00 92.44 322 GLY A N 1
ATOM 2518 C CA . GLY A 1 322 ? -10.369 0.474 9.414 1.00 92.44 322 GLY A CA 1
ATOM 2519 C C . GLY A 1 322 ? -10.242 -1.043 9.519 1.00 92.44 322 GLY A C 1
ATOM 2520 O O . GLY A 1 322 ? -9.933 -1.689 8.523 1.00 92.44 322 GLY A O 1
ATOM 2521 N N . LEU A 1 323 ? -10.483 -1.622 10.698 1.00 89.75 323 LEU A N 1
ATOM 2522 C CA . LEU A 1 323 ? -10.501 -3.075 10.896 1.00 89.75 323 LEU A CA 1
ATOM 2523 C C . LEU A 1 323 ? -11.735 -3.717 10.253 1.00 89.75 323 LEU A C 1
ATOM 2525 O O . LEU A 1 323 ? -11.607 -4.728 9.573 1.00 89.75 323 LEU A O 1
ATOM 2529 N N . VAL A 1 324 ? -12.911 -3.108 10.420 1.00 91.25 324 VAL A N 1
ATOM 2530 C CA . VAL A 1 324 ? -14.177 -3.589 9.846 1.00 91.25 324 VAL A CA 1
ATOM 2531 C C . VAL A 1 324 ? -14.171 -3.510 8.320 1.00 91.25 324 VAL A C 1
ATOM 2533 O O . VAL A 1 324 ? -14.708 -4.391 7.651 1.00 91.25 324 VAL A O 1
ATOM 2536 N N . ALA A 1 325 ? -13.547 -2.476 7.754 1.00 93.38 325 ALA A N 1
ATOM 2537 C CA . ALA A 1 325 ? -13.388 -2.331 6.312 1.00 93.38 325 ALA A CA 1
ATOM 2538 C C . ALA A 1 325 ? -12.366 -3.310 5.708 1.00 93.38 325 ALA A C 1
ATOM 2540 O O . ALA A 1 325 ? -12.395 -3.542 4.501 1.00 93.38 325 ALA A O 1
ATOM 2541 N N . ALA A 1 326 ? -11.458 -3.868 6.513 1.00 93.94 326 ALA A N 1
ATOM 2542 C CA . ALA A 1 326 ? -10.352 -4.673 6.018 1.00 93.94 326 ALA A CA 1
ATOM 2543 C C . ALA A 1 326 ? -10.774 -6.093 5.611 1.00 93.94 326 ALA A C 1
ATOM 2545 O O . ALA A 1 326 ? -11.451 -6.811 6.349 1.00 93.94 326 ALA A O 1
ATOM 2546 N N . THR A 1 327 ? -10.268 -6.543 4.462 1.00 93.38 327 THR A N 1
ATOM 2547 C CA . THR A 1 327 ? -10.240 -7.961 4.081 1.00 93.38 327 THR A CA 1
ATOM 2548 C C . THR A 1 327 ? -9.046 -8.666 4.715 1.00 93.38 327 THR A C 1
ATOM 2550 O O . THR A 1 327 ? -9.153 -9.820 5.112 1.00 93.38 327 THR A O 1
ATOM 2553 N N . ASN A 1 328 ? -7.911 -7.974 4.843 1.00 94.62 328 ASN A N 1
ATOM 2554 C CA . ASN A 1 328 ? -6.673 -8.515 5.393 1.00 94.62 328 ASN A CA 1
ATOM 2555 C C . ASN A 1 328 ? -6.159 -7.609 6.511 1.00 94.62 328 ASN A C 1
ATOM 2557 O O . ASN A 1 328 ? -6.132 -6.386 6.376 1.00 94.62 328 ASN A O 1
ATOM 2561 N N . LEU A 1 329 ? -5.686 -8.225 7.593 1.00 94.44 329 LEU A N 1
ATOM 2562 C CA . LEU A 1 329 ? -5.082 -7.527 8.725 1.00 94.44 329 LEU A CA 1
ATOM 2563 C C . LEU A 1 329 ? -3.622 -7.935 8.822 1.00 94.44 329 LEU A C 1
ATOM 2565 O O . LEU A 1 329 ? -3.310 -9.104 9.049 1.00 94.44 329 LEU A O 1
ATOM 2569 N N . ILE A 1 330 ? -2.738 -6.962 8.666 1.00 96.06 330 ILE A N 1
ATOM 2570 C CA . ILE A 1 330 ? -1.309 -7.133 8.878 1.00 96.06 330 ILE A CA 1
ATOM 2571 C C . ILE A 1 330 ? -0.966 -6.394 10.163 1.00 96.06 330 ILE A C 1
ATOM 2573 O O . ILE A 1 330 ? -1.306 -5.219 10.321 1.00 96.06 330 ILE A O 1
ATOM 2577 N N . VAL A 1 331 ? -0.279 -7.080 11.077 1.00 94.62 331 VAL A N 1
ATOM 2578 C CA . VAL A 1 331 ? 0.110 -6.527 12.378 1.00 94.62 331 VAL A CA 1
ATOM 2579 C C . VAL A 1 331 ? 1.631 -6.389 12.470 1.00 94.62 331 VAL A C 1
ATOM 2581 O O . VAL A 1 331 ? 2.300 -7.334 12.893 1.00 94.62 331 VAL A O 1
ATOM 2584 N N . PRO A 1 332 ? 2.210 -5.244 12.050 1.00 94.94 332 PRO A N 1
ATOM 2585 C CA . PRO A 1 332 ? 3.635 -4.963 12.193 1.00 94.94 332 PRO A CA 1
ATOM 2586 C C . PRO A 1 332 ? 4.048 -4.911 13.660 1.00 94.94 332 PRO A C 1
ATOM 2588 O O . PRO A 1 332 ? 3.562 -4.070 14.424 1.00 94.94 332 PRO A O 1
ATOM 2591 N N . GLN A 1 333 ? 4.974 -5.786 14.040 1.00 92.25 333 GLN A N 1
ATOM 2592 C CA . GLN A 1 333 ? 5.305 -6.036 15.432 1.00 92.25 333 GLN A CA 1
ATOM 2593 C C . GLN A 1 333 ? 6.799 -6.305 15.627 1.00 92.25 333 GLN A C 1
ATOM 2595 O O . GLN A 1 333 ? 7.403 -7.136 14.953 1.00 92.25 333 GLN A O 1
ATOM 2600 N N . THR A 1 334 ? 7.387 -5.649 16.623 1.00 91.50 334 THR A N 1
ATOM 2601 C CA . THR A 1 334 ? 8.737 -5.958 17.101 1.00 91.50 334 THR A CA 1
ATOM 2602 C C . THR A 1 334 ? 8.717 -7.178 18.023 1.00 91.50 334 THR A C 1
ATOM 2604 O O . THR A 1 334 ? 7.809 -7.334 18.844 1.00 91.50 334 THR A O 1
ATOM 2607 N N . MET A 1 335 ? 9.749 -8.021 17.939 1.00 87.75 335 MET A N 1
ATOM 2608 C CA . MET A 1 335 ? 9.844 -9.296 18.675 1.00 87.75 335 MET A CA 1
ATOM 2609 C C . MET A 1 335 ? 10.609 -9.161 19.993 1.00 87.75 335 MET A C 1
ATOM 2611 O O . MET A 1 335 ? 11.495 -9.941 20.321 1.00 87.75 335 MET A O 1
ATOM 2615 N N . LYS A 1 336 ? 10.291 -8.115 20.760 1.00 83.75 336 LYS A N 1
ATOM 2616 C CA . LYS A 1 336 ? 10.818 -7.948 22.121 1.00 83.75 336 LYS A CA 1
ATOM 2617 C C . LYS A 1 336 ? 9.776 -8.442 23.119 1.00 83.75 336 LYS A C 1
ATOM 2619 O O . LYS A 1 336 ? 8.587 -8.209 22.933 1.00 83.75 336 LYS A O 1
ATOM 2624 N N . GLY A 1 337 ? 10.205 -9.047 24.229 1.00 72.25 337 GLY A N 1
ATOM 2625 C CA . GLY A 1 337 ? 9.288 -9.670 25.201 1.00 72.25 337 GLY A CA 1
ATOM 2626 C C . GLY A 1 337 ? 8.154 -8.762 25.717 1.00 72.25 337 GLY A C 1
ATOM 2627 O O . GLY A 1 337 ? 7.010 -9.201 25.798 1.00 72.25 337 GLY A O 1
ATOM 2628 N N . PHE A 1 338 ? 8.430 -7.482 25.999 1.00 67.69 338 PHE A N 1
ATOM 2629 C CA . PHE A 1 338 ? 7.395 -6.508 26.396 1.00 67.69 338 PHE A CA 1
ATOM 2630 C C . PHE A 1 338 ? 6.412 -6.179 25.255 1.00 67.69 338 PHE A C 1
ATOM 2632 O O . PHE A 1 338 ? 5.234 -5.888 25.477 1.00 67.69 338 PHE A O 1
ATOM 2639 N N . ASP A 1 339 ? 6.884 -6.256 24.015 1.00 79.00 339 ASP A N 1
ATOM 2640 C CA . ASP A 1 339 ? 6.121 -5.872 22.836 1.00 79.00 339 ASP A CA 1
ATOM 2641 C C . ASP A 1 339 ? 5.069 -6.940 22.505 1.00 79.00 339 ASP A C 1
ATOM 2643 O O . ASP A 1 339 ? 3.940 -6.590 22.165 1.00 79.00 339 ASP A O 1
ATOM 2647 N N . LEU A 1 340 ? 5.369 -8.226 22.723 1.00 79.44 340 LEU A N 1
ATOM 2648 C CA . LEU A 1 340 ? 4.370 -9.295 22.598 1.00 79.44 340 LEU A CA 1
ATOM 2649 C C . LEU A 1 340 ? 3.263 -9.214 23.647 1.00 79.44 340 LEU A C 1
ATOM 2651 O O . LEU A 1 340 ? 2.108 -9.508 23.343 1.00 79.44 340 LEU A O 1
ATOM 2655 N N . LYS A 1 341 ? 3.581 -8.781 24.874 1.00 82.12 341 LYS A N 1
ATOM 2656 C CA . LYS A 1 341 ? 2.534 -8.546 25.875 1.00 82.12 341 LYS A CA 1
ATOM 2657 C C . LYS A 1 341 ? 1.585 -7.442 25.405 1.00 82.12 341 LYS A C 1
ATOM 2659 O O . LYS A 1 341 ? 0.375 -7.592 25.535 1.00 82.12 341 LYS A O 1
ATOM 2664 N N . THR A 1 342 ? 2.123 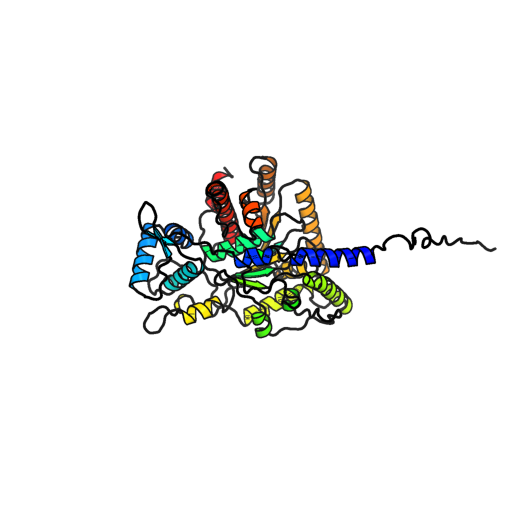-6.389 24.790 1.00 80.44 342 THR A N 1
ATOM 2665 C CA . THR A 1 342 ? 1.312 -5.327 24.175 1.00 80.44 342 THR A CA 1
ATOM 2666 C C . THR A 1 342 ? 0.431 -5.878 23.051 1.00 80.44 342 THR A C 1
ATOM 2668 O O . THR A 1 342 ? -0.747 -5.549 22.996 1.00 80.44 342 THR A O 1
ATOM 2671 N N . LEU A 1 343 ? 0.959 -6.771 22.205 1.00 84.69 343 LEU A N 1
ATOM 2672 C CA . LEU A 1 343 ? 0.166 -7.434 21.167 1.00 84.69 343 LEU A CA 1
ATOM 2673 C C . LEU A 1 343 ? -0.981 -8.279 21.749 1.00 84.69 343 LEU A C 1
ATOM 2675 O O . LEU A 1 343 ? -2.085 -8.227 21.218 1.00 84.69 343 LEU A O 1
ATOM 2679 N N . SER A 1 344 ? -0.753 -9.014 22.845 1.00 85.38 344 SER A N 1
ATOM 2680 C CA . SER A 1 344 ? -1.835 -9.767 23.502 1.00 85.38 344 SER A CA 1
ATOM 2681 C C . SER A 1 344 ? -2.948 -8.843 23.997 1.00 85.38 344 SER A C 1
ATOM 2683 O O . SER A 1 344 ? -4.109 -9.077 23.694 1.00 85.38 344 SER A O 1
ATOM 2685 N N . THR A 1 345 ? -2.593 -7.722 24.634 1.00 84.44 345 THR A N 1
ATOM 2686 C CA . THR A 1 345 ? -3.569 -6.720 25.081 1.00 84.44 345 THR A CA 1
ATOM 2687 C C . THR A 1 345 ? -4.328 -6.101 23.907 1.00 84.44 345 THR A C 1
ATOM 2689 O O . THR A 1 345 ? -5.528 -5.864 24.007 1.00 84.44 345 THR A O 1
ATOM 2692 N N . TYR A 1 346 ? -3.649 -5.839 22.786 1.00 84.62 346 TYR A N 1
ATOM 2693 C CA . TYR A 1 346 ? -4.296 -5.362 21.565 1.00 84.62 346 TYR A CA 1
ATOM 2694 C C . TYR A 1 346 ? -5.340 -6.361 21.057 1.00 84.62 346 TYR A C 1
ATOM 2696 O O . TYR A 1 346 ? -6.470 -5.965 20.786 1.00 84.62 346 TYR A O 1
ATOM 2704 N N . ALA A 1 347 ? -4.973 -7.641 20.957 1.00 86.44 347 ALA A N 1
ATOM 2705 C CA . ALA A 1 347 ? -5.870 -8.694 20.495 1.00 86.44 347 ALA A CA 1
ATOM 2706 C C . ALA A 1 347 ? -7.076 -8.871 21.433 1.00 86.44 347 ALA A C 1
ATOM 2708 O O . ALA A 1 347 ? -8.207 -8.900 20.952 1.00 86.44 347 ALA A O 1
ATOM 2709 N N . ASP A 1 348 ? -6.847 -8.892 22.751 1.00 86.50 348 ASP A N 1
ATOM 2710 C CA . ASP A 1 348 ? -7.907 -8.982 23.763 1.00 86.50 348 ASP A CA 1
ATOM 2711 C C . ASP A 1 348 ? -8.889 -7.804 23.637 1.00 86.50 348 ASP A C 1
ATOM 2713 O O . ASP A 1 348 ? -10.106 -7.986 23.639 1.00 86.50 348 ASP A O 1
ATOM 2717 N N . ASN A 1 349 ? -8.372 -6.583 23.457 1.00 84.19 349 ASN A N 1
ATOM 2718 C CA . ASN A 1 349 ? -9.207 -5.399 23.272 1.00 84.19 349 ASN A CA 1
ATOM 2719 C C . ASN A 1 349 ? -10.019 -5.478 21.976 1.00 84.19 349 ASN A C 1
ATOM 2721 O O . ASN A 1 349 ? -11.223 -5.248 22.004 1.00 84.19 349 ASN A O 1
ATOM 2725 N N . VAL A 1 350 ? -9.392 -5.829 20.849 1.00 83.88 350 VAL A N 1
ATOM 2726 C CA . VAL A 1 350 ? -10.107 -6.008 19.574 1.00 83.88 350 VAL A CA 1
ATOM 2727 C C . VAL A 1 350 ? -11.241 -7.021 19.745 1.00 83.88 350 VAL A C 1
ATOM 2729 O O . VAL A 1 350 ? -12.366 -6.739 19.342 1.00 83.88 350 VAL A O 1
ATOM 2732 N N . GLN A 1 351 ? -10.977 -8.154 20.402 1.00 84.38 351 GLN A N 1
ATOM 2733 C CA . GLN A 1 351 ? -11.975 -9.193 20.645 1.00 84.38 351 GLN A CA 1
ATOM 2734 C C . GLN A 1 351 ? -13.168 -8.676 21.458 1.00 84.38 351 GLN A C 1
ATOM 2736 O O . GLN A 1 351 ? -14.314 -8.901 21.065 1.00 84.38 351 GLN A O 1
ATOM 2741 N N . VAL A 1 352 ? -12.914 -7.957 22.557 1.00 84.38 352 VAL A N 1
ATOM 2742 C CA . VAL A 1 352 ? -13.980 -7.367 23.380 1.00 84.38 352 VAL A CA 1
ATOM 2743 C C . VAL A 1 352 ? -14.844 -6.433 22.536 1.00 84.38 352 VAL A C 1
ATOM 2745 O O . VAL A 1 352 ? -16.062 -6.579 22.520 1.00 84.38 352 VAL A O 1
ATOM 2748 N N . TYR A 1 353 ? -14.241 -5.532 21.762 1.00 80.12 353 TYR A N 1
ATOM 2749 C CA . TYR A 1 353 ? -15.003 -4.577 20.953 1.00 80.12 353 TYR A CA 1
ATOM 2750 C C . TYR A 1 353 ? -15.833 -5.235 19.853 1.00 80.12 353 TYR A C 1
ATOM 2752 O O . TYR A 1 353 ? -16.987 -4.856 19.663 1.00 80.12 353 TYR A O 1
ATOM 2760 N N . LEU A 1 354 ? -15.273 -6.220 19.146 1.00 81.62 354 LEU A N 1
ATOM 2761 C CA . LEU A 1 354 ? -16.021 -6.970 18.136 1.00 81.62 354 LEU A CA 1
ATOM 2762 C C . LEU A 1 354 ? -17.238 -7.666 18.761 1.00 81.62 354 LEU A C 1
ATOM 2764 O O . LEU A 1 354 ? -18.325 -7.622 18.187 1.00 81.62 354 LEU A O 1
ATOM 2768 N N . SER A 1 355 ? -17.077 -8.229 19.965 1.00 81.19 355 SER A N 1
ATOM 2769 C CA . SER A 1 355 ? -18.169 -8.889 20.687 1.00 81.19 355 SER A CA 1
ATOM 2770 C C . SER A 1 355 ? -19.251 -7.917 21.172 1.00 81.19 355 SER A C 1
ATOM 2772 O O . SER A 1 355 ? -20.430 -8.153 20.920 1.00 81.19 355 SER A O 1
ATOM 2774 N N . GLU A 1 356 ? -18.868 -6.793 21.786 1.00 79.06 356 GLU A N 1
ATOM 2775 C CA . GLU A 1 356 ? -19.798 -5.770 22.291 1.00 79.06 356 GLU A CA 1
ATOM 2776 C C . GLU A 1 356 ? -20.583 -5.091 21.159 1.00 79.06 356 GLU A C 1
ATOM 2778 O O . GLU A 1 356 ? -21.734 -4.701 21.338 1.00 79.06 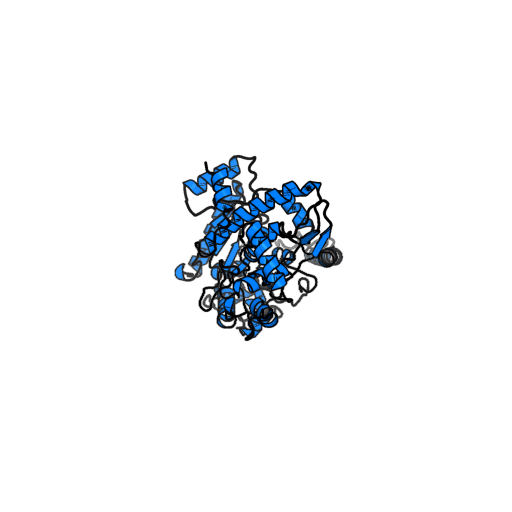356 GLU A O 1
ATOM 2783 N N . MET A 1 357 ? -19.984 -4.975 19.970 1.00 75.12 357 MET A N 1
ATOM 2784 C CA . MET A 1 357 ? -20.651 -4.426 18.787 1.00 75.12 357 MET A CA 1
ATOM 2785 C C . MET A 1 357 ? -21.410 -5.467 17.957 1.00 75.12 357 MET A C 1
ATOM 2787 O O . MET A 1 357 ? -21.956 -5.111 16.913 1.00 75.12 357 MET A O 1
ATOM 2791 N N . ALA A 1 358 ? -21.452 -6.730 18.396 1.00 75.62 358 ALA A N 1
ATOM 2792 C CA . ALA A 1 358 ? -22.063 -7.843 17.667 1.00 75.62 358 ALA A CA 1
ATOM 2793 C C . ALA A 1 358 ? -21.575 -7.955 16.205 1.00 75.62 358 ALA A C 1
ATOM 2795 O O . ALA A 1 358 ? -22.341 -8.287 15.298 1.00 75.62 358 ALA A O 1
ATOM 2796 N N . ILE A 1 359 ? -20.292 -7.661 15.970 1.00 73.88 359 ILE A N 1
ATOM 2797 C CA . ILE A 1 359 ? -19.672 -7.774 14.650 1.00 73.88 359 ILE A CA 1
ATOM 2798 C C . ILE A 1 359 ? -19.281 -9.236 14.448 1.00 73.88 359 ILE A C 1
ATOM 2800 O O . ILE A 1 359 ? -18.406 -9.762 15.129 1.00 73.88 359 ILE A O 1
ATOM 2804 N N . GLU A 1 360 ? -19.948 -9.899 13.510 1.00 67.69 360 GLU A N 1
ATOM 2805 C CA . GLU A 1 360 ? -19.704 -11.308 13.208 1.00 67.69 360 GLU A CA 1
ATOM 2806 C C . GLU A 1 360 ? -18.527 -11.485 12.235 1.00 67.69 360 GLU A C 1
ATOM 2808 O O . GLU A 1 360 ? -18.404 -10.740 11.261 1.00 67.69 360 GLU A O 1
ATOM 2813 N N . ASP A 1 361 ? -17.731 -12.544 12.423 1.00 64.25 361 ASP A N 1
ATOM 2814 C CA . ASP A 1 361 ? -16.588 -12.888 11.556 1.00 64.25 361 ASP A CA 1
ATOM 2815 C C . ASP A 1 361 ? -16.963 -12.982 10.071 1.00 64.25 361 ASP A C 1
ATOM 2817 O O . ASP A 1 361 ? -16.183 -12.611 9.206 1.00 64.25 361 ASP A O 1
ATOM 2821 N N . ARG A 1 362 ? -18.183 -13.414 9.724 1.00 58.56 362 ARG A N 1
ATOM 2822 C CA . ARG A 1 362 ? -18.612 -13.485 8.310 1.00 58.56 362 ARG A CA 1
ATOM 2823 C C . ARG A 1 362 ? -18.736 -12.115 7.628 1.00 58.56 362 ARG A C 1
ATOM 2825 O O . ARG A 1 362 ? -18.925 -12.057 6.415 1.00 58.56 362 ARG A O 1
ATOM 2832 N N . VAL A 1 363 ? -18.714 -11.029 8.400 1.00 60.16 363 VAL A N 1
ATOM 2833 C CA . VAL A 1 363 ? -18.901 -9.654 7.922 1.00 60.16 363 VAL A CA 1
ATOM 2834 C C . VAL A 1 363 ? -17.557 -8.947 7.721 1.00 60.16 363 VAL A C 1
ATOM 2836 O O . VAL A 1 363 ? -17.503 -7.983 6.957 1.00 60.16 363 VAL A O 1
ATOM 2839 N N . ILE A 1 364 ? -16.470 -9.402 8.344 1.00 71.94 364 ILE A N 1
ATOM 2840 C CA . ILE A 1 364 ? -15.161 -8.729 8.331 1.00 71.94 364 ILE A CA 1
ATOM 2841 C C . ILE A 1 364 ? -14.041 -9.730 8.040 1.00 71.94 364 ILE A C 1
ATOM 2843 O O . ILE A 1 364 ? -14.193 -10.914 8.292 1.00 71.94 364 ILE A O 1
ATOM 2847 N N . GLY A 1 365 ? -12.903 -9.285 7.503 1.00 71.56 365 GLY A N 1
ATOM 2848 C CA . GLY A 1 365 ? -11.723 -10.152 7.433 1.00 71.56 365 GLY A CA 1
ATOM 2849 C C . GLY A 1 365 ? -11.867 -11.405 6.559 1.00 71.56 365 GLY A C 1
ATOM 2850 O O . GLY A 1 365 ? -11.362 -12.464 6.904 1.00 71.56 365 GLY A O 1
ATOM 2851 N N . GLY A 1 366 ? -12.520 -11.301 5.397 1.00 77.25 366 GLY A N 1
ATOM 2852 C CA . GLY A 1 366 ? -12.660 -12.427 4.457 1.00 77.25 366 GLY A CA 1
ATOM 2853 C C . GLY A 1 366 ? -11.349 -12.930 3.821 1.00 77.25 366 GLY A C 1
ATOM 2854 O O . GLY A 1 366 ? -11.392 -13.797 2.950 1.00 77.25 366 GLY A O 1
ATOM 2855 N N . GLY A 1 367 ? -10.200 -12.364 4.197 1.00 85.00 367 GLY A N 1
ATOM 2856 C CA . GLY A 1 367 ? -8.871 -12.726 3.716 1.00 85.00 367 GLY A CA 1
ATOM 2857 C C . GLY A 1 367 ? -7.991 -13.351 4.800 1.00 85.00 367 GLY A C 1
ATOM 2858 O O . GLY A 1 367 ? -8.441 -13.763 5.862 1.00 85.00 367 GLY A O 1
ATOM 2859 N N . ASN A 1 368 ? -6.691 -13.428 4.521 1.00 90.00 368 ASN A N 1
ATOM 2860 C CA . ASN A 1 368 ? -5.708 -13.947 5.468 1.00 90.00 368 ASN A CA 1
ATOM 2861 C C . ASN A 1 368 ? -5.096 -12.813 6.304 1.00 90.00 368 ASN A C 1
ATOM 2863 O O . ASN A 1 368 ? -4.751 -11.749 5.774 1.00 90.00 368 ASN A O 1
ATOM 2867 N N . HIS A 1 369 ? -4.907 -13.074 7.595 1.00 92.81 369 HIS A N 1
ATOM 2868 C CA . HIS A 1 369 ? -4.347 -12.139 8.572 1.00 92.81 369 HIS A CA 1
ATOM 2869 C C . HIS A 1 369 ? -2.991 -12.637 9.065 1.00 92.81 369 HIS A C 1
ATOM 2871 O O . HIS A 1 369 ? -2.782 -13.846 9.156 1.00 92.81 369 HIS A O 1
ATOM 2877 N N . ILE A 1 370 ? -2.063 -11.732 9.386 1.00 95.38 370 ILE A N 1
ATOM 2878 C CA . ILE A 1 370 ? -0.739 -12.148 9.857 1.00 95.38 370 ILE A CA 1
ATOM 2879 C C . ILE A 1 370 ? -0.073 -11.129 10.780 1.00 95.38 370 ILE A C 1
ATOM 2881 O O . ILE A 1 370 ? -0.151 -9.917 10.569 1.00 95.38 370 ILE A O 1
ATOM 2885 N N . VAL A 1 371 ? 0.666 -11.627 11.771 1.00 95.50 371 VAL A N 1
ATOM 2886 C CA . VAL A 1 371 ? 1.655 -10.834 12.505 1.00 95.50 371 VAL A CA 1
ATOM 2887 C C . VAL A 1 371 ? 2.914 -10.732 11.652 1.00 95.50 371 VAL A C 1
ATOM 2889 O O . VAL A 1 371 ? 3.523 -11.743 11.297 1.00 95.50 371 VAL A O 1
ATOM 2892 N N . LEU A 1 372 ? 3.315 -9.506 11.328 1.00 97.00 372 LEU A N 1
ATOM 2893 C CA . LEU A 1 372 ? 4.505 -9.220 10.538 1.00 97.00 372 LEU A CA 1
ATOM 2894 C C . LEU A 1 372 ? 5.650 -8.813 11.473 1.00 97.00 372 LEU A C 1
ATOM 2896 O O . LEU A 1 372 ? 5.601 -7.715 12.030 1.00 97.00 372 LEU A O 1
ATOM 2900 N N . PRO A 1 373 ? 6.699 -9.639 11.636 1.00 95.75 373 PRO A N 1
ATOM 2901 C CA . PRO A 1 373 ? 7.854 -9.240 12.417 1.00 95.75 373 PRO A CA 1
ATOM 2902 C C . PRO A 1 373 ? 8.602 -8.091 11.733 1.00 95.75 373 PRO A C 1
ATOM 2904 O O . PRO A 1 373 ? 8.895 -8.134 10.533 1.00 95.75 373 PRO A O 1
ATOM 2907 N N . THR A 1 374 ? 8.925 -7.056 12.502 1.00 94.88 374 THR A N 1
ATOM 2908 C CA . THR A 1 374 ? 9.619 -5.866 12.010 1.00 94.88 374 THR A CA 1
ATOM 2909 C C . THR A 1 374 ? 10.782 -5.463 12.900 1.00 94.88 374 THR A C 1
ATOM 2911 O O . THR A 1 374 ? 10.808 -5.732 14.101 1.00 94.88 374 THR A O 1
ATOM 2914 N N . ILE A 1 375 ? 11.751 -4.768 12.293 1.00 93.00 375 ILE A N 1
ATOM 2915 C CA . ILE A 1 375 ? 12.948 -4.247 12.969 1.00 93.00 375 ILE A CA 1
ATOM 2916 C C . ILE A 1 375 ? 13.718 -5.387 13.666 1.00 93.00 375 ILE A C 1
ATOM 2918 O O . ILE A 1 375 ? 14.256 -5.221 14.759 1.00 93.00 375 ILE A O 1
ATOM 2922 N N . ILE A 1 376 ? 13.763 -6.556 13.021 1.00 93.50 376 ILE A N 1
ATOM 2923 C CA . ILE A 1 376 ? 14.395 -7.756 13.568 1.00 93.50 376 ILE A CA 1
ATOM 2924 C C . ILE A 1 376 ? 15.905 -7.589 13.543 1.00 93.50 376 ILE A C 1
ATOM 2926 O O . ILE A 1 376 ? 16.503 -7.315 12.496 1.00 93.50 376 ILE A O 1
ATOM 2930 N N . GLN A 1 377 ? 16.531 -7.738 14.705 1.00 90.00 377 GLN A N 1
ATOM 2931 C CA . GLN A 1 377 ? 17.978 -7.702 14.808 1.00 90.00 377 GLN A CA 1
ATOM 2932 C C . GLN A 1 377 ? 18.520 -9.122 14.650 1.00 90.00 377 GLN A C 1
ATOM 2934 O O . GLN A 1 377 ? 18.684 -9.826 15.633 1.00 90.00 377 GLN A O 1
ATOM 2939 N N . GLU A 1 378 ? 18.833 -9.532 13.416 1.00 82.44 378 GLU A N 1
ATOM 2940 C CA . GLU A 1 378 ? 19.282 -10.908 13.108 1.00 82.44 378 GLU A CA 1
ATOM 2941 C C . GLU A 1 378 ? 20.546 -11.337 13.881 1.00 82.44 378 GLU A C 1
ATOM 2943 O O . GLU A 1 378 ? 20.742 -12.518 14.127 1.00 82.44 378 GLU A O 1
ATOM 2948 N N . ALA A 1 379 ? 21.383 -10.392 14.324 1.00 80.38 379 ALA A N 1
ATOM 2949 C CA . ALA A 1 379 ? 22.539 -10.685 15.181 1.00 80.38 379 ALA A CA 1
ATOM 2950 C C . ALA A 1 379 ? 22.164 -11.073 16.629 1.00 80.38 379 ALA A C 1
ATOM 2952 O O . ALA A 1 379 ? 23.021 -11.510 17.391 1.00 80.38 379 ALA A O 1
ATOM 2953 N N . ASN A 1 380 ? 20.912 -10.855 17.034 1.00 71.94 380 ASN A N 1
ATOM 2954 C CA . ASN A 1 380 ? 20.369 -11.238 18.328 1.00 71.94 380 ASN A CA 1
ATOM 2955 C C . ASN A 1 380 ? 19.438 -12.439 18.123 1.00 71.94 380 ASN A C 1
ATOM 2957 O O . ASN A 1 380 ? 18.292 -12.265 17.710 1.00 71.94 380 ASN A O 1
ATOM 2961 N N . GLU A 1 381 ? 19.923 -13.640 18.449 1.00 78.50 381 GLU A N 1
ATOM 2962 C CA . GLU A 1 381 ? 19.186 -14.903 18.267 1.00 78.50 381 GLU A CA 1
ATOM 2963 C C . GLU A 1 381 ? 17.788 -14.868 18.906 1.00 78.50 381 GLU A C 1
ATOM 2965 O O . GLU A 1 381 ? 16.849 -15.430 18.356 1.00 78.50 381 GLU A O 1
ATOM 2970 N N . LYS A 1 382 ? 17.591 -14.084 19.978 1.00 85.94 382 LYS A N 1
ATOM 2971 C CA . LYS A 1 382 ? 16.308 -13.987 20.694 1.00 85.94 382 LYS A CA 1
ATOM 2972 C C . LYS A 1 382 ? 15.121 -13.558 19.828 1.00 85.94 382 LYS A C 1
ATOM 2974 O O . LYS A 1 382 ? 14.029 -14.083 20.027 1.00 85.94 382 LYS A O 1
ATOM 2979 N N . ASP A 1 383 ? 15.304 -12.594 18.922 1.00 89.75 383 ASP A N 1
ATOM 2980 C CA . ASP A 1 383 ? 14.198 -12.100 18.087 1.00 89.75 383 ASP A CA 1
ATOM 2981 C C . ASP A 1 383 ? 13.765 -13.197 17.098 1.00 89.75 383 ASP A C 1
ATOM 2983 O O . ASP A 1 383 ? 12.574 -13.428 16.894 1.00 89.75 383 ASP A O 1
ATOM 2987 N N . VAL A 1 384 ? 14.743 -13.890 16.504 1.00 90.69 384 VAL A N 1
ATOM 2988 C CA . VAL A 1 384 ? 14.522 -14.960 15.522 1.00 90.69 384 VAL A CA 1
ATOM 2989 C C . VAL A 1 384 ? 13.952 -16.204 16.198 1.00 90.69 384 VAL A C 1
ATOM 2991 O O . VAL A 1 384 ? 12.954 -16.741 15.724 1.00 90.69 384 VAL A O 1
ATOM 2994 N N . ASP A 1 385 ? 14.511 -16.610 17.339 1.00 90.31 385 ASP A N 1
ATOM 2995 C CA . ASP A 1 385 ? 14.014 -17.729 18.141 1.00 90.31 385 ASP A CA 1
ATOM 2996 C C . ASP A 1 385 ? 12.547 -17.532 18.507 1.00 90.31 385 ASP A C 1
ATOM 2998 O O . ASP A 1 385 ? 11.750 -18.460 18.398 1.00 90.31 385 ASP A O 1
ATOM 3002 N N . GLN A 1 386 ? 12.161 -16.309 18.879 1.00 90.88 386 GLN A N 1
ATOM 3003 C CA . GLN A 1 386 ? 10.776 -15.980 19.191 1.00 90.88 386 GLN A CA 1
ATOM 3004 C C . GLN A 1 386 ? 9.851 -16.117 17.972 1.00 90.88 386 GLN A C 1
ATOM 3006 O O . GLN A 1 386 ? 8.743 -16.636 18.109 1.00 90.88 386 GLN A O 1
ATOM 3011 N N . ILE A 1 387 ? 10.292 -15.709 16.778 1.00 92.75 387 ILE A N 1
ATOM 3012 C CA . ILE A 1 387 ? 9.527 -15.909 15.535 1.00 92.75 387 ILE A CA 1
ATOM 3013 C C . ILE A 1 387 ? 9.362 -17.405 15.248 1.00 92.75 387 ILE A C 1
ATOM 3015 O O . ILE A 1 387 ? 8.249 -17.861 14.984 1.00 92.75 387 ILE A O 1
ATOM 3019 N N . VAL A 1 388 ? 10.453 -18.173 15.324 1.00 91.88 388 VAL A N 1
ATOM 3020 C CA . VAL A 1 388 ? 10.463 -19.625 15.084 1.00 91.88 388 VAL A CA 1
ATOM 3021 C C . VAL A 1 388 ? 9.535 -20.342 16.057 1.00 91.88 388 VAL A C 1
ATOM 3023 O O . VAL A 1 388 ? 8.760 -21.214 15.669 1.00 91.88 388 VAL A O 1
ATOM 3026 N N . ASP A 1 389 ? 9.589 -19.956 17.321 1.00 91.94 389 ASP A N 1
ATOM 3027 C CA . ASP A 1 389 ? 8.801 -20.519 18.401 1.00 91.94 389 ASP A CA 1
ATOM 3028 C C . ASP A 1 389 ? 7.296 -20.237 18.242 1.00 91.94 389 ASP A C 1
ATOM 3030 O O . ASP A 1 389 ? 6.482 -21.160 18.337 1.00 91.94 389 ASP A O 1
ATOM 3034 N N . ILE A 1 390 ? 6.910 -19.002 17.896 1.00 92.06 390 ILE A N 1
ATOM 3035 C CA . ILE A 1 390 ? 5.513 -18.674 17.560 1.00 92.06 390 ILE A CA 1
ATOM 3036 C C . ILE A 1 390 ? 5.067 -19.463 16.326 1.00 92.06 390 ILE A C 1
ATOM 3038 O O . ILE A 1 390 ? 3.994 -20.059 16.352 1.00 92.06 390 ILE A O 1
ATOM 3042 N N . HIS A 1 391 ? 5.886 -19.518 15.273 1.00 93.75 391 HIS A N 1
ATOM 3043 C CA . HIS A 1 391 ? 5.544 -20.222 14.037 1.00 93.75 391 HIS A CA 1
ATOM 3044 C C . HIS A 1 391 ? 5.350 -21.730 14.256 1.00 93.75 391 HIS A C 1
ATOM 3046 O O . HIS A 1 391 ? 4.407 -22.311 13.723 1.00 93.75 391 HIS A O 1
ATOM 3052 N N . ARG A 1 392 ? 6.201 -22.368 15.072 1.00 92.81 392 ARG A N 1
ATOM 3053 C CA . ARG A 1 392 ? 6.094 -23.800 15.399 1.00 92.81 392 ARG A CA 1
ATOM 3054 C C . ARG A 1 392 ? 4.853 -24.120 16.228 1.00 92.81 392 ARG A C 1
ATOM 3056 O O . ARG A 1 392 ? 4.233 -25.154 15.998 1.00 92.81 392 ARG A O 1
ATOM 3063 N N . ARG A 1 393 ? 4.497 -23.268 17.198 1.00 93.88 393 ARG A N 1
ATOM 3064 C CA . ARG A 1 393 ? 3.317 -23.491 18.054 1.00 93.88 393 ARG A CA 1
ATOM 3065 C C . ARG A 1 393 ? 2.002 -23.085 17.394 1.00 93.88 393 ARG A C 1
ATOM 3067 O O . ARG A 1 393 ? 0.983 -23.724 17.637 1.00 93.88 393 ARG A O 1
ATOM 3074 N N . HIS A 1 394 ? 2.026 -22.030 16.584 1.00 92.88 394 HIS A N 1
ATOM 3075 C CA . HIS A 1 394 ? 0.857 -21.433 15.941 1.00 92.88 394 HIS A CA 1
ATOM 3076 C C . HIS A 1 394 ? 1.143 -21.149 14.454 1.00 92.88 394 HIS A C 1
ATOM 3078 O O . HIS A 1 394 ? 1.339 -19.990 14.065 1.00 92.88 394 HIS A O 1
ATOM 3084 N N . PRO A 1 395 ? 1.178 -22.191 13.601 1.00 89.50 395 PRO A N 1
ATOM 3085 C CA . PRO A 1 395 ? 1.385 -22.020 12.168 1.00 89.50 395 PRO A CA 1
ATOM 3086 C C . PRO A 1 395 ? 0.352 -21.064 11.559 1.00 89.50 395 PRO A C 1
ATOM 3088 O O . PRO A 1 395 ? -0.836 -21.148 11.857 1.00 89.50 395 PRO A O 1
ATOM 3091 N N . GLY A 1 396 ? 0.812 -20.144 10.709 1.00 87.94 396 GLY A N 1
ATOM 3092 C CA . GLY A 1 396 ? -0.033 -19.134 10.058 1.00 87.94 396 GLY A CA 1
ATOM 3093 C C . GLY A 1 396 ? -0.255 -17.846 10.859 1.00 87.94 396 GLY A C 1
ATOM 3094 O O . GLY A 1 396 ? -0.643 -16.846 10.267 1.00 87.94 396 GLY A O 1
ATOM 3095 N N . LEU A 1 397 ? 0.053 -17.816 12.163 1.00 91.44 397 LEU A N 1
ATOM 3096 C CA . LEU A 1 397 ? -0.127 -16.609 12.983 1.00 91.44 397 LEU A CA 1
ATOM 3097 C C . LEU A 1 397 ? 0.946 -15.542 12.718 1.00 91.44 397 LEU A C 1
ATOM 3099 O O . LEU A 1 397 ? 0.655 -14.346 12.712 1.00 91.44 397 LEU A O 1
ATOM 3103 N N . VAL A 1 398 ? 2.194 -15.971 12.512 1.00 95.00 398 VAL A N 1
ATOM 3104 C CA . VAL A 1 398 ? 3.350 -15.093 12.287 1.00 95.00 398 VAL A CA 1
ATOM 3105 C C . VAL A 1 398 ? 3.985 -15.365 10.929 1.00 95.00 398 VAL A C 1
ATOM 3107 O O . VAL A 1 398 ? 4.127 -16.517 10.508 1.00 95.00 398 VAL A O 1
ATOM 3110 N N . SER A 1 399 ? 4.387 -14.293 10.250 1.00 96.69 399 SER A N 1
ATOM 3111 C CA . SER A 1 399 ? 5.089 -14.370 8.973 1.00 96.69 399 SER A CA 1
ATOM 3112 C C . SER A 1 399 ? 6.469 -15.001 9.139 1.00 96.69 399 SER A C 1
ATOM 3114 O O . SER A 1 399 ? 7.246 -14.614 10.012 1.00 96.69 399 SER A O 1
ATOM 3116 N N . GLN A 1 400 ? 6.798 -15.933 8.242 1.00 95.75 400 GLN A N 1
ATOM 3117 C CA . GLN A 1 400 ? 8.142 -16.510 8.136 1.00 95.75 400 GLN A CA 1
ATOM 3118 C C . GLN A 1 400 ? 9.164 -15.537 7.534 1.00 95.75 400 GLN A C 1
ATOM 3120 O O . GLN A 1 400 ? 10.368 -15.782 7.602 1.00 95.75 400 GLN A O 1
ATOM 3125 N N . VAL A 1 401 ? 8.691 -14.445 6.931 1.00 96.88 401 VAL A N 1
ATOM 3126 C CA . VAL A 1 401 ? 9.517 -13.376 6.366 1.00 96.88 401 VAL A CA 1
ATOM 3127 C C . VAL A 1 401 ? 9.303 -12.097 7.170 1.00 96.88 401 VAL A C 1
ATOM 3129 O O . VAL A 1 401 ? 8.171 -11.769 7.528 1.00 96.88 401 VAL A O 1
ATOM 3132 N N . TRP A 1 402 ? 10.376 -11.363 7.453 1.00 96.94 402 TRP A N 1
ATOM 3133 C CA . TRP A 1 402 ? 10.350 -10.202 8.345 1.00 96.94 402 TRP A CA 1
ATOM 3134 C C . TRP A 1 402 ? 11.182 -9.037 7.828 1.00 96.94 402 TRP A C 1
ATOM 3136 O O . TRP A 1 402 ? 12.120 -9.234 7.058 1.00 96.94 402 TRP A O 1
ATOM 3146 N N . TYR A 1 403 ? 10.878 -7.824 8.295 1.00 96.94 403 TYR A N 1
ATOM 3147 C CA . TYR A 1 403 ? 11.744 -6.668 8.063 1.00 96.94 403 TYR A CA 1
ATOM 3148 C C . TYR A 1 403 ? 12.919 -6.676 9.040 1.00 96.94 403 TYR A C 1
ATOM 3150 O O . TYR A 1 403 ? 12.730 -6.559 10.254 1.00 96.94 403 TYR A O 1
ATOM 3158 N N . SER A 1 404 ? 14.136 -6.748 8.517 1.00 94.75 404 SER A N 1
ATOM 3159 C CA . SER A 1 404 ? 15.364 -6.659 9.306 1.00 94.75 404 SER A CA 1
ATOM 3160 C C . SER A 1 404 ? 15.656 -5.211 9.700 1.00 94.75 404 SER A C 1
ATOM 3162 O O . SER A 1 404 ? 15.343 -4.266 8.974 1.00 94.75 404 SER A O 1
ATOM 3164 N N . ARG A 1 405 ? 16.287 -4.996 10.855 1.00 93.31 405 ARG A N 1
ATOM 3165 C CA . ARG A 1 405 ? 16.751 -3.661 11.249 1.00 93.31 405 ARG A CA 1
ATOM 3166 C C . ARG A 1 405 ? 17.808 -3.166 10.254 1.00 93.31 405 ARG A C 1
ATOM 3168 O O . ARG A 1 405 ? 18.799 -3.849 10.014 1.00 93.31 405 ARG A O 1
ATOM 3175 N N . SER A 1 406 ? 17.626 -1.960 9.717 1.00 92.75 406 SER A N 1
ATOM 3176 C CA . SER A 1 406 ? 18.570 -1.360 8.769 1.00 92.75 406 SER A CA 1
ATOM 3177 C C . SER A 1 406 ? 18.636 0.157 8.906 1.00 92.75 406 SER A C 1
ATOM 3179 O O . SER A 1 406 ? 17.608 0.833 8.899 1.00 92.75 406 SER A O 1
ATOM 3181 N N . ASP A 1 407 ? 19.852 0.702 8.941 1.00 90.56 407 ASP A N 1
ATOM 3182 C CA . ASP A 1 407 ? 20.077 2.152 8.935 1.00 90.56 407 ASP A CA 1
ATOM 3183 C C . ASP A 1 407 ? 19.655 2.787 7.602 1.00 90.56 407 ASP A C 1
ATOM 3185 O O . ASP A 1 407 ? 19.339 3.974 7.547 1.00 90.56 407 ASP A O 1
ATOM 3189 N N . ALA A 1 408 ? 19.604 2.014 6.508 1.00 91.44 408 ALA A N 1
ATOM 3190 C CA . ALA A 1 408 ? 19.140 2.511 5.212 1.00 91.44 408 ALA A CA 1
ATOM 3191 C C . ALA A 1 408 ? 17.690 3.017 5.267 1.00 91.44 408 ALA A C 1
ATOM 3193 O O . ALA A 1 408 ? 17.349 3.954 4.551 1.00 91.44 408 ALA A O 1
ATOM 3194 N N . VAL A 1 409 ? 16.867 2.444 6.152 1.00 90.75 409 VAL A N 1
ATOM 3195 C CA . VAL A 1 409 ? 15.494 2.898 6.399 1.00 90.75 409 VAL A CA 1
ATOM 3196 C C . VAL A 1 409 ? 15.476 4.288 7.021 1.00 90.75 409 VAL A C 1
ATOM 3198 O O . VAL A 1 409 ? 14.772 5.163 6.530 1.00 90.75 409 VAL A O 1
ATOM 3201 N N . ALA A 1 410 ? 16.263 4.498 8.080 1.00 87.56 410 ALA A N 1
ATOM 3202 C CA . ALA A 1 410 ? 16.335 5.787 8.761 1.00 87.56 410 ALA A CA 1
ATOM 3203 C C . ALA A 1 410 ? 16.845 6.879 7.809 1.00 87.56 410 ALA A C 1
ATOM 3205 O O . ALA A 1 410 ? 16.232 7.934 7.698 1.00 87.56 410 ALA A O 1
ATOM 3206 N N . ASN A 1 411 ? 17.893 6.571 7.038 1.00 88.31 411 ASN A N 1
ATOM 3207 C CA . ASN A 1 411 ? 18.440 7.483 6.034 1.00 88.31 411 ASN A CA 1
ATOM 3208 C C . ASN A 1 411 ? 17.415 7.862 4.947 1.00 88.31 411 ASN A C 1
ATOM 3210 O O . ASN A 1 411 ? 17.392 9.003 4.502 1.00 88.31 411 ASN A O 1
ATOM 3214 N N . ALA A 1 412 ? 16.580 6.916 4.504 1.00 87.94 412 ALA A N 1
ATOM 3215 C CA . ALA A 1 412 ? 15.520 7.198 3.537 1.00 87.94 412 ALA A CA 1
ATOM 3216 C C . ALA A 1 412 ? 14.409 8.069 4.150 1.00 87.94 412 ALA A C 1
ATOM 3218 O O . ALA A 1 412 ? 13.963 9.042 3.537 1.00 87.94 412 ALA A O 1
ATOM 3219 N N . ALA A 1 413 ? 14.008 7.760 5.387 1.00 85.56 413 ALA A N 1
ATOM 3220 C CA . ALA A 1 413 ? 12.973 8.489 6.111 1.00 85.56 413 ALA A CA 1
ATOM 3221 C C . ALA A 1 413 ? 13.368 9.944 6.426 1.00 85.56 413 ALA A C 1
ATOM 3223 O O . ALA A 1 413 ? 12.503 10.814 6.388 1.00 85.56 413 ALA A O 1
ATOM 3224 N N . GLU A 1 414 ? 14.656 10.234 6.658 1.00 82.62 414 GLU A N 1
ATOM 3225 C CA . GLU A 1 414 ? 15.177 11.608 6.800 1.00 82.62 414 GLU A CA 1
ATOM 3226 C C . GLU A 1 414 ? 14.901 12.484 5.564 1.00 82.62 414 GLU A C 1
ATOM 3228 O O . GLU A 1 414 ? 14.775 13.705 5.675 1.00 82.62 414 GLU A O 1
ATOM 3233 N N . GLU A 1 415 ? 14.766 11.866 4.388 1.00 80.94 415 GLU A N 1
ATOM 3234 C CA . GLU A 1 415 ? 14.413 12.527 3.128 1.00 80.94 415 GLU A CA 1
ATOM 3235 C C . GLU A 1 415 ? 12.920 12.402 2.774 1.00 80.94 415 GLU A C 1
ATOM 3237 O O . GLU A 1 415 ? 12.534 12.747 1.657 1.00 80.94 415 GLU A O 1
ATOM 3242 N N . TYR A 1 416 ? 12.081 11.905 3.692 1.00 80.94 416 TYR A N 1
ATOM 3243 C CA . TYR A 1 416 ? 10.667 11.576 3.450 1.00 80.94 416 TYR A CA 1
ATOM 3244 C C . TYR A 1 416 ? 10.457 10.603 2.278 1.00 80.94 416 TYR A C 1
ATOM 3246 O O . TYR A 1 416 ? 9.455 10.657 1.565 1.00 80.94 416 TYR A O 1
ATOM 3254 N N . LYS A 1 417 ? 11.420 9.699 2.069 1.00 86.62 417 LYS A N 1
ATOM 3255 C CA . LYS A 1 417 ? 11.388 8.681 1.017 1.00 86.62 417 LYS A CA 1
ATOM 3256 C C . LYS A 1 417 ? 11.271 7.292 1.622 1.00 86.62 417 LYS A C 1
ATOM 3258 O O . LYS A 1 417 ? 11.836 6.991 2.672 1.00 86.62 417 LYS A O 1
ATOM 3263 N N . SER A 1 418 ? 10.572 6.422 0.910 1.00 91.69 418 SER A N 1
ATOM 3264 C CA . SER A 1 418 ? 10.681 4.980 1.115 1.00 91.69 418 SER A CA 1
ATOM 3265 C C . SER A 1 418 ? 12.058 4.469 0.674 1.00 91.69 418 SER A C 1
ATOM 3267 O O . SER A 1 418 ? 12.778 5.152 -0.063 1.00 91.69 418 SER A O 1
ATOM 3269 N N . ILE A 1 419 ? 12.408 3.220 1.010 1.00 93.12 419 ILE A N 1
ATOM 3270 C CA . ILE A 1 419 ? 13.616 2.615 0.423 1.00 93.12 419 ILE A CA 1
ATOM 3271 C C . ILE A 1 419 ? 13.507 2.468 -1.104 1.00 93.12 419 ILE A C 1
ATOM 3273 O O . ILE A 1 419 ? 14.513 2.502 -1.818 1.00 93.12 419 ILE A O 1
ATOM 3277 N N . TYR A 1 420 ? 12.287 2.328 -1.625 1.00 92.81 420 TYR A N 1
ATOM 3278 C CA . TYR A 1 420 ? 12.063 2.171 -3.053 1.00 92.81 420 TYR A CA 1
ATOM 3279 C C . TYR A 1 420 ? 12.359 3.448 -3.830 1.00 92.81 420 TYR A C 1
ATOM 3281 O O . TYR A 1 420 ? 12.802 3.340 -4.967 1.00 92.81 420 TYR A O 1
ATOM 3289 N N . GLU A 1 421 ? 12.259 4.620 -3.207 1.00 89.00 421 GLU A N 1
ATOM 3290 C CA . GLU A 1 421 ? 12.542 5.926 -3.827 1.00 89.00 421 GLU A CA 1
ATOM 3291 C C . GLU A 1 421 ? 13.894 6.504 -3.427 1.00 89.00 421 GLU A C 1
ATOM 3293 O O . GLU A 1 421 ? 14.397 7.428 -4.064 1.00 89.00 421 GLU A O 1
ATOM 3298 N N . TYR A 1 422 ? 14.490 5.972 -2.364 1.00 88.94 422 TYR A N 1
ATOM 3299 C CA . TYR A 1 422 ? 15.784 6.417 -1.891 1.00 88.94 422 TYR A CA 1
ATOM 3300 C C . TYR A 1 422 ? 16.877 6.119 -2.930 1.00 88.94 422 TYR A C 1
ATOM 3302 O O . TYR A 1 422 ? 17.059 4.969 -3.351 1.00 88.94 422 TYR A O 1
ATOM 3310 N N . ASP A 1 423 ? 17.607 7.165 -3.334 1.00 87.12 423 ASP A N 1
ATOM 3311 C CA . ASP A 1 423 ? 18.840 7.069 -4.121 1.00 87.12 423 ASP A CA 1
ATOM 3312 C C . ASP A 1 423 ? 20.043 7.344 -3.201 1.00 87.12 423 ASP A C 1
ATOM 3314 O O . ASP A 1 423 ? 20.405 8.500 -2.962 1.00 87.12 423 ASP A O 1
ATOM 3318 N N . PRO A 1 424 ? 20.639 6.297 -2.606 1.00 87.75 424 PRO A N 1
ATOM 3319 C CA . PRO A 1 424 ? 21.703 6.454 -1.628 1.00 87.75 424 PRO A CA 1
ATOM 3320 C C . PRO A 1 424 ? 23.026 6.921 -2.261 1.00 87.75 424 PRO A C 1
ATOM 3322 O O . PRO A 1 424 ? 23.400 6.480 -3.361 1.00 87.75 424 PRO A O 1
ATOM 3325 N N . PRO A 1 425 ? 23.851 7.683 -1.511 1.00 88.25 425 PRO A N 1
ATOM 3326 C CA . PRO A 1 425 ? 25.230 7.947 -1.906 1.00 88.25 425 PRO A CA 1
ATOM 3327 C C . PRO A 1 425 ? 26.011 6.633 -2.053 1.00 88.25 425 PRO A C 1
ATOM 3329 O O . PRO A 1 425 ? 25.685 5.618 -1.432 1.00 88.25 425 PRO A O 1
ATOM 3332 N N . ARG A 1 426 ? 27.088 6.647 -2.855 1.00 88.12 426 ARG A N 1
ATOM 3333 C CA . ARG A 1 426 ? 27.848 5.432 -3.223 1.00 88.12 426 ARG A CA 1
ATOM 3334 C C . ARG A 1 426 ? 28.241 4.555 -2.028 1.00 88.12 426 ARG A C 1
ATOM 3336 O O . ARG A 1 426 ? 28.136 3.338 -2.132 1.00 88.12 426 ARG A O 1
ATOM 3343 N N . SER A 1 427 ? 28.631 5.160 -0.907 1.00 91.12 427 SER A N 1
ATOM 3344 C CA . SER A 1 427 ? 29.020 4.459 0.325 1.00 91.12 427 SER A CA 1
ATOM 3345 C C . SER A 1 427 ? 27.877 3.682 0.991 1.00 91.12 427 SER A C 1
ATOM 3347 O O . SER A 1 427 ? 28.134 2.690 1.663 1.00 91.12 427 SER A O 1
ATOM 3349 N N . ARG A 1 428 ? 26.619 4.097 0.794 1.00 91.19 428 ARG A N 1
ATOM 3350 C CA . ARG A 1 428 ? 25.427 3.497 1.421 1.00 91.19 428 ARG A CA 1
ATOM 3351 C C . ARG A 1 428 ? 24.648 2.559 0.489 1.00 91.19 428 ARG A C 1
ATOM 3353 O O . ARG A 1 428 ? 23.746 1.857 0.944 1.00 91.19 428 ARG A O 1
ATOM 3360 N N . ARG A 1 429 ? 25.014 2.488 -0.800 1.00 91.25 429 ARG A N 1
ATOM 3361 C CA . ARG A 1 429 ? 24.366 1.623 -1.809 1.00 91.25 429 ARG A CA 1
ATOM 3362 C C . ARG A 1 429 ? 24.270 0.144 -1.415 1.00 91.25 429 ARG A C 1
ATOM 3364 O O . ARG A 1 429 ? 23.198 -0.420 -1.622 1.00 91.25 429 ARG A O 1
ATOM 3371 N N . PRO A 1 430 ? 25.312 -0.503 -0.848 1.00 94.00 430 PRO A N 1
ATOM 3372 C CA . PRO A 1 430 ? 25.218 -1.916 -0.479 1.00 94.00 430 PRO A CA 1
ATOM 3373 C C . PRO A 1 430 ? 24.150 -2.182 0.589 1.00 94.00 430 PRO A C 1
ATOM 3375 O O . PRO A 1 430 ? 23.340 -3.091 0.426 1.00 94.00 430 PRO A O 1
ATOM 3378 N N . SER A 1 431 ? 24.100 -1.350 1.635 1.00 93.38 431 SER A N 1
ATOM 3379 C CA . SER A 1 431 ? 23.119 -1.471 2.723 1.00 93.38 431 SER A CA 1
ATOM 3380 C C . SER A 1 431 ? 21.689 -1.234 2.228 1.00 93.38 431 SER A C 1
ATOM 3382 O O . SER A 1 431 ? 20.794 -2.024 2.526 1.00 93.38 431 SER A O 1
ATOM 3384 N N . ALA A 1 432 ? 21.479 -0.211 1.392 1.00 93.56 432 ALA A N 1
ATOM 3385 C CA . ALA A 1 432 ? 20.177 0.037 0.780 1.00 93.56 432 ALA A CA 1
ATOM 3386 C C . ALA A 1 432 ? 19.733 -1.121 -0.125 1.00 93.56 432 ALA A C 1
ATOM 3388 O O . ALA A 1 432 ? 18.593 -1.561 -0.037 1.00 93.56 432 ALA A O 1
ATOM 3389 N N . LYS A 1 433 ? 20.638 -1.668 -0.948 1.00 94.31 433 LYS A N 1
ATOM 3390 C CA . LYS A 1 433 ? 20.342 -2.820 -1.812 1.00 94.31 433 LYS A CA 1
ATOM 3391 C C . LYS A 1 433 ? 19.970 -4.064 -1.003 1.00 94.31 433 LYS A C 1
ATOM 3393 O O . LYS A 1 433 ? 19.009 -4.741 -1.359 1.00 94.31 433 LYS A O 1
ATOM 3398 N N . ALA A 1 434 ? 20.700 -4.350 0.074 1.00 95.06 434 ALA A N 1
ATOM 3399 C CA . ALA A 1 434 ? 20.385 -5.462 0.969 1.00 95.06 434 ALA A CA 1
ATOM 3400 C C . ALA A 1 434 ? 18.998 -5.287 1.605 1.00 95.06 434 ALA A C 1
ATOM 3402 O O . ALA A 1 434 ? 18.198 -6.221 1.619 1.00 95.06 434 ALA A O 1
ATOM 3403 N N . PHE A 1 435 ? 18.669 -4.072 2.053 1.00 96.31 435 PHE A N 1
ATOM 3404 C CA . PHE A 1 435 ? 17.350 -3.807 2.616 1.00 96.31 435 PHE A CA 1
ATOM 3405 C C . PHE A 1 435 ? 16.229 -3.857 1.565 1.00 96.31 435 PHE A C 1
ATOM 3407 O O . PHE A 1 435 ? 15.163 -4.377 1.864 1.00 96.31 435 PHE A O 1
ATOM 3414 N N . ILE A 1 436 ? 16.458 -3.416 0.321 1.00 96.25 436 ILE A N 1
ATOM 3415 C CA . ILE A 1 436 ? 15.491 -3.587 -0.782 1.00 96.25 436 ILE A CA 1
ATOM 3416 C C . ILE A 1 436 ? 15.197 -5.073 -1.022 1.00 96.25 436 ILE A C 1
ATOM 3418 O O . ILE A 1 436 ? 14.043 -5.441 -1.209 1.00 96.25 436 ILE A O 1
ATOM 3422 N N . GLN A 1 437 ? 16.211 -5.943 -0.984 1.00 96.44 437 GLN A N 1
ATOM 3423 C CA . GLN A 1 437 ? 16.011 -7.391 -1.127 1.00 96.44 437 GLN A CA 1
ATOM 3424 C C . GLN A 1 437 ? 15.177 -7.968 0.022 1.00 96.44 437 GLN A C 1
ATOM 3426 O O . GLN A 1 437 ? 14.273 -8.763 -0.223 1.00 96.44 437 GLN A O 1
ATOM 3431 N N . ASN A 1 438 ? 15.438 -7.532 1.256 1.00 97.56 438 ASN A N 1
ATOM 3432 C CA . ASN A 1 438 ? 14.630 -7.910 2.411 1.00 97.56 438 ASN A CA 1
ATOM 3433 C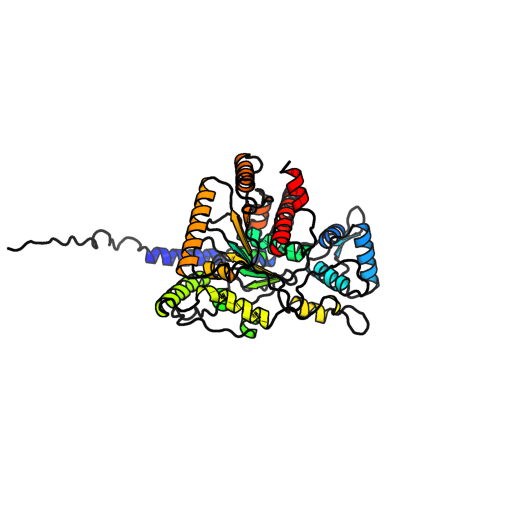 C . ASN A 1 438 ? 13.182 -7.398 2.292 1.00 97.56 438 ASN A C 1
ATOM 3435 O O . ASN A 1 438 ? 12.246 -8.172 2.472 1.00 97.56 438 ASN A O 1
ATOM 3439 N N . ALA A 1 439 ? 12.989 -6.135 1.904 1.00 97.69 439 ALA A N 1
ATOM 3440 C CA . ALA A 1 439 ? 11.669 -5.552 1.696 1.00 97.69 439 ALA A CA 1
ATOM 3441 C C . ALA A 1 439 ? 10.888 -6.258 0.584 1.00 97.69 439 ALA A C 1
ATOM 3443 O O . ALA A 1 439 ? 9.703 -6.535 0.747 1.00 97.69 439 ALA A O 1
ATOM 3444 N N . ASN A 1 440 ? 11.558 -6.617 -0.513 1.00 97.75 440 ASN A N 1
ATOM 3445 C CA . ASN A 1 440 ? 10.965 -7.413 -1.579 1.00 97.75 440 ASN A CA 1
ATOM 3446 C C . ASN A 1 440 ? 10.533 -8.794 -1.088 1.00 97.75 440 ASN A C 1
ATOM 3448 O O . ASN A 1 440 ? 9.453 -9.228 -1.457 1.00 97.75 440 ASN A O 1
ATOM 3452 N N . ALA A 1 441 ? 11.324 -9.467 -0.249 1.00 98.25 441 ALA A N 1
ATOM 3453 C CA . ALA A 1 441 ? 10.935 -10.758 0.314 1.00 98.25 441 ALA A CA 1
ATOM 3454 C C . ALA A 1 441 ? 9.688 -10.647 1.200 1.00 98.25 441 ALA A C 1
ATOM 3456 O O . ALA A 1 441 ? 8.771 -11.455 1.068 1.00 98.25 441 ALA A O 1
ATOM 3457 N N . VAL A 1 442 ? 9.634 -9.633 2.072 1.00 98.38 442 VAL A N 1
ATOM 3458 C CA . VAL A 1 442 ? 8.459 -9.384 2.919 1.00 98.38 442 VAL A CA 1
ATOM 3459 C C . VAL A 1 442 ? 7.228 -9.125 2.057 1.00 98.38 442 VAL A C 1
ATOM 3461 O O . VAL A 1 442 ? 6.202 -9.774 2.233 1.00 98.38 442 VAL A O 1
ATOM 3464 N N . ASN A 1 443 ? 7.326 -8.205 1.100 1.00 98.12 443 ASN A N 1
ATOM 3465 C CA . ASN A 1 443 ? 6.169 -7.802 0.312 1.00 98.12 443 ASN A CA 1
ATOM 3466 C C . ASN A 1 443 ? 5.721 -8.865 -0.704 1.00 98.12 443 ASN A C 1
ATOM 3468 O O . ASN A 1 443 ? 4.534 -8.935 -1.003 1.00 98.12 443 ASN A O 1
ATOM 3472 N N . ASP A 1 444 ? 6.623 -9.725 -1.184 1.00 97.81 444 ASP A N 1
ATOM 3473 C CA . ASP A 1 444 ? 6.282 -10.914 -1.979 1.00 97.81 444 ASP A CA 1
ATOM 3474 C C . ASP A 1 444 ? 5.446 -11.904 -1.145 1.00 97.81 444 ASP A C 1
ATOM 3476 O O . ASP A 1 444 ? 4.405 -12.386 -1.595 1.00 97.81 444 ASP A O 1
ATOM 3480 N N . ALA A 1 445 ? 5.823 -12.125 0.124 1.00 97.50 445 ALA A N 1
ATOM 3481 C CA . ALA A 1 445 ? 5.048 -12.954 1.050 1.00 97.50 445 ALA A CA 1
ATOM 3482 C C . ALA A 1 445 ? 3.666 -12.347 1.353 1.00 97.50 445 ALA A C 1
ATOM 3484 O O . ALA A 1 445 ? 2.665 -13.065 1.359 1.00 97.50 445 ALA A O 1
ATOM 3485 N N . LEU A 1 446 ? 3.589 -11.027 1.556 1.00 97.69 446 LEU A N 1
ATOM 3486 C CA . LEU A 1 446 ? 2.318 -10.326 1.771 1.00 97.69 446 LEU A CA 1
ATOM 3487 C C . LEU A 1 446 ? 1.431 -10.331 0.518 1.00 97.69 446 LEU A C 1
ATOM 3489 O O . LEU A 1 446 ? 0.224 -10.522 0.629 1.00 97.69 446 LEU A O 1
ATOM 3493 N N . ALA A 1 447 ? 2.001 -10.181 -0.679 1.00 97.25 447 ALA A N 1
ATOM 3494 C CA . ALA A 1 447 ? 1.243 -10.295 -1.924 1.00 97.25 447 ALA A CA 1
ATOM 3495 C C . ALA A 1 447 ? 0.637 -11.703 -2.073 1.00 97.25 447 ALA A C 1
ATOM 3497 O O . ALA A 1 447 ? -0.543 -11.850 -2.390 1.00 97.25 447 ALA A O 1
ATOM 3498 N N . LYS A 1 448 ? 1.404 -12.750 -1.751 1.00 96.00 448 LYS A N 1
ATOM 3499 C CA . LYS A 1 448 ? 0.898 -14.130 -1.719 1.00 96.00 448 LYS A CA 1
ATOM 3500 C C . LYS A 1 448 ? -0.221 -14.320 -0.689 1.00 96.00 448 LYS A C 1
ATOM 3502 O O . LYS A 1 448 ? -1.198 -15.000 -0.987 1.00 96.00 448 LYS A O 1
ATOM 3507 N N . LEU A 1 449 ? -0.096 -13.703 0.489 1.00 95.06 449 LEU A N 1
ATOM 3508 C CA . LEU A 1 449 ? -1.101 -13.732 1.559 1.00 95.06 449 LEU A CA 1
ATOM 3509 C C . LEU A 1 449 ? -2.433 -13.098 1.124 1.00 95.06 449 LEU A C 1
ATOM 3511 O O . LEU A 1 449 ? -3.492 -13.676 1.368 1.00 95.06 449 LEU A O 1
ATOM 3515 N N . VAL A 1 450 ? -2.372 -11.923 0.489 1.00 95.81 450 VAL A N 1
ATOM 3516 C CA . VAL A 1 450 ? -3.552 -11.133 0.099 1.00 95.81 450 VAL A CA 1
ATOM 3517 C C . VAL A 1 450 ? -4.282 -11.760 -1.086 1.00 95.81 450 VAL A C 1
ATOM 3519 O O . VAL A 1 450 ? -5.499 -11.894 -1.045 1.00 95.81 450 VAL A O 1
ATOM 3522 N N . TRP A 1 451 ? -3.551 -12.195 -2.115 1.00 95.25 451 TRP A N 1
ATOM 3523 C CA . TRP A 1 451 ? -4.147 -12.714 -3.353 1.00 95.25 451 TRP A CA 1
ATOM 3524 C C . TRP A 1 451 ? -4.218 -14.243 -3.435 1.00 95.25 451 TRP A C 1
ATOM 3526 O O . TRP A 1 451 ? -4.616 -14.775 -4.468 1.00 95.25 451 TRP A O 1
ATOM 3536 N N . GLY A 1 452 ? -3.799 -14.976 -2.399 1.00 88.81 452 GLY A N 1
ATOM 3537 C CA . GLY A 1 452 ? -3.888 -16.443 -2.363 1.00 88.81 452 GLY A CA 1
ATOM 3538 C C . GLY A 1 452 ? -3.156 -17.155 -3.511 1.00 88.81 452 GLY A C 1
ATOM 3539 O O . GLY A 1 452 ? -3.515 -18.271 -3.872 1.00 88.81 452 GLY A O 1
ATOM 3540 N N . GLY A 1 453 ? -2.152 -16.506 -4.113 1.00 83.00 453 GLY A N 1
ATOM 3541 C CA . GLY A 1 453 ? -1.430 -17.009 -5.289 1.00 83.00 453 GLY A CA 1
ATOM 3542 C C . GLY A 1 453 ? -2.007 -16.603 -6.652 1.00 83.00 453 GLY A C 1
ATOM 3543 O O . GLY A 1 453 ? -1.477 -17.048 -7.666 1.00 83.00 453 GLY A O 1
ATOM 3544 N N . ALA A 1 454 ? -3.037 -15.747 -6.708 1.00 90.44 454 ALA A N 1
ATOM 3545 C CA . ALA A 1 454 ? -3.523 -15.193 -7.977 1.00 90.44 454 ALA A CA 1
ATOM 3546 C C . ALA A 1 454 ? -2.486 -14.281 -8.663 1.00 90.44 454 ALA A C 1
ATOM 3548 O O . ALA A 1 454 ? -2.469 -14.176 -9.888 1.00 90.44 454 ALA A O 1
ATOM 3549 N N . LEU A 1 455 ? -1.592 -13.657 -7.886 1.00 93.31 455 LEU A N 1
ATOM 3550 C CA . LEU A 1 455 ? -0.416 -12.964 -8.410 1.00 93.31 455 LEU A CA 1
ATOM 3551 C C . LEU A 1 455 ? 0.771 -13.933 -8.549 1.00 93.31 455 LEU A C 1
ATOM 3553 O O . LEU A 1 455 ? 0.996 -14.755 -7.653 1.00 93.31 455 LEU A O 1
ATOM 3557 N N . PRO A 1 456 ? 1.569 -13.832 -9.629 1.00 91.56 456 PRO A N 1
ATOM 3558 C CA . PRO A 1 456 ? 2.730 -14.694 -9.819 1.00 91.56 456 PRO A CA 1
ATOM 3559 C C . PRO A 1 456 ? 3.807 -14.400 -8.766 1.00 91.56 456 PRO A C 1
ATOM 3561 O O . PRO A 1 456 ? 4.213 -13.252 -8.603 1.00 91.56 456 PRO A O 1
ATOM 3564 N N . SER A 1 457 ? 4.315 -15.439 -8.093 1.00 88.75 457 SER A N 1
ATOM 3565 C CA . SER A 1 457 ? 5.419 -15.291 -7.129 1.00 88.75 457 SER A CA 1
ATOM 3566 C C . SER A 1 457 ? 6.671 -14.719 -7.801 1.00 88.75 457 SER A C 1
ATOM 3568 O O . SER A 1 457 ? 7.032 -15.103 -8.920 1.00 88.75 457 SER A O 1
ATOM 3570 N N . ARG A 1 458 ? 7.363 -13.816 -7.095 1.00 92.69 458 ARG A N 1
ATOM 3571 C CA . ARG A 1 458 ? 8.672 -13.286 -7.507 1.00 92.69 458 ARG A CA 1
ATOM 3572 C C . ARG A 1 458 ? 9.842 -14.096 -6.941 1.00 92.69 458 ARG A C 1
ATOM 3574 O O . ARG A 1 458 ? 10.992 -13.827 -7.289 1.00 92.69 458 ARG A O 1
ATOM 3581 N N . GLY A 1 459 ? 9.567 -15.099 -6.106 1.00 94.25 459 GLY A N 1
ATOM 3582 C CA . GLY A 1 459 ? 10.559 -15.993 -5.506 1.00 94.25 459 GLY A CA 1
ATOM 3583 C C . GLY A 1 459 ? 11.423 -15.335 -4.428 1.00 94.25 459 GLY A C 1
ATOM 3584 O O . GLY A 1 459 ? 12.403 -15.931 -3.975 1.00 94.25 459 GLY A O 1
ATOM 3585 N N . HIS A 1 460 ? 11.115 -14.099 -4.028 1.00 96.56 460 HIS A N 1
ATOM 3586 C CA . HIS A 1 460 ? 11.878 -13.383 -3.010 1.00 96.56 460 HIS A CA 1
ATOM 3587 C C . HIS A 1 460 ? 11.577 -13.940 -1.622 1.00 96.56 460 HIS A C 1
ATOM 3589 O O . HIS A 1 460 ? 12.504 -14.145 -0.835 1.00 96.56 460 HIS A O 1
ATOM 3595 N N . ALA A 1 461 ? 10.301 -14.215 -1.343 1.00 96.88 461 ALA A N 1
ATOM 3596 C CA . ALA A 1 461 ? 9.873 -14.822 -0.091 1.00 96.88 461 ALA A CA 1
ATOM 3597 C C . ALA A 1 461 ? 10.428 -16.245 0.052 1.00 96.88 461 ALA A C 1
ATOM 3599 O O . ALA A 1 461 ? 11.043 -16.569 1.065 1.00 96.88 461 ALA A O 1
ATOM 3600 N N . GLU A 1 462 ? 10.284 -17.077 -0.984 1.00 96.31 462 GLU A N 1
ATOM 3601 C CA . GLU A 1 462 ? 10.781 -18.455 -0.983 1.00 96.31 462 GLU A CA 1
ATOM 3602 C C . GLU A 1 462 ? 12.299 -18.510 -0.775 1.00 96.31 462 GLU A C 1
ATOM 3604 O O . GLU A 1 462 ? 12.784 -19.310 0.026 1.00 96.31 462 GLU A O 1
ATOM 3609 N N . LYS A 1 463 ? 13.052 -17.619 -1.434 1.00 96.94 463 LYS A N 1
ATOM 3610 C CA . LYS A 1 463 ? 14.499 -17.508 -1.232 1.00 96.94 463 LYS A CA 1
ATOM 3611 C C . LYS A 1 463 ? 14.844 -17.119 0.207 1.00 96.94 463 LYS A C 1
ATOM 3613 O O . LYS A 1 463 ? 15.719 -17.736 0.805 1.00 96.94 463 LYS A O 1
ATOM 3618 N N . PHE A 1 464 ? 14.160 -16.120 0.766 1.00 96.56 464 PHE A N 1
ATOM 3619 C CA . PHE A 1 464 ? 14.390 -15.691 2.147 1.00 96.56 464 PHE A CA 1
ATOM 3620 C C . PHE A 1 464 ? 14.146 -16.828 3.141 1.00 96.56 464 PHE A C 1
ATOM 3622 O O . PHE A 1 464 ? 14.941 -17.011 4.064 1.00 96.56 464 PHE A O 1
ATOM 3629 N N . ILE A 1 465 ? 13.069 -17.593 2.936 1.00 95.81 465 ILE A N 1
ATOM 3630 C CA . ILE A 1 465 ? 12.708 -18.729 3.786 1.00 95.81 465 ILE A CA 1
ATOM 3631 C C . ILE A 1 465 ? 13.771 -19.826 3.681 1.00 95.81 465 ILE A C 1
ATOM 3633 O O . ILE A 1 465 ? 14.277 -20.274 4.706 1.00 95.81 465 ILE A O 1
ATOM 3637 N N . ALA A 1 466 ? 14.164 -20.205 2.461 1.00 95.69 466 ALA A N 1
ATOM 3638 C CA . ALA A 1 466 ? 15.165 -21.246 2.225 1.00 95.69 466 ALA A CA 1
ATOM 3639 C C . ALA A 1 466 ? 16.535 -20.929 2.849 1.00 95.69 466 ALA A C 1
ATOM 3641 O O . ALA A 1 466 ? 17.255 -21.840 3.238 1.00 95.69 466 ALA A O 1
ATOM 3642 N N . GLU A 1 467 ? 16.901 -19.651 2.959 1.00 93.69 467 GLU A N 1
ATOM 3643 C CA . GLU A 1 467 ? 18.161 -19.224 3.578 1.00 93.69 467 GLU A CA 1
ATOM 3644 C C . GLU A 1 467 ? 18.137 -19.245 5.117 1.00 93.69 467 GLU A C 1
ATOM 3646 O O . GLU A 1 467 ? 19.203 -19.232 5.729 1.00 93.69 467 GLU A O 1
ATOM 3651 N N . ARG A 1 468 ? 16.954 -19.222 5.752 1.00 91.06 468 ARG A N 1
ATOM 3652 C CA . ARG A 1 468 ? 16.806 -18.950 7.200 1.00 91.06 468 ARG A CA 1
ATOM 3653 C C . ARG A 1 468 ? 16.089 -20.030 7.998 1.00 91.06 468 ARG A C 1
ATOM 3655 O O . ARG A 1 468 ? 16.269 -20.087 9.208 1.00 91.06 468 ARG A O 1
ATOM 3662 N N . TRP A 1 469 ? 15.271 -20.852 7.351 1.00 87.38 469 TRP A N 1
ATOM 3663 C CA . TRP A 1 469 ? 14.420 -21.854 8.003 1.00 87.38 469 TRP A CA 1
ATOM 3664 C C . TRP A 1 469 ? 14.909 -23.292 7.772 1.00 87.38 469 TRP A C 1
ATOM 3666 O O . TRP A 1 469 ? 14.093 -24.210 7.707 1.00 87.38 469 TRP A O 1
ATOM 3676 N N . VAL A 1 470 ? 16.226 -23.472 7.610 1.00 67.56 470 VAL A N 1
ATOM 3677 C CA . VAL A 1 470 ? 16.878 -24.782 7.414 1.00 67.56 470 VAL A CA 1
ATOM 3678 C C . VAL A 1 470 ? 16.937 -25.581 8.709 1.00 67.56 470 VAL A C 1
ATOM 3680 O O . VAL A 1 470 ? 17.251 -24.976 9.760 1.00 67.56 470 VAL A O 1
#

Sequence (470 aa):
MQADKQTTDYTDRYNDASKPQMIDFIKRLAHGMRDIAGQVRQDDTMKKRVEKTFSTREVGELLGLGNAYTIRVLNQATSDDDSFPVGRKTVGQSGHTAHYSISEIMMMRAYLQSRTHRKHEYLHWRKPGDPLPVVSFSAQKGGTGKSLSAAHFAQYVAMNYGLRVGILDCDPQATVSLYFADKQTKLFERNRNTVASFMGLDLDQFNAHQIVEKSAEDLNGMWQTTQWPGTRLIPGGANIQDADLALLMLSQKSGGTAPVHAALKDAIARWDAAYGPNTLGSELRKSDGSFDVEKYQEALHETVDVIVIDQQPSFTLVQLNGLVAATNLIVPQTMKGFDLKTLSTYADNVQVYLSEMAIEDRVIGGGNHIVLPTIIQEANEKDVDQIVDIHRRHPGLVSQVWYSRSDAVANAAEEYKSIYEYDPPRSRRPSAKAFIQNANAVNDALAKLVWGGALPSRGHAEKFIAERWV

Radius of gyration: 25.01 Å; chains: 1; bounding box: 60×59×104 Å

pLDDT: mean 85.46, std 13.37, range [37.66, 98.75]

Secondary structure (DSSP, 8-state):
----------GGGS--TTSPPHHHHHHHHHHHHHHHHTT-THHHHHHH-PPP-EEHHHHHHHHT--HHHHHHHHHHHHHH-TTS---EEEEETTEEEEEE-HHHHHHHHHHHHT-TT-SS----PPPTT----EEEE--SSTTSSHHHHHHHHHHHHHHHH---EEEEEE-TT-HHHHHH--SS---S-TT---HHHHTT---SSS---S-----HHHHHHTPEE-SSTTEEEE---THHHHHHHHHHHHHHHTTT-S-TTTHHHHHHHHHHHHS-----GGG-B-TTS-B-HHHHHHHHTT--SEEEEEEPSS--HHHHHHHHH-SEEEEEE---HHHHHHHHHHHHHHHHHHHHTT--GGGS--S--EEEE-SB-TTSHHHHHHHHHHHHHSTTTB-SS-PBP-HHHHHHHTTT--TTT----GGGHHHHHHHHHHHHHHHHHHHHHHHTT-SPP-SHHHHHHHHH--